Protein AF-A0A2V8GD79-F1 (afdb_monomer)

Sequence (722 aa):
MSMSRVTPADVGSRLGPLPFEQKLEAARELAARIDGAFAAPSADALVGALRPATERERRLRSAWAADLPPSAVVRYLQAQFAIDSGELGTAAERWAEFFALAPTRDPFVFLQAARVEARLRRWNAAAAYLRTALQHQPPYSFFARAQKLIEEVAREAGGSVRQLRLAIVGSTTTSLLLPVLRALCFRDGITAECYEGLYGAFRQEILDPASGLAQFRPDVLIIATHWRDLHLPAVVDDEEGTVAGVVREYAHLWQTASERFGCHVIQHGFDLPARDSYGALAGRLRGSRPRVIKLLNLRLEAEAPAHVSVLDTIRVASEVGAHTWAQPAVWHLARQHPSTDALPALAEEQLSHIRAVTGLTRKVVVCDLDNTLWGGVIGEDGLDGIRVGGSGDGEGFLDLQQYLRELKDRGVLLAVCSKNNPQDARLPFEQHQRMALRLDDFVAFVADWEDKATNIRRLSETLRLGLDSFVLLDDNPLERAWIRRELPQVAVVELGNSPSDYVRDLDRGRYFTSLTWSAEDRVRTERYRHGAAIATAQREAGSLDTFLSGLNMRGTWSPVTGGNIDRVVQLVNKTNQFNVTTRRYTRPQAEALVATRGSWQGVFSLTDCYGDHGIIGVMFCIAGPEPRSWEIDTWLMSCRVLGRRFEEFMADAMVQAAREHGIVRVYGEYRPTARNSLVSDLYPRLRFTPAGESRYVLDVASVSAPYTRFITSHSRGSLVHA

Foldseek 3Di:
DPDDQQALVNLCVQLVVDDLLVSLVSVLVQLVRCQVPPDVRNLVSSLVSQDDPDPVSLVVQQVSLVPHDDTLSSLLSQLSSCVVVVVLVSNLVSLVSNCLHDLDLALVSLLSNLVSCVVVVVLVSSLLSLLSSVLSLDFLVSLVVCQVVLVVSLVRVDQQPEEFEEEEEEQFDCPSLVSLLCSVCSSLSYHYDYHYDDHRCLQVQLQPCPHPVLVSLGQEYEYDYALVVLVADQFDPDLPCSLVVVLVVVVVSQVSSCVRRVHQYEYEQYADDLDRPCPPVLVVDHRGSVVSSVVNLVVNCVPPDPSYDYQDVNVLCVVCDVCQQPDVVCCVPGVHGGHSRSSSLVSLSVVLVVCQLLQLQAAEEEEEQDVFLWDDDCVPLNLVRIAADDDFLNPLSLVVQVLLVVLVQLQRAYEYQYAADPVSRQCCQVPPPRRPHHPLRHLYYDYHRDQSLVVVVVVCVLLVHDLLNYEYTDQDSSSLSVCCVSPVSYHYFPDDPGSNCRSVSVVSNSRRDHRDRDPCSNCNSVLSSVSSVLVVVCVVDPDLVVSLQQFLKAKEKDFDDPVCLSVVLVQLSNFQAFKQANDHGRSVRSVVLSVAPPKGKIFMWMATPSGTPGGFWIWIWHDDPDPLETETPITGGHPSCPSSVVLLVVVQVVLVVSVVSSRQKYKYAGDDDPRHVVCQCVCVVVVWDDDDDRMTMDGSVVCPDGSDDRYHYDDDDDDDDD

Structure (mmCIF, N/CA/C/O backbone):
data_AF-A0A2V8GD79-F1
#
_entry.id   AF-A0A2V8GD79-F1
#
loop_
_atom_site.group_PDB
_atom_site.id
_atom_site.type_symbol
_atom_site.label_atom_id
_atom_site.label_alt_id
_atom_site.label_comp_id
_atom_site.label_asym_id
_atom_site.label_entity_id
_atom_site.label_seq_id
_atom_site.pdbx_PDB_ins_code
_atom_site.Cartn_x
_atom_site.Cartn_y
_atom_site.Cartn_z
_atom_site.occupancy
_atom_site.B_iso_or_equiv
_atom_site.auth_seq_id
_atom_site.auth_comp_id
_atom_site.auth_asym_id
_atom_site.auth_atom_id
_atom_site.pdbx_PDB_model_num
ATOM 1 N N . MET A 1 1 ? 18.685 -16.104 -34.686 1.00 34.66 1 MET A N 1
ATOM 2 C CA . MET A 1 1 ? 19.690 -16.347 -33.627 1.00 34.66 1 MET A CA 1
ATOM 3 C C . MET A 1 1 ? 19.468 -15.316 -32.534 1.00 34.66 1 MET A C 1
ATOM 5 O O . MET A 1 1 ? 19.642 -14.137 -32.801 1.00 34.66 1 MET A O 1
ATOM 9 N N . SER A 1 2 ? 19.007 -15.733 -31.354 1.00 39.03 2 SER A N 1
ATOM 10 C CA . SER A 1 2 ? 18.871 -14.846 -30.190 1.00 39.03 2 SER A CA 1
ATOM 11 C C . SER A 1 2 ? 20.251 -14.285 -29.838 1.00 39.03 2 SER A C 1
ATOM 13 O O . SER A 1 2 ? 21.114 -15.052 -29.415 1.00 39.03 2 SER A O 1
ATOM 15 N N . MET A 1 3 ? 20.490 -12.985 -30.040 1.00 53.41 3 MET A N 1
ATOM 16 C CA . MET A 1 3 ? 21.723 -12.351 -29.565 1.00 53.41 3 MET A CA 1
ATOM 17 C C . MET A 1 3 ? 21.804 -12.537 -28.046 1.00 53.41 3 MET A C 1
ATOM 19 O O . MET A 1 3 ? 20.876 -12.184 -27.320 1.00 53.41 3 MET A O 1
ATOM 23 N N . SER A 1 4 ? 22.885 -13.144 -27.558 1.00 62.59 4 SER A N 1
ATOM 24 C CA . SER A 1 4 ? 23.092 -13.345 -26.125 1.00 62.59 4 SER A CA 1
ATOM 25 C C . SER A 1 4 ? 23.163 -11.994 -25.405 1.00 62.59 4 SER A C 1
ATOM 27 O O . SER A 1 4 ? 23.853 -11.071 -25.862 1.00 62.59 4 SER A O 1
ATOM 29 N N . ARG A 1 5 ? 22.441 -11.871 -24.281 1.00 76.62 5 ARG A N 1
ATOM 30 C CA . ARG A 1 5 ? 22.500 -10.689 -23.406 1.00 76.62 5 ARG A CA 1
ATOM 31 C C . ARG A 1 5 ? 23.941 -10.471 -22.945 1.00 76.62 5 ARG A C 1
ATOM 33 O O . ARG A 1 5 ? 24.586 -11.414 -22.499 1.00 76.62 5 ARG A O 1
ATOM 40 N N . VAL A 1 6 ? 24.423 -9.234 -23.044 1.00 82.31 6 VAL A N 1
ATOM 41 C CA . VAL A 1 6 ? 25.747 -8.842 -22.538 1.00 82.31 6 VAL A CA 1
ATOM 42 C C . VAL A 1 6 ? 25.718 -8.884 -21.016 1.00 82.31 6 VAL A C 1
ATOM 44 O O . VAL A 1 6 ? 24.883 -8.219 -20.402 1.00 82.31 6 VAL A O 1
ATOM 47 N N . THR A 1 7 ? 26.623 -9.641 -20.406 1.00 89.06 7 THR A N 1
ATOM 48 C CA . THR A 1 7 ? 26.788 -9.724 -18.950 1.00 89.06 7 THR A CA 1
ATOM 49 C C . THR A 1 7 ? 27.908 -8.797 -18.457 1.00 89.06 7 THR A C 1
ATOM 51 O O . THR A 1 7 ? 28.792 -8.427 -19.235 1.00 89.06 7 THR A O 1
ATOM 54 N N . PRO A 1 8 ? 27.955 -8.455 -17.155 1.00 90.12 8 PRO A N 1
ATOM 55 C CA . PRO A 1 8 ? 29.088 -7.728 -16.575 1.00 90.12 8 PRO A CA 1
ATOM 56 C C . PRO A 1 8 ? 30.449 -8.405 -16.820 1.00 90.12 8 PRO A C 1
ATOM 58 O O . PRO A 1 8 ? 31.457 -7.723 -17.010 1.00 90.12 8 PRO A O 1
ATOM 61 N N . ALA A 1 9 ? 30.484 -9.742 -16.857 1.00 89.44 9 ALA A N 1
ATOM 62 C CA . ALA A 1 9 ? 31.696 -10.513 -17.133 1.00 89.44 9 ALA A CA 1
ATOM 63 C C . ALA A 1 9 ? 32.162 -10.364 -18.593 1.00 89.44 9 ALA A C 1
ATOM 65 O O . ALA A 1 9 ? 33.365 -10.257 -18.849 1.00 89.44 9 ALA A O 1
ATOM 66 N N . ASP A 1 10 ? 31.228 -10.280 -19.545 1.00 87.94 10 ASP A N 1
ATOM 67 C CA . ASP A 1 10 ? 31.545 -10.017 -20.955 1.00 87.94 10 ASP A CA 1
ATOM 68 C C . ASP A 1 10 ? 32.170 -8.628 -21.128 1.00 87.94 10 ASP A C 1
ATOM 70 O O . ASP A 1 10 ? 33.148 -8.465 -21.856 1.00 87.94 10 ASP A O 1
ATOM 74 N N . VAL A 1 11 ? 31.651 -7.622 -20.414 1.00 88.75 11 VAL A N 1
ATOM 75 C CA . VAL A 1 11 ? 32.222 -6.267 -20.423 1.00 88.75 11 VAL A CA 1
ATOM 76 C C . VAL A 1 11 ? 33.638 -6.274 -19.843 1.00 88.75 11 VAL A C 1
ATOM 78 O O . VAL A 1 11 ? 34.563 -5.739 -20.458 1.00 88.75 11 VAL A O 1
ATOM 81 N N . GLY A 1 12 ? 33.822 -6.914 -18.684 1.00 87.62 12 GLY A N 1
ATOM 82 C CA . GLY A 1 12 ? 35.118 -7.002 -18.013 1.00 87.62 12 GLY A CA 1
ATOM 83 C C . GLY A 1 12 ? 36.180 -7.718 -18.849 1.00 87.62 12 GLY A C 1
ATOM 84 O O . GLY A 1 12 ? 37.291 -7.212 -18.986 1.00 87.62 12 GLY A O 1
ATOM 85 N N . SER A 1 13 ? 35.837 -8.857 -19.455 1.00 89.38 13 SER A N 1
ATOM 86 C CA . SER A 1 13 ? 36.764 -9.628 -20.295 1.00 89.38 13 SER A CA 1
ATOM 87 C C . SER A 1 13 ? 37.128 -8.911 -21.597 1.00 89.38 13 SER A C 1
ATOM 89 O O . SER A 1 13 ? 38.286 -8.954 -22.011 1.00 89.38 13 SER A O 1
ATOM 91 N N . ARG A 1 14 ? 36.174 -8.207 -22.221 1.00 90.00 14 ARG A N 1
ATOM 92 C CA . ARG A 1 14 ? 36.389 -7.524 -23.503 1.00 90.00 14 ARG A CA 1
ATOM 93 C C . ARG A 1 14 ? 37.136 -6.198 -23.365 1.00 90.00 14 ARG A C 1
ATOM 95 O O . ARG A 1 14 ? 37.947 -5.875 -24.226 1.00 90.00 14 ARG A O 1
ATOM 102 N N . LEU A 1 15 ? 36.868 -5.429 -22.307 1.00 90.75 15 LEU A N 1
ATOM 103 C CA . LEU A 1 15 ? 37.450 -4.092 -22.123 1.00 90.75 15 LEU A CA 1
ATOM 104 C C . LEU A 1 15 ? 38.629 -4.059 -21.151 1.00 90.75 15 LEU A C 1
ATOM 106 O O . LEU A 1 15 ? 39.491 -3.194 -21.282 1.00 90.75 15 LEU A O 1
ATOM 110 N N . GLY A 1 16 ? 38.687 -4.973 -20.180 1.00 85.56 16 GLY A N 1
ATOM 111 C CA . GLY A 1 16 ? 39.730 -5.023 -19.153 1.00 85.56 16 GLY A CA 1
ATOM 112 C C . GLY A 1 16 ? 41.171 -4.909 -19.676 1.00 85.56 16 GLY A C 1
ATOM 113 O O . GLY A 1 16 ? 41.902 -4.063 -19.159 1.00 85.56 16 GLY A O 1
ATOM 114 N N . PRO A 1 17 ? 41.586 -5.691 -20.694 1.00 88.44 17 PRO A N 1
ATOM 115 C CA . PRO A 1 17 ? 42.979 -5.721 -21.148 1.00 88.44 17 PRO A CA 1
ATOM 116 C C . PRO A 1 17 ? 43.372 -4.576 -22.098 1.00 88.44 17 PRO A C 1
ATOM 118 O O . PRO A 1 17 ? 44.545 -4.463 -22.447 1.00 88.44 17 PRO A O 1
ATOM 121 N N . LEU A 1 18 ? 42.429 -3.743 -22.551 1.00 90.75 18 LEU A N 1
ATOM 122 C CA . LEU A 1 18 ? 42.679 -2.751 -23.602 1.00 90.75 18 LEU A CA 1
ATOM 123 C C . LEU A 1 18 ? 43.169 -1.397 -23.042 1.00 90.75 18 LEU A C 1
ATOM 125 O O . LEU A 1 18 ? 42.713 -0.969 -21.979 1.00 90.75 18 LEU A O 1
ATOM 129 N N . PRO A 1 19 ? 44.032 -0.659 -23.765 1.00 91.44 19 PRO A N 1
ATOM 130 C CA . PRO A 1 19 ? 44.284 0.765 -23.520 1.00 91.44 19 PRO A CA 1
ATOM 131 C C . PRO A 1 19 ? 43.004 1.611 -23.632 1.00 91.44 19 PRO A C 1
ATOM 133 O O . PRO A 1 19 ? 42.103 1.266 -24.394 1.00 91.44 19 PRO A O 1
ATOM 136 N N . PHE A 1 20 ? 42.922 2.746 -22.924 1.00 91.56 20 PHE A N 1
ATOM 137 C CA . PHE A 1 20 ? 41.679 3.527 -22.781 1.00 91.56 20 PHE A CA 1
ATOM 138 C C . PHE A 1 20 ? 41.012 3.918 -24.111 1.00 91.56 20 PHE A C 1
ATOM 140 O O . PHE A 1 20 ? 39.812 3.725 -24.275 1.00 91.56 20 PHE A O 1
ATOM 147 N N . GLU A 1 21 ? 41.778 4.407 -25.087 1.00 91.12 21 GLU A N 1
ATOM 148 C CA . GLU A 1 21 ? 41.238 4.780 -26.405 1.00 91.12 21 GLU A CA 1
ATOM 149 C C . GLU A 1 21 ? 40.667 3.561 -27.158 1.00 91.12 21 GLU A C 1
ATOM 151 O O . GLU A 1 21 ? 39.603 3.653 -27.766 1.00 91.12 21 GLU A O 1
ATOM 156 N N . GLN A 1 22 ? 41.300 2.388 -27.035 1.00 92.00 22 GLN A N 1
ATOM 157 C CA . GLN A 1 22 ? 40.793 1.137 -27.617 1.00 92.00 22 GLN A CA 1
ATOM 158 C C . GLN A 1 22 ? 39.557 0.608 -26.873 1.00 92.00 22 GLN A C 1
ATOM 160 O O . GLN A 1 22 ? 38.688 -0.008 -27.491 1.00 92.00 22 GLN A O 1
ATOM 165 N N . LYS A 1 23 ? 39.434 0.880 -25.562 1.00 93.31 23 LYS A N 1
ATOM 166 C CA . LYS A 1 23 ? 38.215 0.559 -24.802 1.00 93.31 23 LYS A CA 1
ATOM 167 C C . LYS A 1 23 ? 37.003 1.305 -25.344 1.00 93.31 23 LYS A C 1
ATOM 169 O O . LYS A 1 23 ? 35.939 0.703 -25.413 1.00 93.31 23 LYS A O 1
ATOM 174 N N . LEU A 1 24 ? 37.149 2.580 -25.717 1.00 91.88 24 LEU A N 1
ATOM 175 C CA . LEU A 1 24 ? 36.042 3.380 -26.257 1.00 91.88 24 LEU A CA 1
ATOM 176 C C . LEU A 1 24 ? 35.498 2.768 -27.554 1.00 91.88 24 LEU A C 1
ATOM 178 O O . LEU A 1 24 ? 34.285 2.648 -27.713 1.00 91.88 24 LEU A O 1
ATOM 182 N N . GLU A 1 25 ? 36.376 2.303 -28.442 1.00 89.12 25 GLU A N 1
ATOM 183 C CA . GLU A 1 25 ? 35.942 1.679 -29.693 1.00 89.12 25 GLU A CA 1
ATOM 184 C C . GLU A 1 25 ? 35.251 0.330 -29.450 1.00 89.12 25 GLU A C 1
ATOM 186 O O . GLU A 1 25 ? 34.123 0.111 -29.893 1.00 89.12 25 GLU A O 1
ATOM 191 N N . ALA A 1 26 ? 35.850 -0.538 -28.629 1.00 89.75 26 ALA A N 1
ATOM 192 C CA . ALA A 1 26 ? 35.242 -1.817 -28.254 1.00 89.75 26 ALA A CA 1
ATOM 193 C C . ALA A 1 26 ? 33.924 -1.655 -27.463 1.00 89.75 26 ALA A C 1
ATOM 195 O O . ALA A 1 26 ? 33.045 -2.522 -27.516 1.00 89.75 26 ALA A O 1
ATOM 196 N N . ALA A 1 27 ? 33.762 -0.543 -26.741 1.00 92.44 27 ALA A N 1
ATOM 197 C CA . ALA A 1 27 ? 32.551 -0.217 -26.002 1.00 92.44 27 ALA A CA 1
ATOM 198 C C . ALA A 1 27 ? 31.367 0.149 -26.910 1.00 92.44 27 ALA A C 1
ATOM 200 O O . ALA A 1 27 ? 30.232 -0.026 -26.470 1.00 92.44 27 ALA A O 1
ATOM 201 N N . ARG A 1 28 ? 31.585 0.600 -28.159 1.00 90.81 28 ARG A N 1
ATOM 202 C CA . ARG A 1 28 ? 30.491 0.967 -29.086 1.00 90.81 28 ARG A CA 1
ATOM 203 C C . ARG A 1 28 ? 29.558 -0.215 -29.353 1.00 90.81 28 ARG A C 1
ATOM 205 O O . ARG A 1 28 ? 28.346 -0.107 -29.180 1.00 90.81 28 ARG A O 1
ATOM 212 N N . GLU A 1 29 ? 30.127 -1.369 -29.696 1.00 87.62 29 GLU A N 1
ATOM 213 C CA . GLU A 1 29 ? 29.350 -2.590 -29.938 1.00 87.62 29 GLU A CA 1
ATOM 214 C C . GLU A 1 29 ? 28.661 -3.112 -28.672 1.00 87.62 29 GLU A C 1
ATOM 216 O O . GLU A 1 29 ? 27.541 -3.620 -28.730 1.00 87.62 29 GLU A O 1
ATOM 221 N N . LEU A 1 30 ? 29.329 -3.008 -27.517 1.00 89.19 30 LEU A N 1
ATOM 222 C CA . LEU A 1 30 ? 28.749 -3.428 -26.241 1.00 89.19 30 LEU A CA 1
ATOM 223 C C . LEU A 1 30 ? 27.566 -2.537 -25.857 1.00 89.19 30 LEU A C 1
ATOM 225 O O . LEU A 1 30 ? 26.532 -3.066 -25.461 1.00 89.19 30 LEU A O 1
ATOM 229 N N . ALA A 1 31 ? 27.686 -1.219 -26.024 1.00 87.88 31 ALA A N 1
ATOM 230 C CA . ALA A 1 31 ? 26.611 -0.272 -25.752 1.00 87.88 31 ALA A CA 1
ATOM 231 C C . ALA A 1 31 ? 25.375 -0.561 -26.618 1.00 87.88 31 ALA A C 1
ATOM 233 O O . ALA A 1 31 ? 24.279 -0.687 -26.076 1.00 87.88 31 ALA A O 1
ATOM 234 N N . ALA A 1 32 ? 25.556 -0.773 -27.927 1.00 86.12 32 ALA A N 1
ATOM 235 C CA . ALA A 1 32 ? 24.463 -1.116 -28.840 1.00 86.12 32 ALA A CA 1
ATOM 236 C C . ALA A 1 32 ? 23.762 -2.435 -28.461 1.00 86.12 32 ALA A C 1
ATOM 238 O O . ALA A 1 32 ? 22.538 -2.537 -28.509 1.00 86.12 32 ALA A O 1
ATOM 239 N N . ARG A 1 33 ? 24.525 -3.451 -28.035 1.00 85.06 33 ARG A N 1
ATOM 240 C CA . ARG A 1 33 ? 23.961 -4.737 -27.592 1.00 85.06 33 ARG A CA 1
ATOM 241 C C . ARG A 1 33 ? 23.243 -4.655 -26.247 1.00 85.06 33 ARG A C 1
ATOM 243 O O . ARG A 1 33 ? 22.273 -5.382 -26.049 1.00 85.06 33 ARG A O 1
ATOM 250 N N . ILE A 1 34 ? 23.730 -3.829 -25.318 1.00 84.19 34 ILE A N 1
ATOM 251 C CA . ILE A 1 34 ? 23.043 -3.594 -24.042 1.00 84.19 34 ILE A CA 1
ATOM 252 C C . ILE A 1 34 ? 21.736 -2.843 -24.306 1.00 84.19 34 ILE A C 1
ATOM 254 O O . ILE A 1 34 ? 20.742 -3.157 -23.667 1.00 84.19 34 ILE A O 1
ATOM 258 N N . ASP A 1 35 ? 21.701 -1.909 -25.257 1.00 79.19 35 ASP A N 1
ATOM 259 C CA . ASP A 1 35 ? 20.516 -1.088 -25.522 1.00 79.19 35 ASP A CA 1
ATOM 260 C C . ASP A 1 35 ? 19.293 -1.906 -25.961 1.00 79.19 35 ASP A C 1
ATOM 262 O O . ASP A 1 35 ? 18.213 -1.745 -25.397 1.00 79.19 35 ASP A O 1
ATOM 266 N N . GLY A 1 36 ? 19.483 -2.889 -26.850 1.00 69.69 36 GLY A N 1
ATOM 267 C CA . GLY A 1 36 ? 18.410 -3.795 -27.286 1.00 69.69 36 GLY A CA 1
ATOM 268 C C . GLY A 1 36 ? 17.779 -4.644 -26.168 1.00 69.69 36 GLY A C 1
ATOM 269 O O . GLY A 1 36 ? 16.730 -5.251 -26.376 1.00 69.69 36 GLY A O 1
ATOM 270 N N . ALA A 1 37 ? 18.399 -4.703 -24.985 1.00 70.12 37 ALA A N 1
ATOM 271 C CA . ALA A 1 37 ? 17.856 -5.331 -23.784 1.00 70.12 37 ALA A CA 1
ATOM 272 C C . ALA A 1 37 ? 18.461 -4.683 -22.525 1.00 70.12 37 ALA A C 1
ATOM 274 O O . ALA A 1 37 ? 19.223 -5.341 -21.808 1.00 70.12 37 ALA A O 1
ATOM 275 N N . PHE A 1 38 ? 18.149 -3.398 -22.288 1.00 83.56 38 PHE A N 1
ATOM 276 C CA . PHE A 1 38 ? 18.795 -2.596 -21.241 1.00 83.56 38 PHE A CA 1
ATOM 277 C C . PHE A 1 38 ? 18.903 -3.353 -19.910 1.00 83.56 38 PHE A C 1
ATOM 279 O O . PHE A 1 38 ? 17.907 -3.773 -19.319 1.00 83.56 38 PHE A O 1
ATOM 286 N N . ALA A 1 39 ? 20.138 -3.500 -19.430 1.00 83.38 39 ALA A N 1
ATOM 287 C CA . ALA A 1 39 ? 20.459 -4.157 -18.173 1.00 83.38 39 ALA A CA 1
ATOM 288 C C . ALA A 1 39 ? 21.429 -3.280 -17.379 1.00 83.38 39 ALA A C 1
ATOM 290 O O . ALA A 1 39 ? 22.603 -3.155 -17.741 1.00 83.38 39 ALA A O 1
ATOM 291 N N . ALA A 1 40 ? 20.944 -2.702 -16.277 1.00 86.81 40 ALA A N 1
ATOM 292 C CA . ALA A 1 40 ? 21.725 -1.785 -15.450 1.00 86.81 40 ALA A CA 1
ATOM 293 C C . ALA A 1 40 ? 23.061 -2.382 -14.964 1.00 86.81 40 ALA A C 1
ATOM 295 O O . ALA A 1 40 ? 24.068 -1.699 -15.117 1.00 86.81 40 ALA A O 1
ATOM 296 N N . PRO A 1 41 ? 23.159 -3.657 -14.517 1.00 89.19 41 PRO A N 1
ATOM 297 C CA . PRO A 1 41 ? 24.449 -4.228 -14.116 1.00 89.19 41 PRO A CA 1
ATOM 298 C C . PRO A 1 41 ? 25.500 -4.230 -15.236 1.00 89.19 41 PRO A C 1
ATOM 300 O O . PRO A 1 41 ? 26.685 -4.017 -14.982 1.00 89.19 41 PRO A O 1
ATOM 303 N N . SER A 1 42 ? 25.080 -4.465 -16.482 1.00 90.44 42 SER A N 1
ATOM 304 C CA . SER A 1 42 ? 25.977 -4.463 -17.642 1.00 90.44 42 SER A CA 1
ATOM 305 C C . SER A 1 42 ? 26.359 -3.040 -18.051 1.00 90.44 42 SER A C 1
ATOM 307 O O . SER A 1 42 ? 27.512 -2.795 -18.404 1.00 90.44 42 SER A O 1
ATOM 309 N N . ALA A 1 43 ? 25.425 -2.089 -17.951 1.00 91.00 43 ALA A N 1
ATOM 310 C CA . ALA A 1 43 ? 25.708 -0.670 -18.152 1.00 91.00 43 ALA A CA 1
ATOM 311 C C . ALA A 1 43 ? 26.664 -0.121 -17.073 1.00 91.00 43 ALA A C 1
ATOM 313 O O . ALA A 1 43 ? 27.627 0.565 -17.402 1.00 91.00 43 ALA A O 1
ATOM 314 N N . ASP A 1 44 ? 26.476 -0.490 -15.804 1.00 91.88 44 ASP A N 1
ATOM 315 C CA . ASP A 1 44 ? 27.372 -0.142 -14.694 1.00 91.88 44 ASP A CA 1
ATOM 316 C C . ASP A 1 44 ? 28.774 -0.729 -14.884 1.00 91.88 44 ASP A C 1
ATOM 318 O O . ASP A 1 44 ? 29.775 -0.047 -14.647 1.00 91.88 44 ASP A O 1
ATOM 322 N N . ALA A 1 45 ? 28.872 -1.973 -15.364 1.00 92.56 45 ALA A N 1
ATOM 323 C CA . ALA A 1 45 ? 30.156 -2.569 -15.721 1.00 92.56 45 ALA A CA 1
ATOM 324 C C . ALA A 1 45 ? 30.861 -1.771 -16.830 1.00 92.56 45 ALA A C 1
ATOM 326 O O . ALA A 1 45 ? 32.080 -1.596 -16.780 1.00 92.56 45 ALA A O 1
ATOM 327 N N . LEU A 1 46 ? 30.103 -1.241 -17.798 1.00 93.44 46 LEU A N 1
ATOM 328 C CA . LEU A 1 46 ? 30.634 -0.397 -18.869 1.00 93.44 46 LEU A CA 1
ATOM 329 C C . LEU A 1 46 ? 31.136 0.947 -18.327 1.00 93.44 46 LEU A C 1
ATOM 331 O O . LEU A 1 46 ? 32.250 1.355 -18.651 1.00 93.44 46 LEU A O 1
ATOM 335 N N . VAL A 1 47 ? 30.372 1.593 -17.440 1.00 93.06 47 VAL A N 1
ATOM 336 C CA . VAL A 1 47 ? 30.795 2.815 -16.730 1.00 93.06 47 VAL A CA 1
ATOM 337 C C . VAL A 1 47 ? 32.097 2.573 -15.965 1.00 93.06 47 VAL A C 1
ATOM 339 O O . VAL A 1 47 ? 33.037 3.361 -16.081 1.00 93.06 47 VAL A O 1
ATOM 342 N N . GLY A 1 48 ? 32.183 1.462 -15.227 1.00 92.62 48 GLY A N 1
ATOM 343 C CA . GLY A 1 48 ? 33.375 1.084 -14.470 1.00 92.62 48 GLY A CA 1
ATOM 344 C C . GLY A 1 48 ? 34.594 0.815 -15.357 1.00 92.62 48 GLY A C 1
ATOM 345 O O . GLY A 1 48 ? 35.690 1.289 -15.057 1.00 92.62 48 GLY A O 1
ATOM 346 N N . ALA A 1 49 ? 34.412 0.103 -16.473 1.00 92.69 49 ALA A N 1
ATOM 347 C CA . ALA A 1 49 ? 35.482 -0.192 -17.427 1.00 92.69 49 ALA A CA 1
ATOM 348 C C . ALA A 1 49 ? 36.013 1.064 -18.142 1.00 92.69 49 ALA A C 1
ATOM 350 O O . ALA A 1 49 ? 37.196 1.114 -18.494 1.00 92.69 49 ALA A O 1
ATOM 351 N N . LEU A 1 50 ? 35.151 2.072 -18.318 1.00 93.44 50 LEU A N 1
ATOM 352 C CA . LEU A 1 50 ? 35.444 3.372 -18.924 1.00 93.44 50 LEU A CA 1
ATOM 353 C C . LEU A 1 50 ? 35.757 4.462 -17.885 1.00 93.44 50 LEU A C 1
ATOM 355 O O . LEU A 1 50 ? 35.617 5.652 -18.168 1.00 93.44 50 LEU A O 1
ATOM 359 N N . ARG A 1 51 ? 36.174 4.101 -16.668 1.00 92.38 51 ARG A N 1
ATOM 360 C CA . ARG A 1 51 ? 36.582 5.085 -15.659 1.00 92.38 51 ARG A CA 1
ATOM 361 C C . ARG A 1 51 ? 37.906 5.758 -16.072 1.00 92.38 51 ARG A C 1
ATOM 363 O O . ARG A 1 51 ? 38.902 5.050 -16.212 1.00 92.38 51 ARG A O 1
ATOM 370 N N . PRO A 1 52 ? 37.951 7.092 -16.253 1.00 91.88 52 PRO A N 1
ATOM 371 C CA . PRO A 1 52 ? 39.161 7.789 -16.673 1.00 91.88 52 PRO A CA 1
ATOM 372 C C . PRO A 1 52 ? 40.157 7.901 -15.513 1.00 91.88 52 PRO A C 1
ATOM 374 O O . PRO A 1 52 ? 39.770 8.177 -14.375 1.00 91.88 52 PRO A O 1
ATOM 377 N N . ALA A 1 53 ? 41.442 7.733 -15.810 1.00 92.06 53 ALA A N 1
ATOM 378 C CA . ALA A 1 53 ? 42.560 8.004 -14.911 1.00 92.06 53 ALA A CA 1
ATOM 379 C C . ALA A 1 53 ? 43.106 9.433 -15.079 1.00 92.06 53 ALA A C 1
ATOM 381 O O . ALA A 1 53 ? 43.723 9.970 -14.160 1.00 92.06 53 ALA A O 1
ATOM 382 N N . THR A 1 54 ? 42.877 10.064 -16.236 1.00 93.06 54 THR A N 1
ATOM 383 C CA . THR A 1 54 ? 43.367 11.419 -16.540 1.00 93.06 54 THR A CA 1
ATOM 384 C C . THR A 1 54 ? 42.269 12.345 -17.063 1.00 93.06 54 THR A C 1
ATOM 386 O O . THR A 1 54 ? 41.229 11.908 -17.556 1.00 93.06 54 THR A O 1
ATOM 389 N N . GLU A 1 55 ? 42.519 13.655 -17.016 1.00 90.25 55 GLU A N 1
ATOM 390 C CA . GLU A 1 55 ? 41.603 14.656 -17.578 1.00 90.25 55 GLU A CA 1
ATOM 391 C C . GLU A 1 55 ? 41.462 14.534 -19.106 1.00 90.25 55 GLU A C 1
ATOM 393 O O . GLU A 1 55 ? 40.386 14.761 -19.660 1.00 90.25 55 GLU A O 1
ATOM 398 N N . ARG A 1 56 ? 42.524 14.097 -19.799 1.00 92.62 56 ARG A N 1
ATOM 399 C CA . ARG A 1 56 ? 42.467 13.782 -21.234 1.00 92.62 56 ARG A CA 1
ATOM 400 C C . ARG A 1 56 ? 41.472 12.654 -21.505 1.00 92.62 56 ARG A C 1
ATOM 402 O O . ARG A 1 56 ? 40.615 12.795 -22.372 1.00 92.62 56 ARG A O 1
ATOM 409 N N . GLU A 1 57 ? 41.566 11.559 -20.757 1.00 93.44 57 GLU A N 1
ATOM 410 C CA . GLU A 1 57 ? 40.652 10.418 -20.883 1.00 93.44 57 GLU A CA 1
ATOM 411 C C . GLU A 1 57 ? 39.206 10.803 -20.554 1.00 93.44 57 GLU A C 1
ATOM 413 O O . GLU A 1 57 ? 38.286 10.376 -21.249 1.00 93.44 57 GLU A O 1
ATOM 418 N N . ARG A 1 58 ? 38.995 11.677 -19.559 1.00 91.44 58 ARG A N 1
ATOM 419 C CA . ARG A 1 58 ? 37.669 12.222 -19.234 1.00 91.44 58 ARG A CA 1
ATOM 420 C C . ARG A 1 58 ? 37.048 12.936 -20.440 1.00 91.44 58 ARG A C 1
ATOM 422 O O . ARG A 1 58 ? 35.906 12.645 -20.788 1.00 91.44 58 ARG A O 1
ATOM 429 N N . ARG A 1 59 ? 37.804 13.817 -21.108 1.00 90.19 59 ARG A N 1
ATOM 430 C CA . ARG A 1 59 ? 37.338 14.536 -22.310 1.00 90.19 59 ARG A CA 1
ATOM 431 C C . ARG A 1 59 ? 37.052 13.591 -23.474 1.00 90.19 59 ARG A C 1
ATOM 433 O O . ARG A 1 59 ? 36.010 13.725 -24.108 1.00 90.19 59 ARG A O 1
ATOM 440 N N . LEU A 1 60 ? 37.936 12.621 -23.719 1.00 93.19 60 LEU A N 1
ATOM 441 C CA . LEU A 1 60 ? 37.747 11.611 -24.766 1.00 93.19 60 LEU A CA 1
ATOM 442 C C . LEU A 1 60 ? 36.481 10.780 -24.531 1.00 93.19 60 LEU A C 1
ATOM 444 O O . LEU A 1 60 ? 35.704 10.573 -25.457 1.00 93.19 60 LEU A O 1
ATOM 448 N N . ARG A 1 61 ? 36.234 10.361 -23.285 1.00 94.69 61 ARG A N 1
ATOM 449 C CA . ARG A 1 61 ? 35.031 9.617 -22.892 1.00 94.69 61 ARG A CA 1
ATOM 450 C C . ARG A 1 61 ? 33.750 10.415 -23.105 1.00 94.69 61 ARG A C 1
ATOM 452 O O . ARG A 1 61 ? 32.786 9.875 -23.637 1.00 94.69 61 ARG A O 1
ATOM 459 N N . SER A 1 62 ? 33.731 11.683 -22.693 1.00 90.75 62 SER A N 1
ATOM 460 C CA . SER A 1 62 ? 32.560 12.545 -22.882 1.00 90.75 62 SER A CA 1
ATOM 461 C C . SER A 1 62 ? 32.287 12.812 -24.364 1.00 90.75 62 SER A C 1
ATOM 463 O O . SER A 1 62 ? 31.138 12.725 -24.787 1.00 90.75 62 SER A O 1
ATOM 465 N N . ALA A 1 63 ? 33.330 13.069 -25.163 1.00 91.88 63 ALA A N 1
ATOM 466 C CA . ALA A 1 63 ? 33.200 13.243 -26.610 1.00 91.88 63 ALA A CA 1
ATOM 467 C C . ALA A 1 63 ? 32.684 11.966 -27.291 1.00 91.88 63 ALA A C 1
ATOM 469 O O . ALA A 1 63 ? 31.751 12.027 -28.086 1.00 91.88 63 ALA A O 1
ATOM 470 N N . TRP A 1 64 ? 33.226 10.805 -26.915 1.00 94.50 64 TRP A N 1
ATOM 471 C CA . TRP A 1 64 ? 32.755 9.503 -27.386 1.00 94.50 64 TRP A CA 1
ATOM 472 C C . TRP A 1 64 ? 31.275 9.271 -27.063 1.00 94.50 64 TRP A C 1
ATOM 474 O O . TRP A 1 64 ? 30.509 8.894 -27.941 1.00 94.50 64 TRP A O 1
ATOM 484 N N . ALA A 1 65 ? 30.844 9.544 -25.829 1.00 91.69 65 ALA A N 1
ATOM 485 C CA . ALA A 1 65 ? 29.450 9.359 -25.437 1.00 91.69 65 ALA A CA 1
ATOM 486 C C . ALA A 1 65 ? 28.490 10.317 -26.163 1.00 91.69 65 ALA A C 1
ATOM 488 O O . ALA A 1 65 ? 27.322 9.980 -26.337 1.00 91.69 65 ALA A O 1
ATOM 489 N N . ALA A 1 66 ? 28.952 11.509 -26.555 1.00 89.88 66 ALA A N 1
ATOM 490 C CA . ALA A 1 66 ? 28.166 12.481 -27.316 1.00 89.88 66 ALA A CA 1
ATOM 491 C C . ALA A 1 66 ? 28.025 12.112 -28.805 1.00 89.88 66 ALA A C 1
ATOM 493 O O . ALA A 1 66 ? 27.032 12.479 -29.424 1.00 89.88 66 ALA A O 1
ATOM 494 N N . ASP A 1 67 ? 28.997 11.379 -29.354 1.00 93.06 67 ASP A N 1
ATOM 495 C CA . ASP A 1 67 ? 29.023 10.891 -30.741 1.00 93.06 67 ASP A CA 1
ATOM 496 C C . ASP A 1 67 ? 28.119 9.661 -30.966 1.00 93.06 67 ASP A C 1
ATOM 498 O O . ASP A 1 67 ? 27.754 9.335 -32.094 1.00 93.06 67 ASP A O 1
ATOM 502 N N . LEU A 1 68 ? 27.727 8.962 -29.895 1.00 90.31 68 LEU A N 1
ATOM 503 C CA . LEU A 1 68 ? 26.844 7.802 -30.001 1.00 90.31 68 LEU A CA 1
ATOM 504 C C . LEU A 1 68 ? 25.393 8.201 -30.335 1.00 90.31 68 LEU A C 1
ATOM 506 O O . LEU A 1 68 ? 24.882 9.182 -29.786 1.00 90.31 68 LEU A O 1
ATOM 510 N N . PRO A 1 69 ? 24.678 7.400 -31.153 1.00 88.81 69 PRO A N 1
ATOM 511 C CA . PRO A 1 69 ? 23.256 7.606 -31.409 1.00 88.81 69 PRO A CA 1
ATOM 512 C C . PRO A 1 69 ? 22.432 7.658 -30.109 1.00 88.81 69 PRO A C 1
ATOM 514 O O . PRO A 1 69 ? 22.642 6.817 -29.225 1.00 88.81 69 PRO A O 1
ATOM 517 N N . PRO A 1 70 ? 21.476 8.600 -29.975 1.00 88.69 70 PRO A N 1
ATOM 518 C CA . PRO A 1 70 ? 20.612 8.684 -28.804 1.00 88.69 70 PRO A CA 1
ATOM 519 C C . PRO A 1 70 ? 19.879 7.368 -28.544 1.00 88.69 70 PRO A C 1
ATOM 521 O O . PRO A 1 70 ? 19.148 6.870 -29.394 1.00 88.69 70 PRO A O 1
ATOM 524 N N . SER A 1 71 ? 20.078 6.821 -27.352 1.00 90.56 71 SER A N 1
ATOM 525 C CA . SER A 1 71 ? 19.492 5.559 -26.909 1.00 90.56 71 SER A CA 1
ATOM 526 C C . SER A 1 71 ? 19.467 5.500 -25.383 1.00 90.56 71 SER A C 1
ATOM 528 O O . SER A 1 71 ? 20.098 6.335 -24.722 1.00 90.56 71 SER A O 1
ATOM 530 N N . ALA A 1 72 ? 18.753 4.538 -24.800 1.00 89.31 72 ALA A N 1
ATOM 531 C CA . ALA A 1 72 ? 18.632 4.437 -23.350 1.00 89.31 72 ALA A CA 1
ATOM 532 C C . ALA A 1 72 ? 19.999 4.198 -22.693 1.00 89.31 72 ALA A C 1
ATOM 534 O O . ALA A 1 72 ? 20.381 4.926 -21.775 1.00 89.31 72 ALA A O 1
ATOM 535 N N . VAL A 1 73 ? 20.797 3.257 -23.208 1.00 92.38 73 VAL A N 1
ATOM 536 C CA . VAL A 1 73 ? 22.170 3.044 -22.714 1.00 92.38 73 VAL A CA 1
ATOM 537 C C . VAL A 1 73 ? 23.004 4.313 -22.814 1.00 92.38 73 VAL A C 1
ATOM 539 O O . VAL A 1 73 ? 23.716 4.653 -21.873 1.00 92.38 73 VAL A O 1
ATOM 542 N N . VAL A 1 74 ? 22.914 5.042 -23.925 1.00 93.38 74 VAL A N 1
ATOM 543 C CA . VAL A 1 74 ? 23.710 6.260 -24.112 1.00 93.38 74 VAL A CA 1
ATOM 544 C C . VAL A 1 74 ? 23.309 7.339 -23.110 1.00 93.38 74 VAL A C 1
ATOM 546 O O . VAL A 1 74 ? 24.191 7.938 -22.496 1.00 93.38 74 VAL A O 1
ATOM 549 N N . ARG A 1 75 ? 22.008 7.548 -22.861 1.00 94.69 75 ARG A N 1
ATOM 550 C CA . ARG A 1 75 ? 21.547 8.494 -21.828 1.00 94.69 75 ARG A CA 1
ATOM 551 C C . ARG A 1 75 ? 21.987 8.081 -20.429 1.00 94.69 75 ARG A C 1
ATOM 553 O O . ARG A 1 75 ? 22.439 8.934 -19.669 1.00 94.69 75 ARG A O 1
ATOM 560 N N . TYR A 1 76 ? 21.953 6.785 -20.123 1.00 94.69 76 TYR A N 1
ATOM 561 C CA . TYR A 1 76 ? 22.476 6.241 -18.870 1.00 94.69 76 TYR A CA 1
ATOM 562 C C . TYR A 1 76 ? 23.969 6.556 -18.689 1.00 94.69 76 TYR A C 1
ATOM 564 O O . TYR A 1 76 ? 24.375 7.107 -17.666 1.00 94.69 76 TYR A O 1
ATOM 572 N N . LEU A 1 77 ? 24.795 6.259 -19.700 1.00 94.81 77 LEU A N 1
ATOM 573 C CA . LEU A 1 77 ? 26.235 6.533 -19.672 1.00 94.81 77 LEU A CA 1
ATOM 574 C C . LEU A 1 77 ? 26.519 8.031 -19.536 1.00 94.81 77 LEU A C 1
ATOM 576 O O . LEU A 1 77 ? 27.332 8.429 -18.705 1.00 94.81 77 LEU A O 1
ATOM 580 N N . GLN A 1 78 ? 25.824 8.869 -20.307 1.00 95.56 78 GLN A N 1
ATOM 581 C CA . GLN A 1 78 ? 25.958 10.325 -20.241 1.00 95.56 78 GLN A CA 1
ATOM 582 C C . GLN A 1 78 ? 25.584 10.866 -18.854 1.00 95.56 78 GLN A C 1
ATOM 584 O O . GLN A 1 78 ? 26.304 11.716 -18.329 1.00 95.56 78 GLN A O 1
ATOM 589 N N . ALA A 1 79 ? 24.521 10.351 -18.225 1.00 96.00 79 ALA A N 1
ATOM 590 C CA . ALA A 1 79 ? 24.149 10.722 -16.861 1.00 96.00 79 ALA A CA 1
ATOM 591 C C . ALA A 1 79 ? 25.262 10.371 -15.860 1.00 96.00 79 ALA A C 1
ATOM 593 O O . ALA A 1 79 ? 25.676 11.218 -15.068 1.00 96.00 79 ALA A O 1
ATOM 594 N N . GLN A 1 80 ? 25.805 9.153 -15.934 1.00 95.62 80 GLN A N 1
ATOM 595 C CA . GLN A 1 80 ? 26.895 8.695 -15.065 1.00 95.62 80 GLN A CA 1
ATOM 596 C C . GLN A 1 80 ? 28.181 9.507 -15.270 1.00 95.62 80 GLN A C 1
ATOM 598 O O . GLN A 1 80 ? 28.818 9.938 -14.308 1.00 95.62 80 GLN A O 1
ATOM 603 N N . PHE A 1 81 ? 28.544 9.799 -16.518 1.00 95.06 81 PHE A N 1
ATOM 604 C CA . PHE A 1 81 ? 29.733 10.593 -16.823 1.00 95.06 81 PHE A CA 1
ATOM 605 C C . PHE A 1 81 ? 29.585 12.056 -16.394 1.00 95.06 81 PHE A C 1
ATOM 607 O O . PHE A 1 81 ? 30.563 12.650 -15.939 1.00 95.06 81 PHE A O 1
ATOM 614 N N . ALA A 1 82 ? 28.380 12.625 -16.478 1.00 94.44 82 ALA A N 1
ATOM 615 C CA . ALA A 1 82 ? 28.086 13.951 -15.943 1.00 94.44 82 ALA A CA 1
ATOM 616 C C . ALA A 1 82 ? 28.195 13.980 -14.405 1.00 94.44 82 ALA A C 1
ATOM 618 O O . ALA A 1 82 ? 28.761 14.924 -13.851 1.00 94.44 82 ALA A O 1
ATOM 619 N N . ILE A 1 83 ? 27.748 12.923 -13.708 1.00 93.94 83 ILE A N 1
ATOM 620 C CA . ILE A 1 83 ? 27.932 12.774 -12.251 1.00 93.94 83 ILE A CA 1
ATOM 621 C C . ILE A 1 83 ? 29.422 12.759 -11.884 1.00 93.94 83 ILE A C 1
ATOM 623 O O . ILE A 1 83 ? 29.822 13.493 -10.977 1.00 93.94 83 ILE A O 1
ATOM 627 N N . ASP A 1 84 ? 30.241 11.977 -12.596 1.00 91.19 84 ASP A N 1
ATOM 628 C CA . ASP A 1 84 ? 31.700 11.909 -12.396 1.00 91.19 84 ASP A CA 1
ATOM 629 C C . ASP A 1 84 ? 32.396 13.269 -12.591 1.00 91.19 84 ASP A C 1
ATOM 631 O O . ASP A 1 84 ? 33.431 13.550 -11.976 1.00 91.19 84 ASP A O 1
ATOM 635 N N . SER A 1 85 ? 31.851 14.106 -13.476 1.00 90.06 85 SER A N 1
ATOM 636 C CA . SER A 1 85 ? 32.355 15.452 -13.777 1.00 90.06 85 SER A CA 1
ATOM 637 C C . SER A 1 85 ? 31.768 16.545 -12.880 1.00 90.06 85 SER A C 1
ATOM 639 O O . SER A 1 85 ? 32.200 17.689 -12.961 1.00 90.06 85 SER A O 1
ATOM 641 N N . GLY A 1 86 ? 30.821 16.214 -11.997 1.00 92.00 86 GLY A N 1
ATOM 642 C CA . GLY A 1 86 ? 30.150 17.186 -11.129 1.00 92.00 86 GLY A CA 1
ATOM 643 C C . GLY A 1 86 ? 29.075 18.030 -11.826 1.00 92.00 86 GLY A C 1
ATOM 644 O O . GLY A 1 86 ? 28.512 18.931 -11.206 1.00 92.00 86 GLY A O 1
ATOM 645 N N . GLU A 1 87 ? 28.736 17.723 -13.078 1.00 94.81 87 GLU A N 1
ATOM 646 C CA . GLU A 1 87 ? 27.721 18.411 -13.882 1.00 94.81 87 GLU A CA 1
ATOM 647 C C . GLU A 1 87 ? 26.316 17.888 -13.550 1.00 94.81 87 GLU A C 1
ATOM 649 O O . GLU A 1 87 ? 25.646 17.232 -14.348 1.00 94.81 87 GLU A O 1
ATOM 654 N N . LEU A 1 88 ? 25.859 18.149 -12.325 1.00 95.94 88 LEU A N 1
ATOM 655 C CA . LEU A 1 88 ? 24.623 17.554 -11.806 1.00 95.94 88 LEU A CA 1
ATOM 656 C C . LEU A 1 88 ? 23.365 17.973 -12.581 1.00 95.94 88 LEU A C 1
ATOM 658 O O . LEU A 1 88 ? 22.449 17.166 -12.708 1.00 95.94 88 LEU A O 1
ATOM 662 N N . GLY A 1 89 ? 23.324 19.199 -13.114 1.00 96.50 89 GLY A N 1
ATOM 663 C CA . GLY A 1 89 ? 22.219 19.665 -13.962 1.00 96.50 89 GLY A CA 1
ATOM 664 C C . GLY A 1 89 ? 22.088 18.825 -15.234 1.00 96.50 89 GLY A C 1
ATOM 665 O O . GLY A 1 89 ? 21.024 18.268 -15.491 1.00 96.50 89 GLY A O 1
ATOM 666 N N . THR A 1 90 ? 23.202 18.634 -15.948 1.00 96.00 90 THR A N 1
ATOM 667 C CA . THR A 1 90 ? 23.280 17.746 -17.113 1.00 96.00 90 THR A CA 1
ATOM 668 C C . THR A 1 90 ? 22.887 16.320 -16.734 1.00 96.00 90 THR A C 1
ATOM 670 O O . THR A 1 90 ? 22.086 15.701 -17.424 1.00 96.00 90 THR A O 1
ATOM 673 N N . ALA A 1 91 ? 23.395 15.793 -15.615 1.00 96.88 91 ALA A N 1
ATOM 674 C CA . ALA A 1 91 ? 23.049 14.446 -15.166 1.00 96.88 91 ALA A CA 1
ATOM 675 C C . ALA A 1 91 ? 21.538 14.269 -14.936 1.00 96.88 91 ALA A C 1
ATOM 677 O O . ALA A 1 91 ? 20.979 13.251 -15.338 1.00 96.88 91 ALA A O 1
ATOM 678 N N . ALA A 1 92 ? 20.875 15.256 -14.324 1.00 96.75 92 ALA A N 1
ATOM 679 C CA . ALA A 1 92 ? 19.430 15.241 -14.101 1.00 96.75 92 ALA A CA 1
ATOM 680 C C . ALA A 1 92 ? 18.641 15.204 -15.422 1.00 96.75 92 ALA A C 1
ATOM 682 O O . ALA A 1 92 ? 17.729 14.392 -15.574 1.00 96.75 92 ALA A O 1
ATOM 683 N N . GLU A 1 93 ? 19.033 16.020 -16.404 1.00 95.81 93 GLU A N 1
ATOM 684 C CA . GLU A 1 93 ? 18.424 16.016 -17.742 1.00 95.81 93 GLU A CA 1
ATOM 685 C C . GLU A 1 93 ? 18.589 14.658 -18.435 1.00 95.81 93 GLU A C 1
ATOM 687 O O . GLU A 1 93 ? 17.620 14.099 -18.950 1.00 95.81 93 GLU A O 1
ATOM 692 N N . ARG A 1 94 ? 19.795 14.073 -18.390 1.00 95.94 94 ARG A N 1
ATOM 693 C CA . ARG A 1 94 ? 20.056 12.761 -19.003 1.00 95.94 94 ARG A CA 1
ATOM 694 C C . ARG A 1 94 ? 19.299 11.631 -18.311 1.00 95.94 94 ARG A C 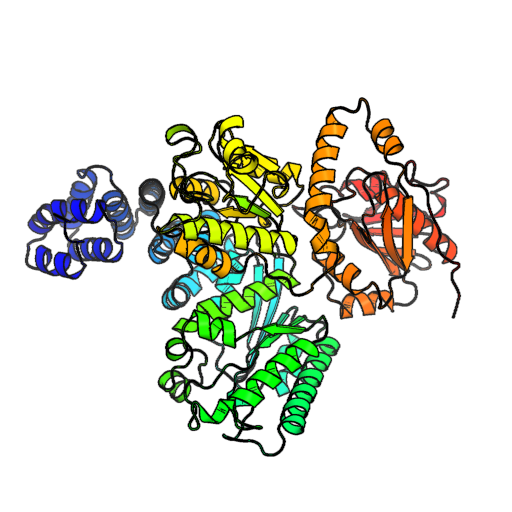1
ATOM 696 O O . ARG A 1 94 ? 18.856 10.715 -18.998 1.00 95.94 94 ARG A O 1
ATOM 703 N N . TRP A 1 95 ? 19.081 11.702 -16.996 1.00 95.19 95 TRP A N 1
ATOM 704 C CA . TRP A 1 95 ? 18.199 10.760 -16.301 1.00 95.19 95 TRP A CA 1
ATOM 705 C C . TRP A 1 95 ? 16.748 10.869 -16.767 1.00 95.19 95 TRP A C 1
ATOM 707 O O . TRP A 1 95 ? 16.125 9.846 -17.044 1.00 95.19 95 TRP A O 1
ATOM 717 N N . ALA A 1 96 ? 16.216 12.086 -16.897 1.00 90.94 96 ALA A N 1
ATOM 718 C CA . ALA A 1 96 ? 14.855 12.290 -17.389 1.00 90.94 96 ALA A CA 1
ATOM 719 C C . ALA A 1 96 ? 14.680 11.749 -1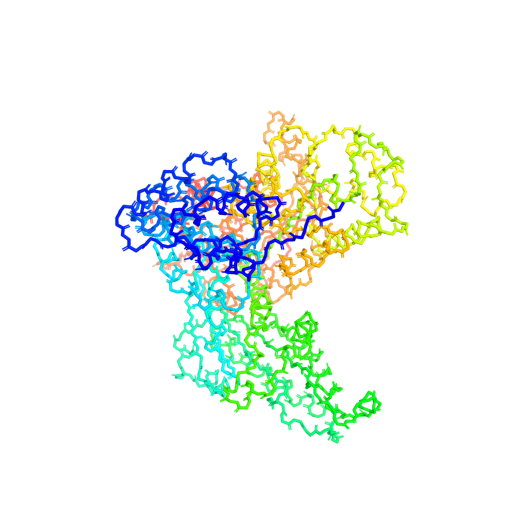8.822 1.00 90.94 96 ALA A C 1
ATOM 721 O O . ALA A 1 96 ? 13.707 11.052 -19.106 1.00 90.94 96 ALA A O 1
ATOM 722 N N . GLU A 1 97 ? 15.651 12.005 -19.705 1.00 91.62 97 GLU A N 1
ATOM 723 C CA . GLU A 1 97 ? 15.674 11.446 -21.062 1.00 91.62 97 GLU A CA 1
ATOM 724 C C . GLU A 1 97 ? 15.796 9.915 -21.059 1.00 91.62 97 GLU A C 1
ATOM 726 O O . GLU A 1 97 ? 15.130 9.245 -21.843 1.00 91.62 97 GLU A O 1
ATOM 731 N N . PHE A 1 98 ? 16.612 9.343 -20.167 1.00 91.94 98 PHE A N 1
ATOM 732 C CA . PHE A 1 98 ? 16.742 7.895 -20.015 1.00 91.94 98 PHE A CA 1
ATOM 733 C C . PHE A 1 98 ? 15.397 7.236 -19.683 1.00 91.94 98 PHE A C 1
ATOM 735 O O . PHE A 1 98 ? 15.001 6.296 -20.368 1.00 91.94 98 PHE A O 1
ATOM 742 N N . PHE A 1 99 ? 14.667 7.747 -18.686 1.00 86.50 99 PHE A N 1
ATOM 743 C CA . PHE A 1 99 ? 13.366 7.187 -18.301 1.00 86.50 99 PHE A CA 1
ATOM 744 C C . PHE A 1 99 ? 12.282 7.384 -19.368 1.00 86.50 99 PHE A C 1
ATOM 746 O O . PHE A 1 99 ? 11.328 6.611 -19.408 1.00 86.50 99 PHE A O 1
ATOM 753 N N . ALA A 1 100 ? 12.424 8.382 -20.246 1.00 83.56 100 ALA A N 1
ATOM 754 C CA . ALA A 1 100 ? 11.544 8.550 -21.402 1.00 83.56 100 ALA A CA 1
ATOM 755 C C . ALA A 1 100 ? 11.807 7.509 -22.507 1.00 83.56 100 ALA A C 1
ATOM 757 O O . ALA A 1 100 ? 10.899 7.192 -23.271 1.00 83.56 100 ALA A O 1
ATOM 758 N N . LEU A 1 101 ? 13.034 6.982 -22.593 1.00 83.75 101 LEU A N 1
ATOM 759 C CA . LEU A 1 101 ? 13.446 5.999 -23.601 1.00 83.75 101 LEU A CA 1
ATOM 760 C C . LEU A 1 101 ? 13.338 4.549 -23.112 1.00 83.75 101 LEU A C 1
ATOM 762 O O . LEU A 1 101 ? 13.078 3.658 -23.916 1.00 83.75 101 LEU A O 1
ATOM 766 N N . ALA A 1 102 ? 13.549 4.295 -21.817 1.00 79.75 102 ALA A N 1
ATOM 767 C CA . ALA A 1 102 ? 13.533 2.955 -21.239 1.00 79.75 102 ALA A CA 1
ATOM 768 C C . ALA A 1 102 ? 12.671 2.875 -19.967 1.00 79.75 102 ALA A C 1
ATOM 770 O O . ALA A 1 102 ? 13.029 3.456 -18.937 1.00 79.75 102 ALA A O 1
ATOM 771 N N . PRO A 1 103 ? 11.599 2.061 -19.970 1.00 69.06 103 PRO A N 1
ATOM 772 C CA . PRO A 1 103 ? 10.811 1.771 -18.779 1.00 69.06 103 PRO A CA 1
ATOM 773 C C . PRO A 1 103 ? 11.517 0.716 -17.909 1.00 69.06 103 PRO A C 1
ATOM 775 O O . PRO A 1 103 ? 11.072 -0.425 -17.784 1.00 69.06 103 PRO A O 1
ATOM 778 N N . THR A 1 104 ? 12.671 1.069 -17.334 1.00 83.19 104 THR A N 1
ATOM 779 C CA . THR A 1 104 ? 13.389 0.174 -16.414 1.00 83.19 104 THR A CA 1
ATOM 780 C C . THR A 1 104 ? 12.576 -0.081 -15.143 1.00 83.19 104 THR A C 1
ATOM 782 O O . THR A 1 104 ? 11.927 0.818 -14.612 1.00 83.19 104 THR A O 1
ATOM 785 N N . ARG A 1 105 ? 12.656 -1.309 -14.623 1.00 83.75 105 ARG A N 1
ATOM 786 C CA . ARG A 1 105 ? 12.096 -1.698 -13.316 1.00 83.75 105 ARG A CA 1
ATOM 787 C C . ARG A 1 105 ? 13.144 -1.726 -12.209 1.00 83.75 105 ARG A C 1
ATOM 789 O O . ARG A 1 105 ? 12.820 -2.079 -11.081 1.00 83.75 105 ARG A O 1
ATOM 796 N N . ASP A 1 106 ? 14.402 -1.417 -12.524 1.00 89.88 106 ASP A N 1
ATOM 797 C CA . ASP A 1 106 ? 15.488 -1.517 -11.553 1.00 89.88 106 ASP A CA 1
ATOM 798 C C . ASP A 1 106 ? 15.420 -0.354 -10.540 1.00 89.88 106 ASP A C 1
ATOM 800 O O . ASP A 1 106 ? 15.704 0.796 -10.901 1.00 89.88 106 ASP A O 1
ATOM 804 N N . PRO A 1 107 ? 15.097 -0.625 -9.260 1.00 93.56 107 PRO A N 1
ATOM 805 C CA . PRO A 1 107 ? 14.967 0.407 -8.237 1.00 93.56 107 PRO A CA 1
ATOM 806 C C . PRO A 1 107 ? 16.283 1.158 -7.983 1.00 93.56 107 PRO A C 1
ATOM 808 O O . PRO A 1 107 ? 16.264 2.321 -7.576 1.00 93.56 107 PRO A O 1
ATOM 811 N N . PHE A 1 108 ? 17.441 0.543 -8.240 1.00 94.69 108 PHE A N 1
ATOM 812 C CA . PHE A 1 108 ? 18.737 1.183 -8.022 1.00 94.69 108 PHE A CA 1
ATOM 813 C C . PHE A 1 108 ? 19.019 2.299 -9.030 1.00 94.69 108 PHE A C 1
ATOM 815 O O . PHE A 1 108 ? 19.690 3.268 -8.672 1.00 94.69 108 PHE A O 1
ATOM 822 N N . VAL A 1 109 ? 18.458 2.223 -10.238 1.00 94.50 109 VAL A N 1
ATOM 823 C CA . VAL A 1 109 ? 18.582 3.287 -11.246 1.00 94.50 109 VAL A CA 1
ATOM 824 C C . VAL A 1 109 ? 17.801 4.529 -10.810 1.00 94.50 109 VAL A C 1
ATOM 826 O O . VAL A 1 109 ? 18.328 5.641 -10.811 1.00 94.50 109 VAL A O 1
ATOM 829 N N . PHE A 1 110 ? 16.579 4.342 -10.303 1.00 95.12 110 PHE A N 1
ATOM 830 C CA . PHE A 1 110 ? 15.805 5.424 -9.687 1.00 95.12 110 PHE A CA 1
ATOM 831 C C . PHE A 1 110 ? 16.522 6.033 -8.474 1.00 95.12 110 PHE A C 1
ATOM 833 O O . PHE A 1 110 ? 16.507 7.250 -8.294 1.00 95.12 110 PHE A O 1
ATOM 840 N N . LEU A 1 111 ? 17.201 5.216 -7.659 1.00 97.00 111 LEU A N 1
ATOM 841 C CA . LEU A 1 111 ? 18.000 5.710 -6.533 1.00 97.00 111 LEU A CA 1
ATOM 842 C C . LEU A 1 111 ? 19.171 6.592 -6.989 1.00 97.00 111 LEU A C 1
ATOM 844 O O . LEU A 1 111 ? 19.480 7.583 -6.326 1.00 97.00 111 LEU A O 1
ATOM 848 N N . GLN A 1 112 ? 19.829 6.255 -8.101 1.00 96.12 112 GLN A N 1
ATOM 849 C CA . GLN A 1 112 ? 20.894 7.085 -8.671 1.00 96.12 112 GLN A CA 1
ATOM 850 C C . GLN A 1 112 ? 20.352 8.446 -9.127 1.00 96.12 112 GLN A C 1
ATOM 852 O O . GLN A 1 112 ? 20.916 9.473 -8.745 1.00 96.12 112 GLN A O 1
ATOM 857 N N . ALA A 1 113 ? 19.230 8.467 -9.851 1.00 96.50 113 ALA A N 1
ATOM 858 C CA . ALA A 1 113 ? 18.572 9.706 -10.267 1.00 96.50 113 ALA A CA 1
ATOM 859 C C . ALA A 1 113 ? 18.117 10.551 -9.062 1.00 96.50 113 ALA A C 1
ATOM 861 O O . ALA A 1 113 ? 18.413 11.744 -8.985 1.00 96.50 113 ALA A O 1
ATOM 862 N N . ALA A 1 114 ? 17.503 9.923 -8.053 1.00 97.38 114 ALA A N 1
ATOM 863 C CA . ALA A 1 114 ? 17.075 10.599 -6.829 1.00 97.38 114 ALA A CA 1
ATOM 864 C C . ALA A 1 114 ? 18.234 11.280 -6.084 1.00 97.38 114 ALA A C 1
ATOM 866 O O . ALA A 1 114 ? 18.070 12.382 -5.561 1.00 97.38 114 ALA A O 1
ATOM 867 N N . ARG A 1 115 ? 19.423 10.659 -6.053 1.00 97.94 115 ARG A N 1
ATOM 868 C CA . ARG A 1 115 ? 20.628 11.258 -5.450 1.00 97.94 115 ARG A CA 1
ATOM 869 C C . ARG A 1 115 ? 21.073 12.522 -6.179 1.00 97.94 115 ARG A C 1
ATOM 871 O O . ARG A 1 115 ? 21.531 13.457 -5.525 1.00 97.94 115 ARG A O 1
ATOM 878 N N . VAL A 1 116 ? 20.965 12.556 -7.507 1.00 98.12 116 VAL A N 1
ATOM 879 C CA . VAL A 1 116 ? 21.295 13.750 -8.300 1.00 98.12 116 VAL A CA 1
ATOM 880 C C . VAL A 1 116 ? 20.322 14.881 -7.971 1.00 98.12 116 VAL A C 1
ATOM 882 O O . VAL A 1 116 ? 20.764 15.972 -7.614 1.00 98.12 116 VAL A O 1
ATOM 885 N N . GLU A 1 117 ? 19.017 14.604 -7.996 1.00 97.75 117 GLU A N 1
ATOM 886 C CA . GLU A 1 117 ? 17.985 15.603 -7.690 1.00 97.75 117 GLU A CA 1
ATOM 887 C C . GLU A 1 117 ? 18.098 16.146 -6.259 1.00 97.75 117 GLU A C 1
ATOM 889 O O . GLU A 1 117 ? 18.009 17.354 -6.038 1.00 97.75 117 GLU A O 1
ATOM 894 N N . ALA A 1 118 ? 18.373 15.279 -5.280 1.00 97.25 118 ALA A N 1
ATOM 895 C CA . ALA A 1 118 ? 18.586 15.689 -3.894 1.00 97.25 118 ALA A CA 1
ATOM 896 C C . ALA A 1 118 ? 19.817 16.598 -3.738 1.00 97.25 118 ALA A C 1
ATOM 898 O O . ALA A 1 118 ? 19.746 17.625 -3.066 1.00 97.25 118 ALA A O 1
ATOM 899 N N . ARG A 1 119 ? 20.930 16.299 -4.427 1.00 97.19 119 ARG A N 1
ATOM 900 C CA . ARG A 1 119 ? 22.121 17.174 -4.437 1.00 97.19 119 ARG A CA 1
ATOM 901 C C . ARG A 1 119 ? 21.852 18.533 -5.090 1.00 97.19 119 ARG A C 1
ATOM 903 O O . ARG A 1 119 ? 22.471 19.518 -4.701 1.00 97.19 119 ARG A O 1
ATOM 910 N N . LEU A 1 120 ? 20.918 18.593 -6.040 1.00 97.25 120 LEU A N 1
ATOM 911 C CA . LEU A 1 120 ? 20.399 19.833 -6.628 1.00 97.25 120 LEU A CA 1
ATOM 912 C C . LEU A 1 120 ? 19.326 20.519 -5.759 1.00 97.25 120 LEU A C 1
ATOM 914 O O . LEU A 1 120 ? 18.803 21.557 -6.159 1.00 97.25 120 LEU A O 1
ATOM 918 N N . ARG A 1 121 ? 18.984 19.958 -4.588 1.00 96.75 121 ARG A N 1
ATOM 919 C CA . ARG A 1 121 ? 17.897 20.400 -3.692 1.00 96.75 121 ARG A CA 1
ATOM 920 C C . ARG A 1 121 ? 16.511 20.410 -4.350 1.00 96.75 121 ARG A C 1
ATOM 922 O O . ARG A 1 121 ? 15.614 21.140 -3.935 1.00 96.75 121 ARG A O 1
ATOM 929 N N . ARG A 1 122 ? 16.308 19.578 -5.373 1.00 95.62 122 ARG A N 1
ATOM 930 C CA . ARG A 1 122 ? 15.023 19.377 -6.058 1.00 95.62 122 ARG A CA 1
ATOM 931 C C . ARG A 1 122 ? 14.245 18.253 -5.373 1.00 95.62 122 ARG A C 1
ATOM 933 O O . ARG A 1 122 ? 14.005 17.187 -5.938 1.00 95.62 122 ARG A O 1
ATOM 940 N N . TRP A 1 123 ? 13.859 18.489 -4.121 1.00 94.25 123 TRP A N 1
ATOM 941 C CA . TRP A 1 123 ? 13.333 17.459 -3.216 1.00 94.25 123 TRP A CA 1
ATOM 942 C C . TRP A 1 123 ? 12.090 16.731 -3.739 1.00 94.25 123 TRP A C 1
ATOM 944 O O . TRP A 1 123 ? 11.994 15.516 -3.596 1.00 94.25 123 TRP A O 1
ATOM 954 N N . ASN A 1 124 ? 11.179 17.435 -4.416 1.00 90.94 124 ASN A N 1
ATOM 955 C CA . ASN A 1 124 ? 9.984 16.822 -5.008 1.00 90.94 124 ASN A CA 1
ATOM 956 C C . ASN A 1 124 ? 10.321 15.830 -6.132 1.00 90.94 124 ASN A C 1
ATOM 958 O O . ASN A 1 124 ? 9.715 14.762 -6.210 1.00 90.94 124 ASN A O 1
ATOM 962 N N . ALA A 1 125 ? 11.313 16.148 -6.970 1.00 92.25 125 ALA A N 1
ATOM 963 C CA . ALA A 1 125 ? 11.774 15.249 -8.027 1.00 92.25 125 ALA A CA 1
ATOM 964 C C . ALA A 1 125 ? 12.496 14.029 -7.435 1.00 92.25 125 ALA A C 1
ATOM 966 O O . ALA A 1 125 ? 12.211 12.891 -7.810 1.00 92.25 125 ALA A O 1
ATOM 967 N N . ALA A 1 126 ? 13.357 14.247 -6.432 1.00 95.31 126 ALA A N 1
ATOM 968 C CA . ALA A 1 126 ? 13.998 13.160 -5.692 1.00 95.31 126 ALA A CA 1
ATOM 969 C C . ALA A 1 126 ? 12.962 12.228 -5.037 1.00 95.31 126 ALA A C 1
ATOM 971 O O . ALA A 1 126 ? 13.077 11.004 -5.125 1.00 95.31 126 ALA A O 1
ATOM 972 N N . ALA A 1 127 ? 11.915 12.801 -4.432 1.00 93.00 127 ALA A N 1
ATOM 973 C CA . ALA A 1 127 ? 10.822 12.047 -3.838 1.00 93.00 127 ALA A CA 1
ATOM 974 C C . ALA A 1 127 ? 10.063 11.223 -4.882 1.00 93.00 127 ALA A C 1
ATOM 976 O O . ALA A 1 127 ? 9.795 10.049 -4.637 1.00 93.00 127 ALA A O 1
ATOM 977 N N . ALA A 1 128 ? 9.757 11.791 -6.052 1.00 90.62 128 ALA A N 1
ATOM 978 C CA . ALA A 1 128 ? 9.076 11.076 -7.130 1.00 90.62 128 ALA A CA 1
ATOM 979 C C . ALA A 1 128 ? 9.862 9.834 -7.591 1.00 90.62 128 ALA A C 1
ATOM 981 O O . ALA A 1 128 ? 9.290 8.744 -7.689 1.00 90.62 128 ALA A O 1
ATOM 982 N N . TYR A 1 129 ? 11.181 9.958 -7.782 1.00 93.69 129 TYR A N 1
ATOM 983 C CA . TYR A 1 129 ? 12.031 8.818 -8.134 1.00 93.69 129 TYR A CA 1
ATOM 984 C C . TYR A 1 129 ? 12.081 7.758 -7.028 1.00 93.69 129 TYR A C 1
ATOM 986 O O . TYR A 1 129 ? 11.913 6.573 -7.312 1.00 93.69 129 TYR A O 1
ATOM 994 N N . LEU A 1 130 ? 12.244 8.156 -5.762 1.00 95.06 130 LEU A N 1
ATOM 995 C CA . LEU A 1 130 ? 12.260 7.212 -4.636 1.00 95.06 130 LEU A CA 1
ATOM 996 C C . LEU A 1 130 ? 10.926 6.481 -4.468 1.00 95.06 130 LEU A C 1
ATOM 998 O O . LEU A 1 130 ? 10.914 5.270 -4.257 1.00 95.06 130 LEU A O 1
ATOM 1002 N N . ARG A 1 131 ? 9.800 7.192 -4.589 1.00 92.25 131 ARG A N 1
ATOM 1003 C CA . ARG A 1 131 ? 8.464 6.584 -4.527 1.00 92.25 131 ARG A CA 1
ATOM 1004 C C . ARG A 1 131 ? 8.263 5.585 -5.659 1.00 92.25 131 ARG A C 1
ATOM 1006 O O . ARG A 1 131 ? 7.767 4.494 -5.401 1.00 92.25 131 ARG A O 1
ATOM 1013 N N . THR A 1 132 ? 8.709 5.919 -6.869 1.00 90.00 132 THR A N 1
ATOM 1014 C CA . THR A 1 132 ? 8.668 5.003 -8.018 1.00 90.00 132 THR A CA 1
ATOM 1015 C C . THR A 1 132 ? 9.525 3.761 -7.764 1.00 90.00 132 THR A C 1
ATOM 1017 O O . THR A 1 132 ? 9.04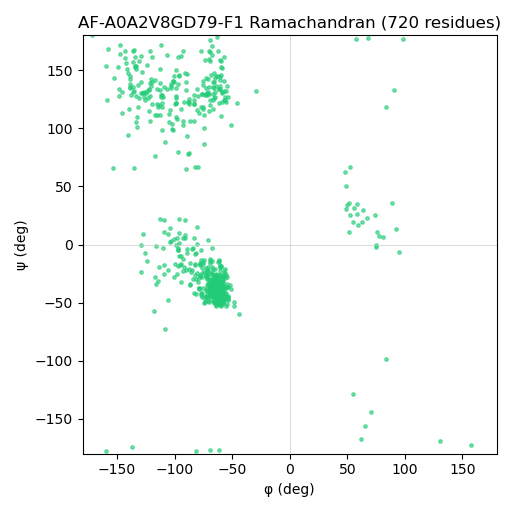3 2.644 -7.917 1.00 90.00 132 THR A O 1
ATOM 1020 N N . ALA A 1 133 ? 10.751 3.924 -7.259 1.00 93.88 133 ALA A N 1
ATOM 1021 C CA . ALA A 1 133 ? 11.619 2.803 -6.892 1.00 93.88 133 ALA A CA 1
ATOM 1022 C C . ALA A 1 133 ? 10.954 1.851 -5.880 1.00 93.88 133 ALA A C 1
ATOM 1024 O O . ALA A 1 133 ? 11.024 0.634 -6.019 1.00 93.88 133 ALA A O 1
ATOM 1025 N N . LEU A 1 134 ? 10.276 2.410 -4.873 1.00 93.62 134 LEU A N 1
ATOM 1026 C CA . LEU A 1 134 ? 9.569 1.657 -3.834 1.00 93.62 134 LEU A CA 1
ATOM 1027 C C . LEU A 1 134 ? 8.283 0.980 -4.338 1.00 93.62 134 LEU A C 1
ATOM 1029 O O . LEU A 1 134 ? 7.830 0.016 -3.723 1.00 93.62 134 LEU A O 1
ATOM 1033 N N . GLN A 1 135 ? 7.683 1.456 -5.435 1.00 88.62 135 GLN A N 1
ATOM 1034 C CA . GLN A 1 135 ? 6.562 0.773 -6.096 1.00 88.62 135 GLN A CA 1
ATOM 1035 C C . GLN A 1 135 ? 7.013 -0.504 -6.819 1.00 88.62 135 GLN A C 1
ATOM 1037 O O . GLN A 1 135 ? 6.221 -1.431 -6.947 1.00 88.62 135 GLN A O 1
ATOM 1042 N N . HIS A 1 136 ? 8.284 -0.594 -7.223 1.00 87.94 136 HIS A N 1
ATOM 1043 C CA . HIS A 1 136 ? 8.862 -1.784 -7.860 1.00 87.94 136 HIS A CA 1
ATOM 1044 C C . HIS A 1 136 ? 9.272 -2.894 -6.872 1.00 87.94 136 HIS A C 1
ATOM 1046 O O . HIS A 1 136 ? 10.006 -3.799 -7.257 1.00 87.94 136 HIS A O 1
ATOM 1052 N N . GLN A 1 137 ? 8.812 -2.837 -5.614 1.00 86.56 137 GLN A N 1
ATOM 1053 C CA . GLN A 1 137 ? 9.052 -3.855 -4.576 1.00 86.56 137 GLN A CA 1
ATOM 1054 C C . GLN A 1 137 ? 10.528 -4.280 -4.472 1.00 86.56 137 GLN A C 1
ATOM 1056 O O . GLN A 1 137 ? 10.887 -5.431 -4.734 1.00 86.56 137 GLN A O 1
ATOM 1061 N N . PRO A 1 138 ? 11.418 -3.337 -4.125 1.00 93.81 138 PRO A N 1
ATOM 1062 C CA . PRO A 1 138 ? 12.848 -3.567 -4.203 1.00 93.81 138 PRO A CA 1
ATOM 1063 C C . PRO A 1 138 ? 13.332 -4.587 -3.152 1.00 93.81 138 PRO A C 1
ATOM 1065 O O . PRO A 1 138 ? 12.692 -4.766 -2.114 1.00 93.81 138 PRO A O 1
ATOM 1068 N N . PRO A 1 139 ? 14.493 -5.235 -3.360 1.00 95.12 139 PRO A N 1
ATOM 1069 C CA . PRO A 1 139 ? 15.072 -6.136 -2.365 1.00 95.12 139 PRO A CA 1
ATOM 1070 C C . PRO A 1 139 ? 15.544 -5.370 -1.119 1.00 95.12 139 PRO A C 1
ATOM 1072 O O . PRO A 1 139 ? 15.805 -4.168 -1.177 1.00 95.12 139 PRO A O 1
ATOM 1075 N N . TYR A 1 140 ? 15.773 -6.073 -0.003 1.00 96.12 140 TYR A N 1
ATOM 1076 C CA . TYR A 1 140 ? 16.233 -5.458 1.254 1.00 96.12 140 TYR A CA 1
ATOM 1077 C C . TYR A 1 140 ? 17.475 -4.556 1.094 1.00 96.12 140 TYR A C 1
ATOM 1079 O O . TYR A 1 140 ? 17.565 -3.475 1.680 1.00 96.12 140 TYR A O 1
ATOM 1087 N N . SER A 1 141 ? 18.420 -4.957 0.238 1.00 96.19 141 SER A N 1
ATOM 1088 C CA . SER A 1 141 ? 19.645 -4.192 -0.035 1.00 96.19 141 SER A CA 1
ATOM 1089 C C . SER A 1 141 ? 19.389 -2.778 -0.579 1.00 96.19 141 SER A C 1
ATOM 1091 O O . SER A 1 141 ? 20.212 -1.886 -0.363 1.00 96.19 141 SER A O 1
ATOM 1093 N N . PHE A 1 142 ? 18.251 -2.540 -1.237 1.00 97.38 142 PHE A N 1
ATOM 1094 C CA . PHE A 1 142 ? 17.828 -1.202 -1.639 1.00 97.38 142 PHE A CA 1
ATOM 1095 C C . PHE A 1 142 ? 17.518 -0.331 -0.427 1.00 97.38 142 PHE A C 1
ATOM 1097 O O . PHE A 1 142 ? 18.061 0.767 -0.324 1.00 97.38 142 PHE A O 1
ATOM 1104 N N . PHE A 1 143 ? 16.706 -0.829 0.508 1.00 97.00 143 PHE A N 1
ATOM 1105 C CA . PHE A 1 143 ? 16.308 -0.082 1.702 1.00 97.00 143 PHE A CA 1
ATOM 1106 C C . PHE A 1 143 ? 17.532 0.338 2.515 1.00 97.00 143 PHE A C 1
ATOM 1108 O O . PHE A 1 143 ? 17.666 1.511 2.857 1.00 97.00 143 PHE A O 1
ATOM 1115 N N . ALA A 1 144 ? 18.491 -0.573 2.704 1.00 95.12 144 ALA A N 1
ATOM 1116 C CA . ALA A 1 144 ? 19.753 -0.270 3.376 1.00 95.12 144 ALA A CA 1
ATOM 1117 C C . ALA A 1 144 ? 20.561 0.845 2.674 1.00 95.12 144 ALA A C 1
ATOM 1119 O O . ALA A 1 144 ? 21.151 1.702 3.329 1.00 95.12 144 ALA A O 1
ATOM 1120 N N . ARG A 1 145 ? 20.585 0.869 1.332 1.00 96.69 145 ARG A N 1
ATOM 1121 C CA . ARG A 1 145 ? 21.316 1.884 0.542 1.00 96.69 145 ARG A CA 1
ATOM 1122 C C . ARG A 1 145 ? 20.567 3.211 0.392 1.00 96.69 145 ARG A C 1
ATOM 1124 O O . ARG A 1 145 ? 21.208 4.230 0.113 1.00 96.69 145 ARG A O 1
ATOM 1131 N N . ALA A 1 146 ? 19.242 3.192 0.507 1.00 96.94 146 ALA A N 1
ATOM 1132 C CA . ALA A 1 146 ? 18.369 4.342 0.304 1.00 96.94 146 ALA A CA 1
ATOM 1133 C C . ALA A 1 146 ? 17.980 5.043 1.613 1.00 96.94 146 ALA A C 1
ATOM 1135 O O . ALA A 1 146 ? 17.608 6.211 1.557 1.00 96.94 146 ALA A O 1
ATOM 1136 N N . GLN A 1 147 ? 18.113 4.381 2.771 1.00 95.19 147 GLN A N 1
ATOM 1137 C CA . GLN A 1 147 ? 17.628 4.858 4.073 1.00 95.19 147 GLN A CA 1
ATOM 1138 C C . GLN A 1 147 ? 17.930 6.339 4.339 1.00 95.19 147 GLN A C 1
ATOM 1140 O O . GLN A 1 147 ? 17.003 7.127 4.495 1.00 95.19 147 GLN A O 1
ATOM 1145 N N . LYS A 1 148 ? 19.213 6.732 4.339 1.00 96.00 148 LYS A N 1
ATOM 1146 C CA . LYS A 1 148 ? 19.618 8.115 4.656 1.00 96.00 148 LYS A CA 1
ATOM 1147 C C . LYS A 1 148 ? 19.004 9.141 3.706 1.00 96.00 148 LYS A C 1
ATOM 1149 O O . LYS A 1 148 ? 18.597 10.213 4.135 1.00 96.00 148 LYS A O 1
ATOM 1154 N N . LEU A 1 149 ? 18.937 8.801 2.419 1.00 96.81 149 LEU A N 1
ATOM 1155 C CA . LEU A 1 149 ? 18.376 9.686 1.405 1.00 96.81 149 LEU A CA 1
ATOM 1156 C C . LEU A 1 149 ? 16.857 9.808 1.555 1.00 96.81 149 LEU A C 1
ATOM 1158 O O . LEU A 1 149 ? 16.322 10.897 1.397 1.00 96.81 149 LEU A O 1
ATOM 1162 N N . ILE A 1 150 ? 16.168 8.708 1.865 1.00 95.06 150 ILE A N 1
ATOM 1163 C CA . ILE A 1 150 ? 14.726 8.722 2.128 1.00 95.06 150 ILE A CA 1
ATOM 1164 C C . ILE A 1 150 ? 14.424 9.578 3.359 1.00 95.06 150 ILE A C 1
ATOM 1166 O O . ILE A 1 150 ? 13.522 10.402 3.296 1.00 95.06 150 ILE A O 1
ATOM 1170 N N . GLU A 1 151 ? 15.180 9.427 4.449 1.00 91.88 151 GLU A N 1
ATOM 1171 C CA . GLU A 1 151 ? 15.017 10.238 5.666 1.00 91.88 151 GLU A CA 1
ATOM 1172 C C . GLU A 1 151 ? 15.230 11.736 5.386 1.00 91.88 151 GLU A C 1
ATOM 1174 O O . GLU A 1 151 ? 14.437 12.568 5.827 1.00 91.88 151 GLU A O 1
ATOM 1179 N N . GLU A 1 152 ? 16.260 12.082 4.609 1.00 94.12 152 GLU A N 1
ATOM 1180 C CA . GLU A 1 152 ? 16.526 13.459 4.186 1.00 94.12 152 GLU A CA 1
ATOM 1181 C C . GLU A 1 152 ? 15.397 14.009 3.303 1.00 94.12 152 GLU A C 1
ATOM 1183 O O . GLU A 1 152 ? 14.801 15.034 3.622 1.00 94.12 152 GLU A O 1
ATOM 1188 N N . VAL A 1 153 ? 15.034 13.303 2.231 1.00 93.50 153 VAL A N 1
ATOM 1189 C CA . VAL A 1 153 ? 13.998 13.746 1.285 1.00 93.50 153 VAL A CA 1
ATOM 1190 C C . VAL A 1 153 ? 12.626 13.832 1.958 1.00 93.50 153 VAL A C 1
ATOM 1192 O O . VAL A 1 153 ? 11.884 14.773 1.691 1.00 93.50 153 VAL A O 1
ATOM 1195 N N . ALA A 1 154 ? 12.286 12.899 2.852 1.00 89.44 154 ALA A N 1
ATOM 1196 C CA . ALA A 1 154 ? 11.037 12.929 3.611 1.00 89.44 154 ALA A CA 1
ATOM 1197 C C . ALA A 1 154 ? 10.930 14.169 4.509 1.00 89.44 154 ALA A C 1
ATOM 1199 O O . ALA A 1 154 ? 9.838 14.714 4.668 1.00 89.44 154 ALA A O 1
ATOM 1200 N N . ARG A 1 155 ? 12.054 14.622 5.079 1.00 89.19 155 ARG A N 1
ATOM 1201 C CA . ARG A 1 155 ? 12.111 15.829 5.907 1.00 89.19 155 ARG A CA 1
ATOM 1202 C C . ARG A 1 155 ? 12.017 17.104 5.067 1.00 89.19 155 ARG A C 1
ATOM 1204 O O . ARG A 1 155 ? 11.266 18.003 5.431 1.00 89.19 155 ARG A O 1
ATOM 1211 N N . GLU A 1 156 ? 12.759 17.180 3.963 1.00 90.94 156 GLU A N 1
ATOM 1212 C CA . GLU A 1 156 ? 12.923 18.422 3.190 1.00 90.94 156 GLU A CA 1
ATOM 1213 C C . GLU A 1 156 ? 11.832 18.662 2.138 1.00 90.94 156 GLU A C 1
ATOM 1215 O O . GLU A 1 156 ? 11.465 19.808 1.887 1.00 90.94 156 GLU A O 1
ATOM 1220 N N . ALA A 1 157 ? 11.303 17.613 1.495 1.00 80.25 157 ALA A N 1
ATOM 1221 C CA . ALA A 1 157 ? 10.312 17.786 0.428 1.00 80.25 157 ALA A CA 1
ATOM 1222 C C . ALA A 1 157 ? 9.004 18.410 0.940 1.00 80.25 157 ALA A C 1
ATOM 1224 O O . ALA A 1 157 ? 8.289 19.058 0.174 1.00 80.25 157 ALA A O 1
ATOM 1225 N N . GLY A 1 158 ? 8.689 18.223 2.228 1.00 64.88 158 GLY A N 1
ATOM 1226 C CA . GLY A 1 158 ? 7.366 18.525 2.763 1.00 64.88 158 GLY A CA 1
ATOM 1227 C C . GLY A 1 158 ? 6.267 17.750 2.017 1.00 64.88 158 GLY A C 1
ATOM 1228 O O . GLY A 1 158 ? 6.511 16.999 1.076 1.00 64.88 158 GLY A O 1
ATOM 1229 N N . GLY A 1 159 ? 5.013 17.886 2.440 1.00 57.81 159 GLY A N 1
ATOM 1230 C CA . GLY A 1 159 ? 3.887 17.328 1.675 1.00 57.81 159 GLY A CA 1
ATOM 1231 C C . GLY A 1 159 ? 3.436 15.917 2.059 1.00 57.81 159 GLY A C 1
ATOM 1232 O O . GLY A 1 159 ? 2.624 15.325 1.345 1.00 57.81 159 GLY A O 1
ATOM 1233 N N . SER A 1 160 ? 3.877 15.383 3.199 1.00 59.47 160 SER A N 1
ATOM 1234 C CA . SER A 1 160 ? 3.150 14.278 3.831 1.00 59.47 160 SER A CA 1
ATOM 1235 C C . SER A 1 160 ? 1.781 14.765 4.286 1.00 59.47 160 SER A C 1
ATOM 1237 O O . SER A 1 160 ? 1.662 15.753 5.009 1.00 59.47 160 SER A O 1
ATOM 1239 N N . VAL A 1 161 ? 0.733 14.063 3.864 1.00 63.16 161 VAL A N 1
ATOM 1240 C CA . VAL A 1 161 ? -0.655 14.436 4.179 1.00 63.16 161 VAL A CA 1
ATOM 1241 C C . VAL A 1 161 ? -1.042 13.935 5.575 1.00 63.16 161 VAL A C 1
ATOM 1243 O O . VAL A 1 161 ? -2.047 14.373 6.132 1.00 63.16 161 VAL A O 1
ATOM 1246 N N . ARG A 1 162 ? -0.275 12.989 6.139 1.00 76.81 162 ARG A N 1
ATOM 1247 C CA . ARG A 1 162 ? -0.622 12.285 7.379 1.00 76.81 162 ARG A CA 1
ATOM 1248 C C . ARG A 1 162 ? 0.584 12.111 8.290 1.00 76.81 162 ARG A C 1
ATOM 1250 O O . ARG A 1 162 ? 1.647 11.704 7.832 1.00 76.81 162 ARG A O 1
ATOM 1257 N N . GLN A 1 163 ? 0.371 12.395 9.569 1.00 85.75 163 GLN A N 1
ATOM 1258 C CA . GLN A 1 163 ? 1.299 12.113 10.660 1.00 85.75 163 GLN A CA 1
ATOM 1259 C C . GLN A 1 163 ? 0.826 10.848 11.378 1.00 85.75 163 GLN A C 1
ATOM 1261 O O . GLN A 1 163 ? -0.382 10.654 11.534 1.00 85.75 163 GLN A O 1
ATOM 1266 N N . LEU A 1 164 ? 1.758 9.986 11.772 1.00 89.81 164 LEU A N 1
ATOM 1267 C CA . LEU A 1 164 ? 1.468 8.733 12.462 1.00 89.81 164 LEU A CA 1
ATOM 1268 C C . LEU A 1 164 ? 2.571 8.430 13.473 1.00 89.81 164 LEU A C 1
ATOM 1270 O O . LEU A 1 164 ? 3.743 8.424 13.108 1.00 89.81 164 LEU A O 1
ATOM 1274 N N . ARG A 1 165 ? 2.211 8.096 14.709 1.00 95.25 165 ARG A N 1
ATOM 1275 C CA . ARG A 1 165 ? 3.137 7.500 15.677 1.00 95.25 165 ARG A CA 1
ATOM 1276 C C . ARG A 1 165 ? 3.040 5.985 15.603 1.00 95.25 165 ARG A C 1
ATOM 1278 O O . ARG A 1 165 ? 2.051 5.391 16.036 1.00 95.25 165 ARG A O 1
ATOM 1285 N N . LEU A 1 166 ? 4.059 5.366 15.023 1.00 96.94 166 LEU A N 1
ATOM 1286 C CA . LEU A 1 166 ? 4.157 3.929 14.812 1.00 96.94 166 LEU A CA 1
ATOM 1287 C C . LEU A 1 166 ? 5.126 3.322 15.827 1.00 96.94 166 LEU A C 1
ATOM 1289 O O . LEU A 1 166 ? 6.321 3.602 15.791 1.00 96.94 166 LEU A O 1
ATOM 1293 N N . ALA A 1 167 ? 4.629 2.465 16.710 1.00 97.69 167 ALA A N 1
ATOM 1294 C CA . ALA A 1 167 ? 5.480 1.673 17.588 1.00 97.69 167 ALA A CA 1
ATOM 1295 C C . ALA A 1 167 ? 5.606 0.240 17.073 1.00 97.69 167 ALA A C 1
ATOM 1297 O O . ALA A 1 167 ? 4.622 -0.353 16.631 1.00 97.69 167 ALA A O 1
ATOM 1298 N N . ILE A 1 168 ? 6.803 -0.331 17.185 1.00 97.44 168 ILE A N 1
ATOM 1299 C CA . ILE A 1 168 ? 7.036 -1.762 17.023 1.00 97.44 168 ILE A CA 1
ATOM 1300 C C . ILE A 1 168 ? 7.664 -2.327 18.293 1.00 97.44 168 ILE A C 1
ATOM 1302 O O . ILE A 1 168 ? 8.668 -1.824 18.792 1.00 97.44 168 ILE A O 1
ATOM 1306 N N . VAL A 1 169 ? 7.053 -3.384 18.813 1.00 96.31 169 VAL A N 1
ATOM 1307 C CA . VAL A 1 169 ? 7.567 -4.181 19.925 1.00 96.31 169 VAL A CA 1
ATOM 1308 C C . VAL A 1 169 ? 7.545 -5.641 19.508 1.00 96.31 169 VAL A C 1
ATOM 1310 O O . VAL A 1 169 ? 6.679 -6.054 18.740 1.00 96.31 169 VAL A O 1
ATOM 1313 N N . GLY A 1 170 ? 8.479 -6.446 19.995 1.00 93.25 170 GLY A N 1
ATOM 1314 C CA . GLY A 1 170 ? 8.513 -7.844 19.596 1.00 93.25 170 GLY A CA 1
ATOM 1315 C C . GLY A 1 170 ? 9.502 -8.690 20.367 1.00 93.25 170 GLY A C 1
ATOM 1316 O O . GLY A 1 170 ? 10.211 -8.228 21.264 1.00 93.25 170 GLY A O 1
ATOM 1317 N N . SER A 1 171 ? 9.525 -9.960 19.999 1.00 90.12 171 SER A N 1
ATOM 1318 C CA . SER A 1 171 ? 10.460 -10.967 20.499 1.00 90.12 171 SER A CA 1
ATOM 1319 C C . SER A 1 171 ? 11.693 -11.151 19.615 1.00 90.12 171 SER A C 1
ATOM 1321 O O . SER A 1 171 ? 12.646 -11.815 20.015 1.00 90.12 171 SER A O 1
ATOM 1323 N N . THR A 1 172 ? 11.683 -10.552 18.425 1.00 89.00 172 THR A N 1
ATOM 1324 C CA . THR A 1 172 ? 12.763 -10.588 17.437 1.00 89.00 172 THR A CA 1
ATOM 1325 C C . THR A 1 172 ? 13.480 -9.251 17.373 1.00 89.00 172 THR A C 1
ATOM 1327 O O . THR A 1 172 ? 12.947 -8.219 17.775 1.00 89.00 172 THR A O 1
ATOM 1330 N N . THR A 1 173 ? 14.673 -9.230 16.787 1.00 89.06 173 THR A N 1
ATOM 1331 C CA . THR A 1 173 ? 15.315 -7.965 16.415 1.00 89.06 173 THR A CA 1
ATOM 1332 C C . THR A 1 173 ? 14.509 -7.262 15.317 1.00 89.06 173 THR A C 1
ATOM 1334 O O . THR A 1 173 ? 14.225 -7.852 14.276 1.00 89.06 173 THR A O 1
ATOM 1337 N N . THR A 1 174 ? 14.133 -6.003 15.552 1.00 91.06 174 THR A N 1
ATOM 1338 C CA . THR A 1 174 ? 13.283 -5.190 14.658 1.00 91.06 174 THR A CA 1
ATOM 1339 C C . THR A 1 174 ? 14.028 -4.050 13.961 1.00 91.06 174 THR A C 1
ATOM 1341 O O . THR A 1 174 ? 13.470 -3.393 13.079 1.00 91.06 174 THR A O 1
ATOM 1344 N N . SER A 1 175 ? 15.312 -3.867 14.272 1.00 91.31 175 SER A N 1
ATOM 1345 C CA . SER A 1 175 ? 16.124 -2.735 13.812 1.00 91.31 175 SER A CA 1
ATOM 1346 C C . SER A 1 175 ? 16.321 -2.698 12.296 1.00 91.31 175 SER A C 1
ATOM 1348 O O . SER A 1 175 ? 16.494 -1.630 11.714 1.00 91.31 175 SER A O 1
ATOM 1350 N N . LEU A 1 176 ? 16.255 -3.860 11.638 1.00 93.69 176 LEU A N 1
ATOM 1351 C CA . LEU A 1 176 ? 16.313 -3.982 10.179 1.00 93.69 176 LEU A CA 1
ATOM 1352 C C . LEU A 1 176 ? 14.938 -3.812 9.517 1.00 93.69 176 LEU A C 1
ATOM 1354 O O . LEU A 1 176 ? 14.855 -3.431 8.353 1.00 93.69 176 LEU A O 1
ATOM 1358 N N . LEU A 1 177 ? 13.847 -4.058 10.244 1.00 94.94 177 LEU A N 1
ATOM 1359 C CA . LEU A 1 177 ? 12.485 -3.903 9.733 1.00 94.94 177 LEU A CA 1
ATOM 1360 C C . LEU A 1 177 ? 12.048 -2.432 9.732 1.00 94.94 177 LEU A C 1
ATOM 1362 O O . LEU A 1 177 ? 11.392 -1.977 8.794 1.00 94.94 177 LEU A O 1
ATOM 1366 N N . LEU A 1 178 ? 12.427 -1.669 10.760 1.00 92.88 178 LEU A N 1
ATOM 1367 C CA . LEU A 1 178 ? 11.962 -0.294 10.926 1.00 92.88 178 LEU A CA 1
ATOM 1368 C C . LEU A 1 178 ? 12.328 0.641 9.750 1.00 92.88 178 LEU A C 1
ATOM 1370 O O . LEU A 1 178 ? 11.448 1.383 9.303 1.00 92.88 178 LEU A O 1
ATOM 1374 N N . PRO A 1 179 ? 13.551 0.606 9.175 1.00 93.69 179 PRO A N 1
ATOM 1375 C CA . PRO A 1 179 ? 13.880 1.394 7.985 1.00 93.69 179 PRO A CA 1
ATOM 1376 C C . PRO A 1 179 ? 13.025 1.036 6.764 1.00 93.69 179 PRO A C 1
ATOM 1378 O O . PRO A 1 179 ? 12.677 1.919 5.979 1.00 93.69 179 PRO A O 1
ATOM 1381 N N . VAL A 1 180 ? 12.652 -0.241 6.616 1.00 97.12 180 VAL A N 1
ATOM 1382 C CA . VAL A 1 180 ? 11.771 -0.707 5.535 1.00 97.12 180 VAL A CA 1
ATOM 1383 C C . VAL A 1 180 ? 10.378 -0.106 5.714 1.00 97.12 180 VAL A C 1
ATOM 1385 O O . VAL A 1 180 ? 9.858 0.522 4.794 1.00 97.12 180 VAL A O 1
ATOM 1388 N N . LEU A 1 181 ? 9.808 -0.200 6.919 1.00 95.62 181 LEU A N 1
ATOM 1389 C CA . LEU A 1 181 ? 8.509 0.397 7.241 1.00 95.62 181 LEU A CA 1
ATOM 1390 C C . LEU A 1 181 ? 8.487 1.913 7.026 1.00 95.62 181 LEU A C 1
ATOM 1392 O O . LEU A 1 181 ? 7.541 2.427 6.433 1.00 95.62 181 LEU A O 1
ATOM 1396 N N . ARG A 1 182 ? 9.535 2.633 7.450 1.00 93.62 182 ARG A N 1
ATOM 1397 C CA . ARG A 1 182 ? 9.663 4.083 7.220 1.00 93.62 182 ARG A CA 1
ATOM 1398 C C . ARG A 1 182 ? 9.673 4.424 5.734 1.00 93.62 182 ARG A C 1
ATOM 1400 O O . ARG A 1 182 ? 8.974 5.344 5.315 1.00 93.62 182 ARG A O 1
ATOM 1407 N N . ALA A 1 183 ? 10.425 3.671 4.934 1.00 95.31 183 ALA A N 1
ATOM 1408 C CA . ALA A 1 183 ? 10.471 3.867 3.492 1.00 95.31 183 ALA A CA 1
ATOM 1409 C C . ALA A 1 183 ? 9.103 3.632 2.837 1.00 95.31 183 ALA A C 1
ATOM 1411 O O . ALA A 1 183 ? 8.671 4.433 2.009 1.00 95.31 183 ALA A O 1
ATOM 1412 N N . LEU A 1 184 ? 8.387 2.581 3.237 1.00 95.00 184 LEU A N 1
ATOM 1413 C CA . LEU A 1 184 ? 7.058 2.309 2.696 1.00 95.00 184 LEU A CA 1
ATOM 1414 C C . LEU A 1 184 ? 6.002 3.322 3.196 1.00 95.00 184 LEU A C 1
ATOM 1416 O O . LEU A 1 184 ? 5.128 3.721 2.431 1.00 95.00 184 LEU A O 1
ATOM 1420 N N . CYS A 1 185 ? 6.119 3.834 4.426 1.00 93.56 185 CYS A N 1
ATOM 1421 C CA . CYS A 1 185 ? 5.314 4.969 4.897 1.00 93.56 185 CYS A CA 1
ATOM 1422 C C . CYS A 1 185 ? 5.562 6.220 4.038 1.00 93.56 185 CYS A C 1
ATOM 1424 O O . CYS A 1 185 ? 4.612 6.853 3.577 1.00 93.56 185 CYS A O 1
ATOM 1426 N N . PHE A 1 186 ? 6.829 6.530 3.744 1.00 92.00 186 PHE A N 1
ATOM 1427 C CA . PHE A 1 186 ? 7.208 7.624 2.847 1.00 92.00 186 PHE A CA 1
ATOM 1428 C C . PHE A 1 186 ? 6.636 7.449 1.430 1.00 92.00 186 PHE A C 1
ATOM 1430 O O . PHE A 1 186 ? 6.166 8.426 0.830 1.00 92.00 186 PHE A O 1
ATOM 1437 N N . ARG A 1 187 ? 6.632 6.212 0.904 1.00 91.56 187 ARG A N 1
ATOM 1438 C CA . ARG A 1 187 ? 5.998 5.877 -0.381 1.00 91.56 187 ARG A CA 1
ATOM 1439 C C . ARG A 1 187 ? 4.534 6.302 -0.404 1.00 91.56 187 ARG A C 1
ATOM 1441 O O . ARG A 1 187 ? 4.096 6.926 -1.368 1.00 91.56 187 ARG A O 1
ATOM 1448 N N . ASP A 1 188 ? 3.820 6.014 0.677 1.00 88.12 188 ASP A N 1
ATOM 1449 C CA . ASP A 1 188 ? 2.378 6.226 0.790 1.00 88.12 188 ASP A CA 1
ATOM 1450 C C . ASP A 1 188 ? 2.011 7.614 1.358 1.00 88.12 188 ASP A C 1
ATOM 1452 O O . ASP A 1 188 ? 0.840 7.898 1.617 1.00 88.12 188 ASP A O 1
ATOM 1456 N N . GLY A 1 189 ? 2.995 8.510 1.516 1.00 86.69 189 GLY A N 1
ATOM 1457 C CA . GLY A 1 189 ? 2.781 9.889 1.971 1.00 86.69 189 GLY A CA 1
ATOM 1458 C C . GLY A 1 189 ? 2.467 10.020 3.466 1.00 86.69 189 GLY A C 1
ATOM 1459 O O . GLY A 1 189 ? 1.811 10.986 3.873 1.00 86.69 189 GLY A O 1
ATOM 1460 N N . ILE A 1 190 ? 2.915 9.051 4.267 1.00 88.56 190 ILE A N 1
ATOM 1461 C CA . ILE A 1 190 ? 2.808 9.020 5.726 1.00 88.56 190 ILE A CA 1
ATOM 1462 C C . ILE A 1 190 ? 4.148 9.464 6.323 1.00 88.56 190 ILE A C 1
ATOM 1464 O O . ILE A 1 190 ? 5.174 8.814 6.114 1.00 88.56 190 ILE A O 1
ATOM 1468 N N . THR A 1 191 ? 4.138 10.530 7.121 1.00 88.50 191 THR A N 1
ATOM 1469 C CA . THR A 1 191 ? 5.247 10.823 8.035 1.00 88.50 191 THR A CA 1
ATOM 1470 C C . THR A 1 191 ? 5.039 10.010 9.301 1.00 88.50 191 THR A C 1
ATOM 1472 O O . THR A 1 191 ? 4.146 10.303 10.095 1.00 88.50 191 THR A O 1
ATOM 1475 N N . ALA A 1 192 ? 5.845 8.963 9.457 1.00 90.38 192 ALA A N 1
ATOM 1476 C CA . ALA A 1 192 ? 5.800 8.094 10.620 1.00 90.38 192 ALA A CA 1
ATOM 1477 C C . ALA A 1 192 ? 6.890 8.485 11.626 1.00 90.38 192 ALA A C 1
ATOM 1479 O O . ALA A 1 192 ? 8.077 8.247 11.386 1.00 90.38 192 ALA A O 1
ATOM 1480 N N . GLU A 1 193 ? 6.493 9.040 12.768 1.00 93.25 193 GLU A N 1
ATOM 1481 C CA . GLU A 1 193 ? 7.344 9.035 13.953 1.00 93.25 193 GLU A CA 1
ATOM 1482 C C . GLU A 1 193 ? 7.369 7.603 14.488 1.00 93.25 193 GLU A C 1
ATOM 1484 O O . GLU A 1 193 ? 6.329 6.958 14.597 1.00 93.25 193 GLU A O 1
ATOM 1489 N N . CYS A 1 194 ? 8.555 7.068 14.752 1.00 94.94 194 CYS A N 1
ATOM 1490 C CA . CYS A 1 194 ? 8.722 5.643 14.993 1.00 94.94 194 CYS A CA 1
ATOM 1491 C C . CYS A 1 194 ? 9.355 5.375 16.353 1.00 94.94 194 CYS A C 1
ATOM 1493 O O . CYS A 1 194 ? 10.411 5.936 16.646 1.00 94.94 194 CYS A O 1
ATOM 1495 N N . TYR A 1 195 ? 8.777 4.438 17.098 1.00 96.62 195 TYR A N 1
ATOM 1496 C CA . TYR A 1 195 ? 9.331 3.896 18.333 1.00 96.62 195 TYR A CA 1
ATOM 1497 C C . TYR A 1 195 ? 9.667 2.413 18.163 1.00 96.62 195 TYR A C 1
ATOM 1499 O O . TYR A 1 195 ? 8.860 1.644 17.639 1.00 96.62 195 TYR A O 1
ATOM 1507 N N . GLU A 1 196 ? 10.852 2.015 18.613 1.00 96.38 196 GLU A N 1
ATOM 1508 C CA . GLU A 1 196 ? 11.288 0.620 18.675 1.00 96.38 196 GLU A CA 1
ATOM 1509 C C . GLU A 1 196 ? 11.448 0.224 20.142 1.00 96.38 196 GLU A C 1
ATOM 1511 O O . GLU A 1 196 ? 12.225 0.845 20.869 1.00 96.38 196 GLU A O 1
ATOM 1516 N N . GLY A 1 197 ? 10.692 -0.785 20.573 1.00 93.25 197 GLY A N 1
ATOM 1517 C CA . GLY A 1 197 ? 10.788 -1.323 21.926 1.00 93.25 197 GLY A CA 1
ATOM 1518 C C . GLY A 1 197 ? 11.999 -2.228 22.118 1.00 93.25 197 GLY A C 1
ATOM 1519 O O . GLY A 1 197 ? 12.629 -2.695 21.166 1.00 93.25 197 GLY A O 1
ATOM 1520 N N . LEU A 1 198 ? 12.306 -2.518 23.380 1.00 89.31 198 LEU A N 1
ATOM 1521 C CA . LEU A 1 198 ? 13.409 -3.413 23.720 1.00 89.31 198 LEU A CA 1
ATOM 1522 C C . LEU A 1 198 ? 13.149 -4.855 23.241 1.00 89.31 198 LEU A C 1
ATOM 1524 O O . LEU A 1 198 ? 12.046 -5.395 23.370 1.00 89.31 198 LEU A O 1
ATOM 1528 N N . TYR A 1 199 ? 14.201 -5.500 22.726 1.00 90.56 199 TYR A N 1
ATOM 1529 C CA . TYR A 1 199 ? 14.164 -6.893 22.267 1.00 90.56 199 TYR A CA 1
ATOM 1530 C C . TYR A 1 199 ? 13.631 -7.832 23.360 1.00 90.56 199 TYR A C 1
ATOM 1532 O O . TYR A 1 199 ? 14.157 -7.858 24.474 1.00 90.56 199 TYR A O 1
ATOM 1540 N N . GLY A 1 200 ? 12.609 -8.630 23.035 1.00 89.38 200 GLY A N 1
ATOM 1541 C CA . GLY A 1 200 ? 12.043 -9.624 23.953 1.00 89.38 200 GLY A CA 1
ATOM 1542 C C . GLY A 1 200 ? 11.178 -9.042 25.074 1.00 89.38 200 GLY A C 1
ATOM 1543 O O . GLY A 1 200 ? 10.608 -9.806 25.850 1.00 89.38 200 GLY A O 1
ATOM 1544 N N . ALA A 1 201 ? 11.038 -7.717 25.156 1.00 91.06 201 ALA A N 1
ATOM 1545 C CA . ALA A 1 201 ? 10.383 -7.035 26.269 1.00 91.06 201 ALA A CA 1
ATOM 1546 C C . ALA A 1 201 ? 8.969 -6.534 25.939 1.00 91.06 201 ALA A C 1
ATOM 1548 O O . ALA A 1 201 ? 8.411 -5.746 26.698 1.00 91.06 201 ALA A O 1
ATOM 1549 N N . PHE A 1 202 ? 8.356 -6.987 24.837 1.00 94.44 202 PHE A N 1
ATOM 1550 C CA . PHE A 1 202 ? 7.063 -6.461 24.375 1.00 94.44 202 PHE A CA 1
ATOM 1551 C C . PHE A 1 202 ? 5.959 -6.498 25.444 1.00 94.44 202 PHE A C 1
ATOM 1553 O O . PHE A 1 202 ? 5.173 -5.562 25.545 1.00 94.44 202 PHE A O 1
ATOM 1560 N N . ARG A 1 203 ? 5.928 -7.543 26.285 1.00 94.06 203 ARG A N 1
ATOM 1561 C CA . ARG A 1 203 ? 4.991 -7.641 27.417 1.00 94.06 203 ARG A CA 1
ATOM 1562 C C . ARG A 1 203 ? 5.225 -6.528 28.431 1.00 94.06 203 ARG A C 1
ATOM 1564 O O . ARG A 1 203 ? 4.283 -5.851 28.822 1.00 94.06 203 ARG A O 1
ATOM 1571 N N . GLN A 1 204 ? 6.478 -6.330 28.838 1.00 93.81 204 GLN A N 1
ATOM 1572 C CA . GLN A 1 204 ? 6.846 -5.308 29.813 1.00 93.81 204 GLN A CA 1
ATOM 1573 C C . GLN A 1 204 ? 6.558 -3.903 29.275 1.00 93.81 204 GLN A C 1
ATOM 1575 O O . GLN A 1 204 ? 5.959 -3.108 29.986 1.00 93.81 204 GLN A O 1
ATOM 1580 N N . GLU A 1 205 ? 6.900 -3.626 28.014 1.00 94.38 205 GLU A N 1
ATOM 1581 C CA . GLU A 1 205 ? 6.617 -2.344 27.351 1.00 94.38 205 GLU A CA 1
ATOM 1582 C C . GLU A 1 205 ? 5.116 -2.000 27.356 1.00 94.38 205 GLU A C 1
ATOM 1584 O O . GLU A 1 205 ? 4.747 -0.844 27.556 1.00 94.38 205 GLU A O 1
ATOM 1589 N N . ILE A 1 206 ? 4.238 -2.992 27.160 1.00 94.75 206 ILE A N 1
ATOM 1590 C CA . ILE A 1 206 ? 2.778 -2.796 27.150 1.00 94.75 206 ILE A CA 1
ATOM 1591 C C . ILE A 1 206 ? 2.214 -2.640 28.572 1.00 94.75 206 ILE A C 1
ATOM 1593 O O . ILE A 1 206 ? 1.355 -1.787 28.815 1.00 94.75 206 ILE A O 1
ATOM 1597 N N . LEU A 1 207 ? 2.668 -3.477 29.508 1.00 92.56 207 LEU A N 1
ATOM 1598 C CA . LEU A 1 207 ? 2.103 -3.556 30.856 1.00 92.56 207 LEU A CA 1
ATOM 1599 C C . LEU A 1 207 ? 2.588 -2.418 31.768 1.00 92.56 207 LEU A C 1
ATOM 1601 O O . LEU A 1 207 ? 1.795 -1.899 32.561 1.00 92.56 207 LEU A O 1
ATOM 1605 N N . ASP A 1 208 ? 3.854 -2.008 31.652 1.00 92.75 208 ASP A N 1
ATOM 1606 C CA . ASP A 1 208 ? 4.468 -0.997 32.516 1.00 92.75 208 ASP A CA 1
ATOM 1607 C C . ASP A 1 208 ? 3.987 0.429 32.157 1.00 92.75 208 ASP A C 1
ATOM 1609 O O . ASP A 1 208 ? 4.240 0.906 31.049 1.00 92.75 208 ASP A O 1
ATOM 1613 N N . PRO A 1 209 ? 3.314 1.155 33.075 1.00 89.62 209 PRO A N 1
ATOM 1614 C CA . PRO A 1 209 ? 2.892 2.541 32.850 1.00 89.62 209 PRO A CA 1
ATOM 1615 C C . PRO A 1 209 ? 4.039 3.524 32.588 1.00 89.62 209 PRO A C 1
ATOM 1617 O O . PRO A 1 209 ? 3.786 4.593 32.034 1.00 89.62 209 PRO A O 1
ATOM 1620 N N . ALA A 1 210 ? 5.260 3.205 33.020 1.00 92.81 210 ALA A N 1
ATOM 1621 C CA . ALA A 1 210 ? 6.426 4.071 32.896 1.00 92.81 210 ALA A CA 1
ATOM 1622 C C . ALA A 1 210 ? 7.289 3.756 31.661 1.00 92.81 210 ALA A C 1
ATOM 1624 O O . ALA A 1 210 ? 8.308 4.423 31.455 1.00 92.81 210 ALA A O 1
ATOM 1625 N N . SER A 1 211 ? 6.895 2.773 30.841 1.00 94.56 211 SER A N 1
ATOM 1626 C CA . SER A 1 211 ? 7.668 2.326 29.681 1.00 94.56 211 SER A CA 1
ATOM 1627 C C . SER A 1 211 ? 7.887 3.430 28.640 1.00 94.56 211 SER A C 1
ATOM 1629 O O . SER A 1 211 ? 7.141 4.414 28.560 1.00 94.56 211 SER A O 1
ATOM 1631 N N . GLY A 1 212 ? 8.908 3.254 27.795 1.00 94.69 212 GLY A N 1
ATOM 1632 C CA . GLY A 1 212 ? 9.140 4.158 26.669 1.00 94.69 212 GLY A CA 1
ATOM 1633 C C . GLY A 1 212 ? 7.966 4.137 25.689 1.00 94.69 212 GLY A C 1
ATOM 1634 O O . GLY A 1 212 ? 7.552 5.193 25.208 1.00 94.69 212 GLY A O 1
ATOM 1635 N N . LEU A 1 213 ? 7.358 2.964 25.480 1.00 96.00 213 LEU A N 1
ATOM 1636 C CA . LEU A 1 213 ? 6.134 2.824 24.696 1.00 96.00 213 LEU A CA 1
ATOM 1637 C C . LEU A 1 213 ? 4.986 3.680 25.255 1.00 96.00 213 LEU A C 1
ATOM 1639 O O . LEU A 1 213 ? 4.282 4.353 24.495 1.00 96.00 213 LEU A O 1
ATOM 1643 N N . ALA A 1 214 ? 4.813 3.690 26.580 1.00 93.06 214 ALA A N 1
ATOM 1644 C CA . ALA A 1 214 ? 3.763 4.462 27.229 1.00 93.06 214 ALA A CA 1
ATOM 1645 C C . ALA A 1 214 ? 3.969 5.970 27.118 1.00 93.06 214 ALA A C 1
ATOM 1647 O O . ALA A 1 214 ? 3.005 6.703 26.894 1.00 93.06 214 ALA A O 1
ATOM 1648 N N . GLN A 1 215 ? 5.216 6.427 27.198 1.00 94.88 215 GLN A N 1
ATOM 1649 C CA . GLN A 1 215 ? 5.565 7.830 26.980 1.00 94.88 215 GLN A CA 1
ATOM 1650 C C . GLN A 1 215 ? 5.353 8.243 25.516 1.00 94.88 215 GLN A C 1
ATOM 1652 O O . GLN A 1 215 ? 4.856 9.337 25.247 1.00 94.88 215 GLN A O 1
ATOM 1657 N N . PHE A 1 216 ? 5.663 7.350 24.572 1.00 96.88 216 PHE A N 1
ATOM 1658 C CA . PHE A 1 216 ? 5.502 7.584 23.138 1.00 96.88 216 PHE A CA 1
ATOM 1659 C C . PHE A 1 216 ? 4.030 7.704 22.701 1.00 96.88 216 PHE A C 1
ATOM 1661 O O . PHE A 1 216 ? 3.704 8.492 21.808 1.00 96.88 216 PHE A O 1
ATOM 1668 N N . ARG A 1 217 ? 3.126 6.963 23.365 1.00 93.75 217 ARG A N 1
ATOM 1669 C CA . ARG A 1 217 ? 1.671 6.927 23.106 1.00 93.75 217 ARG A CA 1
ATOM 1670 C C . ARG A 1 217 ? 1.350 6.653 21.627 1.00 93.75 217 ARG A C 1
ATOM 1672 O O . ARG A 1 217 ? 0.826 7.542 20.964 1.00 93.75 217 ARG A O 1
ATOM 1679 N N . PRO A 1 218 ? 1.651 5.465 21.086 1.00 95.81 218 PRO A N 1
ATOM 1680 C CA . PRO A 1 218 ? 1.500 5.196 19.655 1.00 95.81 218 PRO A CA 1
ATOM 1681 C C . PRO A 1 218 ? 0.060 5.373 19.158 1.00 95.81 218 PRO A C 1
ATOM 1683 O O . PRO A 1 218 ? -0.889 5.147 19.901 1.00 95.81 218 PRO A O 1
ATOM 1686 N N . ASP A 1 219 ? -0.100 5.694 17.875 1.00 91.06 219 ASP A N 1
ATOM 1687 C CA . ASP A 1 219 ? -1.392 5.613 17.181 1.00 91.06 219 ASP A CA 1
ATOM 1688 C C . ASP A 1 219 ? -1.608 4.195 16.622 1.00 91.06 219 ASP A C 1
ATOM 1690 O O . ASP A 1 219 ? -2.724 3.672 16.620 1.00 91.06 219 ASP A O 1
ATOM 1694 N N . VAL A 1 220 ? -0.517 3.546 16.193 1.00 95.62 220 VAL A N 1
ATOM 1695 C CA . VAL A 1 220 ? -0.480 2.141 15.766 1.00 95.62 220 VAL A CA 1
ATOM 1696 C C . VAL A 1 220 ? 0.651 1.412 16.486 1.00 95.62 220 VAL A C 1
ATOM 1698 O O . VAL A 1 220 ? 1.792 1.876 16.488 1.00 95.62 220 VAL A O 1
ATOM 1701 N N . LEU A 1 221 ? 0.337 0.255 17.066 1.00 97.75 221 LEU A N 1
ATOM 1702 C CA . LEU A 1 221 ? 1.278 -0.637 17.736 1.00 97.75 221 LEU A CA 1
ATOM 1703 C C . LEU A 1 221 ? 1.392 -1.954 16.967 1.00 97.75 221 LEU A C 1
ATOM 1705 O O . LEU A 1 221 ? 0.420 -2.694 16.857 1.00 97.75 221 LEU A O 1
ATOM 1709 N N . ILE A 1 222 ? 2.581 -2.276 16.469 1.00 98.25 222 ILE A N 1
ATOM 1710 C CA . ILE A 1 222 ? 2.891 -3.591 15.905 1.00 98.25 222 ILE A CA 1
ATOM 1711 C C . ILE A 1 222 ? 3.462 -4.473 17.016 1.00 98.25 222 ILE A C 1
ATOM 1713 O O . ILE A 1 222 ? 4.488 -4.130 17.604 1.00 98.25 222 ILE A O 1
ATOM 1717 N N . ILE A 1 223 ? 2.829 -5.623 17.256 1.00 97.56 223 ILE A N 1
ATOM 1718 C CA . ILE A 1 223 ? 3.350 -6.686 18.124 1.00 97.56 223 ILE A CA 1
ATOM 1719 C C . ILE A 1 223 ? 3.924 -7.781 17.218 1.00 97.56 223 ILE A C 1
ATOM 1721 O O . ILE A 1 223 ? 3.188 -8.586 16.646 1.00 97.56 223 ILE A O 1
ATOM 1725 N N . ALA A 1 224 ? 5.246 -7.765 17.053 1.00 96.19 224 ALA A N 1
ATOM 1726 C CA . ALA A 1 224 ? 5.996 -8.668 16.191 1.00 96.19 224 ALA A CA 1
ATOM 1727 C C . ALA A 1 224 ? 6.414 -9.935 16.952 1.00 96.19 224 ALA A C 1
ATOM 1729 O O . ALA A 1 224 ? 7.446 -9.968 17.627 1.00 96.19 224 ALA A O 1
ATOM 1730 N N . THR A 1 225 ? 5.583 -10.969 16.850 1.00 94.38 225 THR A N 1
ATOM 1731 C CA . THR A 1 225 ? 5.791 -12.288 17.463 1.00 94.38 225 THR A CA 1
ATOM 1732 C C . THR A 1 225 ? 5.847 -13.383 16.407 1.00 94.38 225 THR A C 1
ATOM 1734 O O . THR A 1 225 ? 5.403 -13.208 15.275 1.00 94.38 225 THR A O 1
ATOM 1737 N N . HIS A 1 226 ? 6.399 -14.530 16.780 1.00 95.06 226 HIS A N 1
ATOM 1738 C CA . HIS A 1 226 ? 6.593 -15.677 15.903 1.00 95.06 226 HIS A CA 1
ATOM 1739 C C . HIS A 1 226 ? 6.481 -16.984 16.685 1.00 95.06 226 HIS A C 1
ATOM 1741 O O . HIS A 1 226 ? 6.433 -17.006 17.913 1.00 95.06 226 HIS A O 1
ATOM 1747 N N . TRP A 1 227 ? 6.464 -18.119 15.988 1.00 95.31 227 TRP A N 1
ATOM 1748 C CA . TRP A 1 227 ? 6.114 -19.409 16.598 1.00 95.31 227 TRP A CA 1
ATOM 1749 C C . TRP A 1 227 ? 6.964 -19.837 17.803 1.00 95.31 227 TRP A C 1
ATOM 1751 O O . TRP A 1 227 ? 6.521 -20.668 18.595 1.00 95.31 227 TRP A O 1
ATOM 1761 N N . ARG A 1 228 ? 8.194 -19.317 17.950 1.00 94.06 228 ARG A N 1
ATOM 1762 C CA . ARG A 1 228 ? 9.080 -19.709 19.062 1.00 94.06 228 ARG A CA 1
ATOM 1763 C C . ARG A 1 228 ? 8.672 -19.058 20.381 1.00 94.06 228 ARG A C 1
ATOM 1765 O O . ARG A 1 228 ? 9.017 -19.612 21.418 1.00 94.06 228 ARG A O 1
ATOM 1772 N N . ASP A 1 229 ? 7.909 -17.966 20.337 1.00 94.25 229 ASP A N 1
ATOM 1773 C CA . ASP A 1 229 ? 7.364 -17.291 21.525 1.00 94.25 229 ASP A CA 1
ATOM 1774 C C . ASP A 1 229 ? 6.361 -18.151 22.285 1.00 94.25 229 ASP A C 1
ATOM 1776 O O . ASP A 1 229 ? 6.120 -17.940 23.470 1.00 94.25 229 ASP A O 1
ATOM 1780 N N . LEU A 1 230 ? 5.787 -19.141 21.601 1.00 94.94 230 LEU A N 1
ATOM 1781 C CA . LEU A 1 230 ? 4.827 -20.068 22.181 1.00 94.94 230 LEU A CA 1
ATOM 1782 C C . LEU A 1 230 ? 5.494 -21.151 23.036 1.00 94.94 230 LEU A C 1
ATOM 1784 O O . LEU A 1 230 ? 4.806 -21.849 23.772 1.00 94.94 230 LEU A O 1
ATOM 1788 N N . HIS A 1 231 ? 6.811 -21.353 22.888 1.00 93.56 231 HIS A N 1
ATOM 1789 C CA . HIS A 1 231 ? 7.582 -22.391 23.584 1.00 93.56 231 HIS A CA 1
ATOM 1790 C C . HIS A 1 231 ? 6.962 -23.804 23.527 1.00 93.56 231 HIS A C 1
ATOM 1792 O O . HIS A 1 231 ? 7.156 -24.619 24.428 1.00 93.56 231 HIS A O 1
ATOM 1798 N N . LEU A 1 232 ? 6.235 -24.119 22.448 1.00 94.25 232 LEU A N 1
ATOM 1799 C CA . LEU A 1 232 ? 5.502 -25.378 22.340 1.00 94.25 232 LEU A CA 1
ATOM 1800 C C . LEU A 1 232 ? 6.447 -26.584 22.182 1.00 94.25 232 LEU A C 1
ATOM 1802 O O . LEU A 1 232 ? 7.344 -26.560 21.323 1.00 94.25 232 LEU A O 1
ATOM 1806 N N . PRO A 1 233 ? 6.202 -27.697 22.903 1.00 94.31 233 PRO A N 1
ATOM 1807 C CA . PRO A 1 233 ? 6.801 -28.988 22.577 1.00 94.31 233 PRO A CA 1
ATOM 1808 C C . PRO A 1 233 ? 6.340 -29.469 21.190 1.00 94.31 233 PRO A C 1
ATOM 1810 O O . PRO A 1 233 ? 5.636 -28.779 20.454 1.00 94.31 233 PRO A O 1
ATOM 1813 N N . ALA A 1 234 ? 6.828 -30.627 20.741 1.00 93.19 234 ALA A N 1
ATOM 1814 C CA . ALA A 1 234 ? 6.401 -31.171 19.446 1.00 93.19 234 ALA A CA 1
ATOM 1815 C C . ALA A 1 234 ? 4.924 -31.610 19.457 1.00 93.19 234 ALA A C 1
ATOM 1817 O O . ALA A 1 234 ? 4.230 -31.459 18.451 1.00 93.19 234 ALA A O 1
ATOM 1818 N N . VAL A 1 235 ? 4.455 -32.097 20.608 1.00 95.38 235 VAL A N 1
ATOM 1819 C CA . VAL A 1 235 ? 3.062 -32.449 20.890 1.00 95.38 235 VAL A CA 1
ATOM 1820 C C . VAL A 1 235 ? 2.722 -31.918 22.281 1.00 95.38 235 VAL A C 1
ATOM 1822 O O . VAL A 1 235 ? 3.511 -32.117 23.204 1.00 95.38 235 VAL A O 1
ATOM 1825 N N . VAL A 1 236 ? 1.597 -31.218 22.415 1.00 96.25 236 VAL A N 1
ATOM 1826 C CA . VAL A 1 236 ? 1.009 -30.824 23.703 1.00 96.25 236 VAL A CA 1
ATOM 1827 C C . VAL A 1 236 ? -0.066 -31.825 24.110 1.00 96.25 236 VAL A C 1
ATOM 1829 O O . VAL A 1 236 ? -0.785 -32.336 23.252 1.00 96.25 236 VAL A O 1
ATOM 1832 N N . ASP A 1 237 ? -0.201 -32.069 25.411 1.00 95.25 237 ASP A N 1
ATOM 1833 C CA . ASP A 1 237 ? -1.233 -32.971 25.933 1.00 95.25 237 ASP A CA 1
ATOM 1834 C C . ASP A 1 237 ? -2.623 -32.311 25.924 1.00 95.25 237 ASP A C 1
ATOM 1836 O O . ASP A 1 237 ? -3.608 -32.927 25.518 1.00 95.25 237 ASP A O 1
ATOM 1840 N N . ASP A 1 238 ? -2.695 -31.033 26.314 1.00 96.12 238 ASP A N 1
ATOM 1841 C CA . ASP A 1 238 ? -3.928 -30.238 26.356 1.00 96.12 238 ASP A CA 1
ATOM 1842 C C . ASP A 1 238 ? -3.942 -29.170 25.247 1.00 96.12 238 ASP A C 1
ATOM 1844 O O . ASP A 1 238 ? -3.490 -28.038 25.435 1.00 96.12 238 ASP A O 1
ATOM 1848 N N . GLU A 1 239 ? -4.437 -29.548 24.061 1.00 95.75 239 GLU A N 1
ATOM 1849 C CA . GLU A 1 239 ? -4.561 -28.659 22.891 1.00 95.75 239 GLU A CA 1
ATOM 1850 C C . GLU A 1 239 ? -5.424 -27.425 23.199 1.00 95.75 239 GLU A C 1
ATOM 1852 O O . GLU A 1 239 ? -4.994 -26.301 22.937 1.00 95.75 239 GLU A O 1
ATOM 1857 N N . GLU A 1 240 ? -6.610 -27.622 23.780 1.00 97.06 240 GLU A N 1
ATOM 1858 C CA . GLU A 1 240 ? -7.573 -26.540 24.014 1.00 97.06 240 GLU A CA 1
ATOM 1859 C C . GLU A 1 240 ? -7.108 -25.609 25.134 1.00 97.06 240 GLU A C 1
ATOM 1861 O O . GLU A 1 240 ? -7.121 -24.391 24.961 1.00 97.06 240 GLU A O 1
ATOM 1866 N N . GLY A 1 241 ? -6.630 -26.150 26.259 1.00 97.44 241 GLY A N 1
ATOM 1867 C CA . GLY A 1 241 ? -6.102 -25.330 27.348 1.00 97.44 241 GLY A CA 1
ATOM 1868 C C . GLY A 1 241 ? -4.880 -24.517 26.927 1.00 97.44 241 GLY A C 1
ATOM 1869 O O . GLY A 1 241 ? -4.766 -23.352 27.316 1.00 97.44 241 GLY A O 1
ATOM 1870 N N . THR A 1 242 ? -4.016 -25.081 26.071 1.00 97.69 242 THR A N 1
ATOM 1871 C CA . THR A 1 242 ? -2.873 -24.358 25.491 1.00 97.69 242 THR A CA 1
ATOM 1872 C C . THR A 1 242 ? -3.341 -23.207 24.603 1.00 97.69 242 THR A C 1
ATOM 1874 O O . THR A 1 242 ? -2.913 -22.071 24.809 1.00 97.69 242 THR A O 1
ATOM 1877 N N . VAL A 1 243 ? -4.239 -23.467 23.644 1.00 97.81 243 VAL A N 1
ATOM 1878 C CA . VAL A 1 243 ? -4.762 -22.427 22.740 1.00 97.81 243 VAL A CA 1
ATOM 1879 C C . VAL A 1 243 ? -5.474 -21.336 23.538 1.00 97.81 243 VAL A C 1
ATOM 1881 O O . VAL A 1 243 ? -5.122 -20.164 23.419 1.00 97.81 243 VAL A O 1
ATOM 1884 N N . ALA A 1 244 ? -6.417 -21.705 24.404 1.00 97.56 244 ALA A N 1
ATOM 1885 C CA . ALA A 1 244 ? -7.183 -20.754 25.201 1.00 97.56 244 ALA A CA 1
ATOM 1886 C C . ALA A 1 244 ? -6.296 -19.953 26.169 1.00 97.56 244 ALA A C 1
ATOM 1888 O O . ALA A 1 244 ? -6.559 -18.778 26.417 1.00 97.56 244 ALA A O 1
ATOM 1889 N N . GLY A 1 245 ? -5.241 -20.564 26.718 1.00 97.31 245 GLY A N 1
ATOM 1890 C CA . GLY A 1 245 ? -4.263 -19.889 27.570 1.00 97.31 245 GLY A CA 1
ATOM 1891 C C . GLY A 1 245 ? -3.530 -18.768 26.841 1.00 97.31 245 GLY A C 1
ATOM 1892 O O . GLY A 1 245 ? -3.523 -17.635 27.322 1.00 97.31 245 GLY A O 1
ATOM 1893 N N . VAL A 1 246 ? -2.985 -19.069 25.660 1.00 97.19 246 VAL A N 1
ATOM 1894 C CA . VAL A 1 246 ? -2.276 -18.074 24.848 1.00 97.19 246 VAL A CA 1
ATOM 1895 C C . VAL A 1 246 ? -3.234 -16.984 24.364 1.00 97.19 246 VAL A C 1
ATOM 1897 O O . VAL A 1 246 ? -2.921 -15.805 24.482 1.00 97.19 246 VAL A O 1
ATOM 1900 N N . VAL A 1 247 ? -4.433 -17.331 23.887 1.00 97.31 247 VAL A N 1
ATOM 1901 C CA . VAL A 1 247 ? -5.412 -16.321 23.442 1.00 97.31 247 VAL A CA 1
ATOM 1902 C C . VAL A 1 247 ? -5.786 -15.363 24.573 1.00 97.31 247 VAL A C 1
ATOM 1904 O O . VAL A 1 247 ? -5.769 -14.152 24.363 1.00 97.31 247 VAL A O 1
ATOM 1907 N N . ARG A 1 248 ? -6.044 -15.869 25.790 1.00 97.38 248 ARG A N 1
ATOM 1908 C CA . ARG A 1 248 ? -6.338 -15.017 26.957 1.00 97.38 248 ARG A CA 1
ATOM 1909 C C . ARG A 1 248 ? -5.201 -14.052 27.281 1.00 97.38 248 ARG A C 1
ATOM 1911 O O . ARG A 1 248 ? -5.458 -12.897 27.609 1.00 97.38 248 ARG A O 1
ATOM 1918 N N . GLU A 1 249 ? -3.959 -14.519 27.200 1.00 95.62 249 GLU A N 1
ATOM 1919 C CA . GLU A 1 249 ? -2.784 -13.682 27.436 1.00 95.62 249 GLU A CA 1
ATOM 1920 C C . GLU A 1 249 ? -2.712 -12.526 26.429 1.00 95.62 249 GLU A C 1
ATOM 1922 O O . GLU A 1 249 ? -2.599 -11.363 26.819 1.00 95.62 249 GLU A O 1
ATOM 1927 N N . TYR A 1 250 ? -2.827 -12.825 25.134 1.00 96.69 250 TYR A N 1
ATOM 1928 C CA . TYR A 1 250 ? -2.757 -11.806 24.088 1.00 96.69 250 TYR A CA 1
ATOM 1929 C C . TYR A 1 250 ? -3.960 -10.859 24.122 1.00 96.69 250 TYR A C 1
ATOM 1931 O O . TYR A 1 250 ? -3.775 -9.651 23.985 1.00 96.69 250 TYR A O 1
ATOM 1939 N N . ALA A 1 251 ? -5.162 -11.361 24.412 1.00 94.69 251 ALA A N 1
ATOM 1940 C CA . ALA A 1 251 ? -6.342 -10.529 24.630 1.00 94.69 251 ALA A CA 1
ATOM 1941 C C . ALA A 1 251 ? -6.130 -9.522 25.775 1.00 94.69 251 ALA A C 1
ATOM 1943 O O . ALA A 1 251 ? -6.476 -8.348 25.633 1.00 94.69 251 ALA A O 1
ATOM 1944 N N . HIS A 1 252 ? -5.491 -9.941 26.874 1.00 94.56 252 HIS A N 1
ATOM 1945 C CA . HIS A 1 252 ? -5.144 -9.044 27.978 1.00 94.56 252 HIS A CA 1
ATOM 1946 C C . HIS A 1 252 ? -4.129 -7.963 27.566 1.00 94.56 252 HIS A C 1
ATOM 1948 O O . HIS A 1 252 ? -4.281 -6.794 27.937 1.00 94.56 252 HIS A O 1
ATOM 1954 N N . LEU A 1 253 ? -3.119 -8.318 26.762 1.00 96.12 253 LEU A N 1
ATOM 1955 C CA . LEU A 1 253 ? -2.161 -7.346 26.222 1.00 96.12 253 LEU A CA 1
ATOM 1956 C C . LEU A 1 253 ? -2.843 -6.333 25.295 1.00 96.12 253 LEU A C 1
ATOM 1958 O O . LEU A 1 253 ? -2.579 -5.135 25.402 1.00 96.12 253 LEU A O 1
ATOM 1962 N N . TRP A 1 254 ? -3.736 -6.787 24.414 1.00 95.69 254 TRP A N 1
ATOM 1963 C CA . TRP A 1 254 ? -4.481 -5.907 23.512 1.00 95.69 254 TRP A CA 1
ATOM 1964 C C . TRP A 1 254 ? -5.389 -4.947 24.273 1.00 95.69 254 TRP A C 1
ATOM 1966 O O . TRP A 1 254 ? -5.364 -3.746 24.006 1.00 95.69 254 TRP A O 1
ATOM 1976 N N . GLN A 1 255 ? -6.132 -5.458 25.259 1.00 89.25 255 GLN A N 1
ATOM 1977 C CA . GLN A 1 255 ? -6.978 -4.639 26.118 1.00 89.25 255 GLN A CA 1
ATOM 1978 C C . GLN A 1 255 ? -6.149 -3.571 26.836 1.00 89.25 255 GLN A C 1
ATOM 1980 O O . GLN A 1 255 ? -6.489 -2.391 26.776 1.00 89.25 255 GLN A O 1
ATOM 1985 N N . THR A 1 256 ? -5.020 -3.961 27.431 1.00 91.06 256 THR A N 1
ATOM 1986 C CA . THR A 1 256 ? -4.127 -3.026 28.127 1.00 91.06 256 THR A CA 1
ATOM 1987 C C . THR A 1 256 ? -3.587 -1.953 27.179 1.00 91.06 256 THR A C 1
ATOM 1989 O O . THR A 1 256 ? -3.604 -0.768 27.512 1.00 91.06 256 THR A O 1
ATOM 1992 N N . ALA A 1 257 ? -3.142 -2.334 25.977 1.00 90.56 257 ALA A N 1
ATOM 1993 C CA . ALA A 1 257 ? -2.661 -1.387 24.973 1.00 90.56 257 ALA A CA 1
ATOM 1994 C C . ALA A 1 257 ? -3.763 -0.408 24.528 1.00 90.56 257 ALA A C 1
ATOM 1996 O O . ALA A 1 257 ? -3.514 0.793 24.404 1.00 90.56 257 ALA A O 1
ATOM 1997 N N . SER A 1 258 ? -4.990 -0.897 24.337 1.00 84.50 258 SER A N 1
ATOM 1998 C CA . SER A 1 258 ? -6.146 -0.070 23.986 1.00 84.50 258 SER A CA 1
ATOM 1999 C C . SER A 1 258 ? -6.517 0.907 25.101 1.00 84.50 258 SER A C 1
ATOM 2001 O O . SER A 1 258 ? -6.665 2.098 24.837 1.00 84.50 258 SER A O 1
ATOM 2003 N N . GLU A 1 259 ? -6.631 0.444 26.346 1.00 84.06 259 GLU A N 1
ATOM 2004 C CA . GLU A 1 259 ? -6.984 1.287 27.498 1.00 84.06 259 GLU A CA 1
ATOM 2005 C C . GLU A 1 259 ? -5.915 2.350 27.780 1.00 84.06 259 GLU A C 1
ATOM 2007 O O . GLU A 1 259 ? -6.231 3.503 28.073 1.00 84.06 259 GLU A O 1
ATOM 2012 N N . ARG A 1 260 ? -4.636 1.978 27.665 1.00 87.38 260 ARG A N 1
ATOM 2013 C CA . ARG A 1 260 ? -3.513 2.854 28.009 1.00 87.38 260 ARG A CA 1
ATOM 2014 C C . ARG A 1 260 ? -3.175 3.847 26.899 1.00 87.38 260 ARG A C 1
ATOM 2016 O O . ARG A 1 260 ? -2.877 5.009 27.181 1.00 87.38 260 ARG A O 1
ATOM 2023 N N . PHE A 1 261 ? -3.177 3.400 25.644 1.00 87.44 261 PHE A N 1
ATOM 2024 C CA . PHE A 1 261 ? -2.681 4.194 24.515 1.00 87.44 261 PHE A CA 1
ATOM 2025 C C . PHE A 1 261 ? -3.798 4.678 23.592 1.00 87.44 261 PHE A C 1
ATOM 2027 O O . PHE A 1 261 ? -3.630 5.700 22.928 1.00 87.44 261 PHE A O 1
ATOM 2034 N N . GLY A 1 262 ? -4.932 3.975 23.554 1.00 80.19 262 GLY A N 1
ATOM 2035 C CA . GLY A 1 262 ? -5.987 4.213 22.575 1.00 80.19 262 GLY A CA 1
ATOM 2036 C C . GLY A 1 262 ? -5.521 3.945 21.146 1.00 80.19 262 GLY A C 1
ATOM 2037 O O . GLY A 1 262 ? -5.993 4.626 20.244 1.00 80.19 262 GLY A O 1
ATOM 2038 N N . CYS A 1 263 ? -4.572 3.029 20.937 1.00 86.88 263 CYS A N 1
ATOM 2039 C CA . CYS A 1 263 ? -3.971 2.740 19.634 1.00 86.88 263 CYS A CA 1
ATOM 2040 C C . CYS A 1 263 ? -4.692 1.601 18.895 1.00 86.88 263 CYS A C 1
ATOM 2042 O O . CYS A 1 263 ? -5.479 0.859 19.483 1.00 86.88 263 CYS A O 1
ATOM 2044 N N . HIS A 1 264 ? -4.404 1.442 17.599 1.00 91.56 264 HIS A N 1
ATOM 2045 C CA . HIS A 1 264 ? -4.730 0.207 16.878 1.00 91.56 264 HIS A CA 1
ATOM 2046 C C . HIS A 1 264 ? -3.567 -0.781 16.967 1.00 91.56 264 HIS A C 1
ATOM 2048 O O . HIS A 1 264 ? -2.422 -0.415 16.693 1.00 91.56 264 HIS A O 1
ATOM 2054 N N . VAL A 1 265 ? -3.851 -2.040 17.289 1.00 97.00 265 VAL A N 1
ATOM 2055 C CA . VAL A 1 265 ? -2.840 -3.095 17.406 1.00 97.00 265 VAL A CA 1
ATOM 2056 C C . VAL A 1 265 ? -2.800 -3.945 16.136 1.00 97.00 265 VAL A C 1
ATOM 2058 O O . VAL A 1 265 ? -3.805 -4.505 15.699 1.00 97.00 265 VAL A O 1
ATOM 2061 N N . ILE A 1 266 ? -1.615 -4.083 15.551 1.00 97.69 266 ILE A N 1
ATOM 2062 C CA . ILE A 1 266 ? -1.322 -5.057 14.500 1.00 97.69 266 ILE A CA 1
ATOM 2063 C C . ILE A 1 266 ? -0.577 -6.215 15.160 1.00 97.69 266 ILE A C 1
ATOM 2065 O O . ILE A 1 266 ? 0.630 -6.143 15.399 1.00 97.69 266 ILE A O 1
ATOM 2069 N N . GLN A 1 267 ? -1.312 -7.275 15.476 1.00 97.81 267 GLN A N 1
ATOM 2070 C CA . GLN A 1 267 ? -0.761 -8.491 16.055 1.00 97.81 267 GLN A CA 1
ATOM 2071 C C . GLN A 1 267 ? -0.219 -9.381 14.940 1.00 97.81 267 GLN A C 1
ATOM 2073 O O . GLN A 1 267 ? -0.969 -9.762 14.050 1.00 97.81 267 GLN A O 1
ATOM 2078 N N . HIS A 1 268 ? 1.047 -9.785 14.985 1.00 9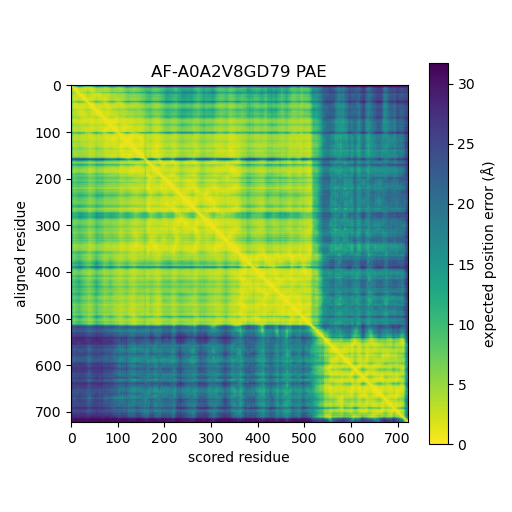7.75 268 HIS A N 1
ATOM 2079 C CA . HIS A 1 268 ? 1.507 -10.854 14.094 1.00 97.75 268 HIS A CA 1
ATOM 2080 C C . HIS A 1 268 ? 0.887 -12.179 14.522 1.00 97.75 268 HIS A C 1
ATOM 2082 O O . HIS A 1 268 ? 0.983 -12.555 15.693 1.00 97.75 268 HIS A O 1
ATOM 2088 N N . GLY A 1 269 ? 0.284 -12.899 13.578 1.00 96.62 269 GLY A N 1
ATOM 2089 C CA . GLY A 1 269 ? 0.007 -14.316 13.758 1.00 96.62 269 GLY A CA 1
ATOM 2090 C C . GLY A 1 269 ? 1.307 -15.108 13.916 1.00 96.62 269 GLY A C 1
ATOM 2091 O O . GLY A 1 269 ? 2.405 -14.632 13.613 1.00 96.62 269 GLY A O 1
ATOM 2092 N N . PHE A 1 270 ? 1.194 -16.349 14.359 1.00 97.25 270 PHE A N 1
ATOM 2093 C CA . PHE A 1 270 ? 2.332 -17.243 14.511 1.00 97.25 270 PHE A CA 1
ATOM 2094 C C . PHE A 1 270 ? 2.602 -17.982 13.203 1.00 97.25 270 PHE A C 1
ATOM 2096 O O . PHE A 1 270 ? 1.752 -18.708 12.690 1.00 97.25 270 PHE A O 1
ATOM 2103 N N . ASP A 1 271 ? 3.802 -17.812 12.661 1.00 95.94 271 ASP A N 1
ATOM 2104 C CA . ASP A 1 271 ? 4.248 -18.546 11.484 1.00 95.94 271 ASP A CA 1
ATOM 2105 C C . ASP A 1 271 ? 4.460 -20.040 11.794 1.00 95.94 271 ASP A C 1
ATOM 2107 O O . ASP A 1 271 ? 4.312 -20.498 12.924 1.00 95.94 271 ASP A O 1
ATOM 2111 N N . LEU A 1 272 ? 4.787 -20.848 10.787 1.00 93.31 272 LEU A N 1
ATOM 2112 C CA . LEU A 1 272 ? 5.084 -22.265 11.008 1.00 93.31 272 LEU A CA 1
ATOM 2113 C C . LEU A 1 272 ? 6.596 -22.495 11.137 1.00 93.31 272 LEU A C 1
ATOM 2115 O O . LEU A 1 272 ? 7.386 -21.855 10.436 1.00 93.31 272 LEU A O 1
ATOM 2119 N N . PRO A 1 273 ? 7.036 -23.440 11.988 1.00 90.06 273 PRO A N 1
ATOM 2120 C CA . PRO A 1 273 ? 8.434 -23.834 12.021 1.00 90.06 273 PRO A CA 1
ATOM 2121 C C . PRO A 1 273 ? 8.850 -24.408 10.660 1.00 90.06 273 PRO A C 1
ATOM 2123 O O . PRO A 1 273 ? 8.184 -25.281 10.111 1.00 90.06 273 PRO A O 1
ATOM 2126 N N . ALA A 1 274 ? 10.003 -23.975 10.142 1.00 84.06 274 ALA A N 1
ATOM 2127 C CA . ALA A 1 274 ? 10.542 -24.458 8.862 1.00 84.06 274 ALA A CA 1
ATOM 2128 C C . ALA A 1 274 ? 10.825 -25.969 8.832 1.00 84.06 274 ALA A C 1
ATOM 2130 O O . ALA A 1 274 ? 10.994 -26.558 7.767 1.00 84.06 274 ALA A O 1
ATOM 2131 N N . ARG A 1 275 ? 10.952 -26.585 10.010 1.00 83.44 275 ARG A N 1
ATOM 2132 C CA . ARG A 1 275 ? 11.165 -28.018 10.188 1.00 83.44 275 ARG A CA 1
ATOM 2133 C C . ARG A 1 275 ? 10.249 -28.511 11.293 1.00 83.44 275 ARG A C 1
ATOM 2135 O O . ARG A 1 275 ? 10.235 -27.936 12.380 1.00 83.44 275 ARG A O 1
ATOM 2142 N N . ASP A 1 276 ? 9.561 -29.606 11.016 1.00 85.75 276 ASP A N 1
ATOM 2143 C CA . ASP A 1 276 ? 8.752 -30.334 11.981 1.00 85.75 276 ASP A CA 1
ATOM 2144 C C . ASP A 1 276 ? 9.241 -31.784 12.033 1.00 85.75 276 ASP A C 1
ATOM 2146 O O . ASP A 1 276 ? 9.374 -32.434 10.996 1.00 85.75 276 ASP A O 1
ATOM 2150 N N . SER A 1 277 ? 9.563 -32.280 13.229 1.00 88.44 277 SER A N 1
ATOM 2151 C CA . SER A 1 277 ? 10.139 -33.621 13.396 1.00 88.44 277 SER A CA 1
ATOM 2152 C C . SER A 1 277 ? 9.123 -34.749 13.204 1.00 88.44 277 SER A C 1
ATOM 2154 O O . SER A 1 277 ? 9.527 -35.901 13.084 1.00 88.44 277 SER A O 1
ATOM 2156 N N . TYR A 1 278 ? 7.825 -34.438 13.181 1.00 89.19 278 TYR A N 1
ATOM 2157 C CA . TYR A 1 278 ? 6.736 -35.399 13.010 1.00 89.19 278 TYR A CA 1
ATOM 2158 C C . TYR A 1 278 ? 6.228 -35.425 11.558 1.00 89.19 278 TYR A C 1
ATOM 2160 O O . TYR A 1 278 ? 5.579 -36.387 11.147 1.00 89.19 278 TYR A O 1
ATOM 2168 N N . GLY A 1 279 ? 6.541 -34.410 10.747 1.00 87.62 279 GLY A N 1
ATOM 2169 C CA . GLY A 1 279 ? 6.228 -34.375 9.320 1.00 87.62 279 GLY A CA 1
ATOM 2170 C C . GLY A 1 279 ? 4.736 -34.595 9.055 1.00 87.62 279 GLY A C 1
ATOM 2171 O O . GLY A 1 279 ? 3.880 -33.962 9.669 1.00 87.62 279 GLY A O 1
ATOM 2172 N N . ALA A 1 280 ? 4.398 -35.532 8.163 1.00 87.44 280 ALA A N 1
ATOM 2173 C CA . ALA A 1 280 ? 3.004 -35.844 7.834 1.00 87.44 280 ALA A CA 1
ATOM 2174 C C . ALA A 1 280 ? 2.183 -36.361 9.035 1.00 87.44 280 ALA A C 1
ATOM 2176 O O . ALA A 1 280 ? 0.964 -36.175 9.068 1.00 87.44 280 ALA A O 1
ATOM 2177 N N . LEU A 1 281 ? 2.828 -36.972 10.041 1.00 90.81 281 LEU A N 1
ATOM 2178 C CA . LEU A 1 281 ? 2.149 -37.464 11.244 1.00 90.81 281 LEU A CA 1
ATOM 2179 C C . LEU A 1 281 ? 1.554 -36.313 12.068 1.00 90.81 281 LEU A C 1
ATOM 2181 O O . LEU A 1 281 ? 0.487 -36.478 12.662 1.00 90.81 281 LEU A O 1
ATOM 2185 N N . ALA A 1 282 ? 2.174 -35.128 12.039 1.00 90.12 282 ALA A N 1
ATOM 2186 C CA . ALA A 1 282 ? 1.673 -33.952 12.745 1.00 90.12 282 ALA A CA 1
ATOM 2187 C C . ALA A 1 282 ? 0.247 -33.570 12.307 1.00 90.12 282 ALA A C 1
ATOM 2189 O O . ALA A 1 282 ? -0.545 -33.111 13.124 1.00 90.12 282 ALA A O 1
ATOM 2190 N N . GLY A 1 283 ? -0.129 -33.822 11.047 1.00 84.38 283 GLY A N 1
ATOM 2191 C CA . GLY A 1 283 ? -1.483 -33.550 10.551 1.00 84.38 283 GLY A CA 1
ATOM 2192 C C . GLY A 1 283 ? -2.576 -34.438 11.163 1.00 84.38 283 GLY A C 1
ATOM 2193 O O . GLY A 1 283 ? -3.749 -34.078 11.100 1.00 84.38 283 GLY A O 1
ATOM 2194 N N . ARG A 1 284 ? -2.210 -35.584 11.754 1.00 87.94 284 ARG A N 1
ATOM 2195 C CA . ARG A 1 284 ? -3.146 -36.549 12.361 1.00 87.94 284 ARG A CA 1
ATOM 2196 C C . ARG A 1 284 ? -3.132 -36.533 13.888 1.00 87.94 284 ARG A C 1
ATOM 2198 O O . ARG A 1 284 ? -4.100 -36.969 14.502 1.00 87.94 284 ARG A O 1
ATOM 2205 N N . LEU A 1 285 ? -2.050 -36.052 14.496 1.00 92.81 285 LEU A N 1
ATOM 2206 C CA . LEU A 1 285 ? -1.915 -35.972 15.947 1.00 92.81 285 LEU A CA 1
ATOM 2207 C C . LEU A 1 285 ? -2.589 -34.709 16.487 1.00 92.81 285 LEU A C 1
ATOM 2209 O O . LEU A 1 285 ? -2.207 -33.590 16.137 1.00 92.81 285 LEU A O 1
ATOM 2213 N N . ARG A 1 286 ? -3.566 -34.893 17.382 1.00 93.50 286 ARG A N 1
ATOM 2214 C CA . ARG A 1 286 ? -4.046 -33.803 18.242 1.00 93.50 286 ARG A CA 1
ATOM 2215 C C . ARG A 1 286 ? -2.895 -33.300 19.111 1.00 93.50 286 ARG A C 1
ATOM 2217 O O . ARG A 1 286 ? -2.030 -34.081 19.497 1.00 93.50 286 ARG A O 1
ATOM 2224 N N . GLY A 1 287 ? -2.866 -31.996 19.352 1.00 94.69 287 GLY A N 1
ATOM 2225 C CA . GLY A 1 287 ? -1.810 -31.336 20.108 1.00 94.69 287 GLY A CA 1
ATOM 2226 C C . GLY A 1 287 ? -0.489 -31.180 19.353 1.00 94.69 287 GLY A C 1
ATOM 2227 O O . GLY A 1 287 ? 0.456 -30.618 19.901 1.00 94.69 287 GLY A O 1
ATOM 2228 N N . SER A 1 288 ? -0.369 -31.635 18.100 1.00 96.25 288 SER A N 1
ATOM 2229 C CA . SER A 1 288 ? 0.866 -31.410 17.344 1.00 96.25 288 SER A CA 1
ATOM 2230 C C . SER A 1 288 ? 1.133 -29.913 17.170 1.00 96.25 288 SER A C 1
ATOM 2232 O O . SER A 1 288 ? 0.224 -29.119 16.917 1.00 96.25 288 SER A O 1
ATOM 2234 N N . ARG A 1 289 ? 2.402 -29.513 17.267 1.00 95.31 289 ARG A N 1
ATOM 2235 C CA . ARG A 1 289 ? 2.811 -28.106 17.191 1.00 95.31 289 ARG A CA 1
ATOM 2236 C C . ARG A 1 289 ? 2.216 -27.331 16.002 1.00 95.31 289 ARG A C 1
ATOM 2238 O O . ARG A 1 289 ? 1.608 -26.289 16.245 1.00 95.31 289 ARG A O 1
ATOM 2245 N N . PRO A 1 290 ? 2.334 -27.778 14.732 1.00 94.00 290 PRO A N 1
ATOM 2246 C CA . PRO A 1 290 ? 1.778 -27.025 13.606 1.00 94.00 290 PRO A CA 1
ATOM 2247 C C . PRO A 1 290 ? 0.247 -26.960 13.631 1.00 94.00 290 PRO A C 1
ATOM 2249 O O . PRO A 1 290 ? -0.325 -26.010 13.103 1.00 94.00 290 PRO A O 1
ATOM 2252 N N . ARG A 1 291 ? -0.431 -27.946 14.234 1.00 93.69 291 ARG A N 1
ATOM 2253 C CA . ARG A 1 291 ? -1.885 -27.920 14.417 1.00 93.69 291 ARG A CA 1
ATOM 2254 C C . ARG A 1 291 ? -2.284 -26.889 15.470 1.00 93.69 291 ARG A C 1
ATOM 2256 O O . ARG A 1 291 ? -3.146 -26.065 15.183 1.00 93.69 291 ARG A O 1
ATOM 2263 N N . VAL A 1 292 ? -1.635 -26.903 16.634 1.00 96.56 292 VAL A N 1
ATOM 2264 C CA . VAL A 1 292 ? -1.874 -25.936 17.718 1.00 96.56 292 VAL A CA 1
ATOM 2265 C C . VAL A 1 292 ? -1.654 -24.508 17.223 1.00 96.56 292 VAL A C 1
ATOM 2267 O O . VAL A 1 292 ? -2.508 -23.662 17.447 1.00 96.56 292 VAL A O 1
ATOM 2270 N N . ILE A 1 293 ? -0.574 -24.250 16.475 1.00 96.50 293 ILE A N 1
ATOM 2271 C CA . ILE A 1 293 ? -0.301 -22.926 15.886 1.00 96.50 293 ILE A CA 1
ATOM 2272 C C . ILE A 1 293 ? -1.433 -22.476 14.951 1.00 96.50 293 ILE A C 1
ATOM 2274 O O . ILE A 1 293 ? -1.893 -21.341 15.039 1.00 96.50 293 ILE A O 1
ATOM 2278 N N . LYS A 1 294 ? -1.919 -23.362 14.072 1.00 95.19 294 LYS A N 1
ATOM 2279 C CA . LYS A 1 294 ? -3.025 -23.038 13.155 1.00 95.19 294 LYS A CA 1
ATOM 2280 C C . LYS A 1 294 ? -4.321 -22.737 13.906 1.00 95.19 294 LYS A C 1
ATOM 2282 O O . LYS A 1 294 ? -4.997 -21.771 13.575 1.00 95.19 294 LYS A O 1
ATOM 2287 N N . LEU A 1 295 ? -4.657 -23.548 14.912 1.00 96.19 295 LEU A N 1
ATOM 2288 C CA . LEU A 1 295 ? -5.830 -23.317 15.759 1.00 96.19 295 LEU A CA 1
ATOM 2289 C C . LEU A 1 295 ? -5.711 -22.002 16.527 1.00 96.19 295 LEU A C 1
ATOM 2291 O O . LEU A 1 295 ? -6.676 -21.250 16.598 1.00 96.19 295 LEU A O 1
ATOM 2295 N N . LEU A 1 296 ? -4.520 -21.710 17.044 1.00 97.25 296 LEU A N 1
ATOM 2296 C CA . LEU A 1 296 ? -4.230 -20.472 17.745 1.00 97.25 296 LEU A CA 1
ATOM 2297 C C . LEU A 1 296 ? -4.426 -19.251 16.843 1.00 97.25 296 LEU A C 1
ATOM 2299 O O . LEU A 1 296 ? -5.130 -18.335 17.245 1.00 97.25 296 LEU A O 1
ATOM 2303 N N . ASN A 1 297 ? -3.878 -19.246 15.624 1.00 97.38 297 ASN A N 1
ATOM 2304 C CA . ASN A 1 297 ? -4.076 -18.133 14.688 1.00 97.38 297 ASN A CA 1
ATOM 2305 C C . ASN A 1 297 ? -5.559 -17.913 14.366 1.00 97.38 297 ASN A C 1
ATOM 2307 O O . ASN A 1 297 ? -6.044 -16.793 14.496 1.00 97.38 297 ASN A O 1
ATOM 2311 N N . LEU A 1 298 ? -6.294 -18.988 14.052 1.00 96.62 298 LEU A N 1
ATOM 2312 C CA . LEU A 1 298 ? -7.738 -18.910 13.803 1.00 96.62 298 LEU A CA 1
ATOM 2313 C C . LEU A 1 298 ? -8.497 -18.348 15.012 1.00 96.62 298 LEU A C 1
ATOM 2315 O O . LEU A 1 298 ? -9.437 -17.572 14.857 1.00 96.62 298 LEU A O 1
ATOM 2319 N N . ARG A 1 299 ? -8.101 -18.739 16.227 1.00 97.19 299 ARG A N 1
ATOM 2320 C CA . ARG A 1 299 ? -8.752 -18.280 17.454 1.00 97.19 299 ARG A CA 1
ATOM 2321 C C . ARG A 1 299 ? -8.418 -16.824 17.776 1.00 97.19 299 ARG A C 1
ATOM 2323 O O . ARG A 1 299 ? -9.315 -16.090 18.172 1.00 97.19 299 ARG A O 1
ATOM 2330 N N . LEU A 1 300 ? -7.174 -16.395 17.559 1.00 96.12 300 LEU A N 1
ATOM 2331 C CA . LEU A 1 300 ? -6.770 -14.994 17.697 1.00 96.12 300 LEU A CA 1
ATOM 2332 C C . LEU A 1 300 ? -7.528 -14.101 16.718 1.00 96.12 300 LEU A C 1
ATOM 2334 O O . LEU A 1 300 ? -7.989 -13.043 17.119 1.00 96.12 300 LEU A O 1
ATOM 2338 N N . GLU A 1 301 ? -7.690 -14.526 15.465 1.00 93.31 301 GLU A N 1
ATOM 2339 C CA . GLU A 1 301 ? -8.486 -13.798 14.469 1.00 93.31 301 GLU A CA 1
ATOM 2340 C C . GLU A 1 301 ? -9.960 -13.697 14.874 1.00 93.31 301 GLU A C 1
ATOM 2342 O O . GLU A 1 301 ? -10.556 -12.628 14.764 1.00 93.31 301 GLU A O 1
ATOM 2347 N N . ALA A 1 302 ? -10.542 -14.792 15.372 1.00 92.19 302 ALA A N 1
ATOM 2348 C CA . ALA A 1 302 ? -11.946 -14.835 15.774 1.00 92.19 302 ALA A CA 1
ATOM 2349 C C . ALA A 1 302 ? -12.247 -14.018 17.043 1.00 92.19 302 ALA A C 1
ATOM 2351 O O . ALA A 1 302 ? -13.348 -13.486 17.176 1.00 92.19 302 ALA A O 1
ATOM 2352 N N . GLU A 1 303 ? -11.299 -13.940 17.980 1.00 93.25 303 GLU A N 1
ATOM 2353 C CA . GLU A 1 303 ? -11.455 -13.217 19.249 1.00 93.25 303 GLU A CA 1
ATOM 2354 C C . GLU A 1 303 ? -10.852 -11.802 19.229 1.00 93.25 303 GLU A C 1
ATOM 2356 O O . GLU A 1 303 ? -11.007 -11.058 20.200 1.00 93.25 303 GLU A O 1
ATOM 2361 N N . ALA A 1 304 ? -10.183 -11.400 18.142 1.00 91.44 304 ALA A N 1
ATOM 2362 C CA . ALA A 1 304 ? -9.615 -10.064 18.011 1.00 91.44 304 ALA A CA 1
ATOM 2363 C C . ALA A 1 304 ? -10.721 -8.990 18.072 1.00 91.44 304 ALA A C 1
ATOM 2365 O O . ALA A 1 304 ? -11.637 -8.987 17.243 1.00 91.44 304 ALA A O 1
ATOM 2366 N N . PRO A 1 305 ? -10.652 -8.036 19.019 1.00 86.19 305 PRO A N 1
ATOM 2367 C CA . PRO A 1 305 ? -11.580 -6.914 19.050 1.00 86.19 305 PRO A CA 1
ATOM 2368 C C . PRO A 1 305 ? -11.321 -5.965 17.872 1.00 86.19 305 PRO A C 1
ATOM 2370 O O . PRO A 1 305 ? -10.255 -5.968 17.269 1.00 86.19 305 PRO A O 1
ATOM 2373 N N . ALA A 1 306 ? -12.256 -5.057 17.585 1.00 79.75 306 ALA A N 1
ATOM 2374 C CA . ALA A 1 306 ? -12.178 -4.167 16.418 1.00 79.75 306 ALA A CA 1
ATOM 2375 C C . ALA A 1 306 ? -10.938 -3.241 16.355 1.00 79.75 306 ALA A C 1
ATOM 2377 O O . ALA A 1 306 ? -10.642 -2.695 15.294 1.00 79.75 306 ALA A O 1
ATOM 2378 N N . HIS A 1 307 ? -10.248 -3.015 17.479 1.00 82.50 307 HIS A N 1
ATOM 2379 C CA . HIS A 1 307 ? -9.000 -2.239 17.553 1.00 82.50 307 HIS A CA 1
ATOM 2380 C C . HIS A 1 307 ? -7.739 -3.108 17.386 1.00 82.50 307 HIS A C 1
ATOM 2382 O O . HIS A 1 307 ? -6.624 -2.614 17.540 1.00 82.50 307 HIS A O 1
ATOM 2388 N N . VAL A 1 308 ? -7.907 -4.399 17.094 1.00 94.06 308 VAL A N 1
ATOM 2389 C CA . VAL A 1 308 ? -6.843 -5.362 16.822 1.00 94.06 308 VAL A CA 1
ATOM 2390 C C . VAL A 1 308 ? -7.061 -5.927 15.428 1.00 94.06 308 VAL A C 1
ATOM 2392 O O . VAL A 1 308 ? -8.168 -6.277 15.034 1.00 94.06 308 VAL A O 1
ATOM 2395 N N . SER A 1 309 ? -5.982 -6.043 14.670 1.00 94.50 309 SER A N 1
ATOM 2396 C CA . SER A 1 309 ? -5.955 -6.843 13.452 1.00 94.50 309 SER A CA 1
ATOM 2397 C C . SER A 1 309 ? -4.831 -7.854 13.541 1.00 94.50 309 SER A C 1
ATOM 2399 O O . SER A 1 309 ? -3.696 -7.466 13.830 1.00 94.50 309 SER A O 1
ATOM 2401 N N . VAL A 1 310 ? -5.140 -9.116 13.258 1.00 96.06 310 VAL A N 1
ATOM 2402 C CA . VAL A 1 310 ? -4.142 -10.181 13.178 1.00 96.06 310 VAL A CA 1
ATOM 2403 C C . VAL A 1 310 ? -3.588 -10.227 11.757 1.00 96.06 310 VAL A C 1
ATOM 2405 O O . VAL A 1 310 ? -4.338 -10.268 10.786 1.00 96.06 310 VAL A O 1
ATOM 2408 N N . LEU A 1 311 ? -2.269 -10.142 11.640 1.00 96.06 311 LEU A N 1
ATOM 2409 C CA . LEU A 1 311 ? -1.525 -10.229 10.394 1.00 96.06 311 LEU A CA 1
ATOM 2410 C C . LEU A 1 311 ? -1.229 -11.701 10.099 1.00 96.06 311 LEU A C 1
ATOM 2412 O O . LEU A 1 311 ? -0.573 -12.366 10.904 1.00 96.06 311 LEU A O 1
ATOM 2416 N N . ASP A 1 312 ? -1.665 -12.192 8.939 1.00 94.31 312 ASP A N 1
ATOM 2417 C CA . ASP A 1 312 ? -1.445 -13.578 8.514 1.00 94.31 312 ASP A CA 1
ATOM 2418 C C . ASP A 1 312 ? 0.013 -13.794 8.075 1.00 94.31 312 ASP A C 1
ATOM 2420 O O . ASP A 1 312 ? 0.389 -13.681 6.903 1.00 94.31 312 ASP A O 1
ATOM 2424 N N . THR A 1 313 ? 0.866 -14.106 9.048 1.00 95.19 313 THR A N 1
ATOM 2425 C CA . THR A 1 313 ? 2.289 -14.375 8.816 1.00 95.19 313 THR A CA 1
ATOM 2426 C C . THR A 1 313 ? 2.519 -15.657 8.021 1.00 95.19 313 THR A C 1
ATOM 2428 O O . THR A 1 313 ? 3.532 -15.753 7.328 1.00 95.19 313 THR A O 1
ATOM 2431 N N . ILE A 1 314 ? 1.594 -16.624 8.056 1.00 95.50 314 ILE A N 1
ATOM 2432 C CA . ILE A 1 314 ? 1.693 -17.865 7.274 1.00 95.50 314 ILE A CA 1
ATOM 2433 C C . ILE A 1 314 ? 1.546 -17.550 5.786 1.00 95.50 314 ILE A C 1
ATOM 2435 O O . ILE A 1 314 ? 2.311 -18.077 4.970 1.00 95.50 314 ILE A O 1
ATOM 2439 N N . ARG A 1 315 ? 0.615 -16.664 5.421 1.00 93.88 315 ARG A N 1
ATOM 2440 C CA . ARG A 1 315 ? 0.436 -16.210 4.039 1.00 93.88 315 ARG A CA 1
ATOM 2441 C C . ARG A 1 315 ? 1.670 -15.491 3.513 1.00 93.88 315 ARG A C 1
ATOM 2443 O O . ARG A 1 315 ? 2.156 -15.849 2.442 1.00 93.88 315 ARG A O 1
ATOM 2450 N N . VAL A 1 316 ? 2.234 -14.557 4.282 1.00 95.31 316 VAL A N 1
ATOM 2451 C CA . VAL A 1 316 ? 3.467 -13.851 3.880 1.00 95.31 316 VAL A CA 1
ATOM 2452 C C . VAL A 1 316 ? 4.647 -14.823 3.762 1.00 95.31 316 VAL A C 1
ATOM 2454 O O . VAL A 1 316 ? 5.387 -14.786 2.778 1.00 95.31 316 VAL A O 1
ATOM 2457 N N . ALA A 1 317 ? 4.810 -15.743 4.718 1.00 95.31 317 ALA A N 1
ATOM 2458 C CA . ALA A 1 317 ? 5.851 -16.769 4.661 1.00 95.31 317 ALA A CA 1
ATOM 2459 C C . ALA A 1 317 ? 5.707 -17.688 3.438 1.00 95.31 317 ALA A C 1
ATOM 2461 O O . ALA A 1 317 ? 6.711 -18.123 2.872 1.00 95.31 317 ALA A O 1
ATOM 2462 N N . SER A 1 318 ? 4.472 -17.971 3.017 1.00 93.56 318 SER A N 1
ATOM 2463 C CA . SER A 1 318 ? 4.179 -18.778 1.828 1.00 93.56 318 SER A CA 1
ATOM 2464 C C . SER A 1 318 ? 4.495 -18.025 0.536 1.00 93.56 318 SER A C 1
ATOM 2466 O O . SER A 1 318 ? 5.073 -18.611 -0.374 1.00 93.56 318 SER A O 1
ATOM 2468 N N . GLU A 1 319 ? 4.188 -16.728 0.478 1.00 91.50 319 GLU A N 1
ATOM 2469 C CA . GLU A 1 319 ? 4.499 -15.853 -0.660 1.00 91.50 319 GLU A CA 1
ATOM 2470 C C . GLU A 1 319 ? 6.014 -15.722 -0.894 1.00 91.50 319 GLU A C 1
ATOM 2472 O O . GLU A 1 319 ? 6.487 -15.793 -2.028 1.00 91.50 319 GLU A O 1
ATOM 2477 N N . VAL A 1 320 ? 6.781 -15.565 0.188 1.00 93.38 320 VAL A N 1
ATOM 2478 C CA . VAL A 1 320 ? 8.250 -15.460 0.151 1.00 93.38 320 VAL A CA 1
ATOM 2479 C C . VAL A 1 320 ? 8.923 -16.830 -0.024 1.00 93.38 320 VAL A C 1
ATOM 2481 O O . VAL A 1 320 ? 10.041 -16.929 -0.534 1.00 93.38 320 VAL A O 1
ATOM 2484 N N . GLY A 1 321 ? 8.248 -17.893 0.411 1.00 93.81 321 GLY A N 1
ATOM 2485 C CA . GLY A 1 321 ? 8.771 -19.248 0.501 1.00 93.81 321 GLY A CA 1
ATOM 2486 C C . GLY A 1 321 ? 9.420 -19.532 1.859 1.00 93.81 321 GLY A C 1
ATOM 2487 O O . GLY A 1 321 ? 10.270 -18.784 2.349 1.00 93.81 321 GLY A O 1
ATOM 2488 N N . ALA A 1 322 ? 9.067 -20.676 2.454 1.00 89.31 322 ALA A N 1
ATOM 2489 C CA . ALA A 1 322 ? 9.447 -21.035 3.824 1.00 89.31 322 ALA A CA 1
ATOM 2490 C C . ALA A 1 322 ? 10.970 -21.055 4.078 1.00 89.31 322 ALA A C 1
ATOM 2492 O O . ALA A 1 322 ? 11.417 -20.705 5.171 1.00 89.31 322 ALA A O 1
ATOM 2493 N N . HIS A 1 323 ? 11.774 -21.432 3.077 1.00 89.75 323 HIS A N 1
ATOM 2494 C CA . HIS A 1 323 ? 13.239 -21.456 3.184 1.00 89.75 323 HIS A CA 1
ATOM 2495 C C . HIS A 1 323 ? 13.860 -20.059 3.243 1.00 89.75 323 HIS A C 1
ATOM 2497 O O . HIS A 1 323 ? 14.811 -19.840 3.992 1.00 89.75 323 HIS A O 1
ATOM 2503 N N . THR A 1 324 ? 13.318 -19.119 2.469 1.00 93.69 324 THR A N 1
ATOM 2504 C CA . THR A 1 324 ? 13.750 -17.723 2.503 1.00 93.69 324 THR A CA 1
ATOM 2505 C C . THR A 1 324 ? 13.255 -17.067 3.782 1.00 93.69 324 THR A C 1
ATOM 2507 O O . THR A 1 324 ? 14.039 -16.412 4.458 1.00 93.69 324 THR A O 1
ATOM 2510 N N . TRP A 1 325 ? 11.995 -17.295 4.163 1.00 95.50 325 TRP A N 1
ATOM 2511 C CA . TRP A 1 325 ? 11.388 -16.753 5.380 1.00 95.50 325 TRP A CA 1
ATOM 2512 C C . TRP A 1 325 ? 12.178 -17.113 6.645 1.00 95.50 325 TRP A C 1
ATOM 2514 O O . TRP A 1 325 ? 12.571 -16.236 7.417 1.00 95.50 325 TRP A O 1
ATOM 2524 N N . ALA A 1 326 ? 12.454 -18.402 6.840 1.00 92.69 326 ALA A N 1
ATOM 2525 C CA . ALA A 1 326 ? 13.093 -18.915 8.042 1.00 92.69 326 ALA A CA 1
ATOM 2526 C C . ALA A 1 326 ? 14.512 -19.417 7.750 1.00 92.69 326 ALA A C 1
ATOM 2528 O O . ALA A 1 326 ? 14.719 -20.565 7.358 1.00 92.69 326 ALA A O 1
ATOM 2529 N N .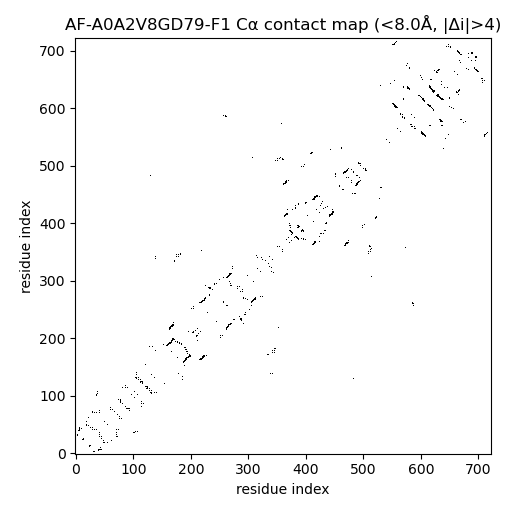 GLN A 1 327 ? 15.505 -18.573 8.043 1.00 91.88 327 GLN A N 1
ATOM 2530 C CA . GLN A 1 327 ? 16.925 -18.918 7.953 1.00 91.88 327 GLN A CA 1
ATOM 2531 C C . GLN A 1 327 ? 17.527 -19.142 9.354 1.00 91.88 327 GLN A C 1
ATOM 2533 O O . GLN A 1 327 ? 17.786 -18.174 10.073 1.00 91.88 327 GLN A O 1
ATOM 2538 N N . PRO A 1 328 ? 17.800 -20.397 9.770 1.00 90.69 328 PRO A N 1
ATOM 2539 C CA . PRO A 1 328 ? 18.318 -20.684 11.110 1.00 90.69 328 PRO A CA 1
ATOM 2540 C C . PRO A 1 328 ? 19.637 -19.979 11.430 1.00 90.69 328 PRO A C 1
ATOM 2542 O O . PRO A 1 328 ? 19.827 -19.551 12.560 1.00 90.69 328 PRO A O 1
ATOM 2545 N N . ALA A 1 329 ? 20.529 -19.817 10.446 1.00 91.88 329 ALA A N 1
ATOM 2546 C CA . ALA A 1 329 ? 21.801 -19.120 10.638 1.00 91.88 329 ALA A CA 1
ATOM 2547 C C . ALA A 1 329 ? 21.598 -17.663 11.090 1.00 91.88 329 ALA A C 1
ATOM 2549 O O . ALA A 1 329 ? 22.229 -17.224 12.050 1.00 91.88 329 ALA A O 1
ATOM 2550 N N . VAL A 1 330 ? 20.660 -16.951 10.457 1.00 91.31 330 VAL A N 1
ATOM 2551 C CA . VAL A 1 330 ? 20.298 -15.567 10.798 1.00 91.31 330 VAL A CA 1
ATOM 2552 C C . VAL A 1 330 ? 19.674 -15.496 12.196 1.00 91.31 330 VAL A C 1
ATOM 2554 O O . VAL A 1 330 ? 20.065 -14.660 13.012 1.00 91.31 330 VAL A O 1
ATOM 2557 N N . TRP A 1 331 ? 18.778 -16.434 12.518 1.00 91.94 331 TRP A N 1
ATOM 2558 C CA . TRP A 1 331 ? 18.179 -16.534 13.852 1.00 91.94 331 TRP A CA 1
ATOM 2559 C C . TRP A 1 331 ? 19.212 -16.821 14.953 1.00 91.94 331 TRP A C 1
ATOM 2561 O O . TRP A 1 331 ? 19.169 -16.203 16.015 1.00 91.94 331 TRP A O 1
ATOM 2571 N N . HIS A 1 332 ? 20.133 -17.763 14.737 1.00 92.06 332 HIS A N 1
ATOM 2572 C CA . HIS A 1 332 ? 21.140 -18.135 15.736 1.00 92.06 332 HIS A CA 1
ATOM 2573 C C . HIS A 1 332 ? 22.136 -17.007 15.996 1.00 92.06 332 HIS A C 1
ATOM 2575 O O . HIS A 1 332 ? 22.533 -16.816 17.142 1.00 92.06 332 HIS A O 1
ATOM 2581 N N . LEU A 1 333 ? 22.518 -16.274 14.947 1.00 92.69 333 LEU A N 1
ATOM 2582 C CA . LEU A 1 333 ? 23.494 -15.196 15.043 1.00 92.69 333 LEU A CA 1
ATOM 2583 C C . LEU A 1 333 ? 22.901 -13.926 15.659 1.00 92.69 333 LEU A C 1
ATOM 2585 O O . LEU A 1 333 ? 23.536 -13.311 16.509 1.00 92.69 333 LEU A O 1
ATOM 2589 N N . ALA A 1 334 ? 21.707 -13.527 15.217 1.00 91.00 334 ALA A N 1
ATOM 2590 C CA . ALA A 1 334 ? 21.195 -12.182 15.467 1.00 91.00 334 ALA A CA 1
ATOM 2591 C C . ALA A 1 334 ? 19.784 -12.142 16.061 1.00 91.00 334 ALA A C 1
ATOM 2593 O O . ALA A 1 334 ? 19.267 -11.053 16.256 1.00 91.00 334 ALA A O 1
ATOM 2594 N N . ARG A 1 335 ? 19.128 -13.290 16.303 1.00 92.81 335 ARG A N 1
ATOM 2595 C CA . ARG A 1 335 ? 17.701 -13.350 16.705 1.00 92.81 335 ARG A CA 1
ATOM 2596 C C . ARG A 1 335 ? 16.771 -12.566 15.766 1.00 92.81 335 ARG A C 1
ATOM 2598 O O . ARG A 1 335 ? 15.677 -12.142 16.133 1.00 92.81 335 ARG A O 1
ATOM 2605 N N . GLN A 1 336 ? 17.214 -12.417 14.524 1.00 92.75 336 GLN A N 1
ATOM 2606 C CA . GLN A 1 336 ? 16.477 -11.791 13.445 1.00 92.75 336 GLN A CA 1
ATOM 2607 C C . GLN A 1 336 ? 15.531 -12.832 12.846 1.00 92.75 336 GLN A C 1
ATOM 2609 O O . GLN A 1 336 ? 15.963 -13.897 12.395 1.00 92.75 336 GLN A O 1
ATOM 2614 N N . HIS A 1 337 ? 14.237 -12.530 12.869 1.00 94.31 337 HIS A N 1
ATOM 2615 C CA . HIS A 1 337 ? 13.203 -13.333 12.231 1.00 94.31 337 HIS A CA 1
ATOM 2616 C C . HIS A 1 337 ? 12.064 -12.408 11.763 1.00 94.31 337 HIS A C 1
ATOM 2618 O O . HIS A 1 337 ? 11.659 -11.540 12.531 1.00 94.31 337 HIS A O 1
ATOM 2624 N N . PRO A 1 338 ? 11.562 -12.553 10.526 1.00 95.38 338 PRO A N 1
ATOM 2625 C CA . PRO A 1 338 ? 12.062 -13.452 9.484 1.00 95.38 338 PRO A CA 1
ATOM 2626 C C . PRO A 1 338 ? 13.438 -12.996 8.956 1.00 95.38 338 PRO A C 1
ATOM 2628 O O . PRO A 1 338 ? 14.042 -12.053 9.481 1.00 95.38 338 PRO A O 1
ATOM 2631 N N . SER A 1 339 ? 13.976 -13.701 7.958 1.00 94.88 339 SER A N 1
ATOM 2632 C CA . SER A 1 339 ? 15.233 -13.310 7.307 1.00 94.88 339 SER A CA 1
ATOM 2633 C C . SER A 1 339 ? 15.160 -11.895 6.718 1.00 94.88 339 SER A C 1
ATOM 2635 O O . SER A 1 339 ? 14.079 -11.365 6.459 1.00 94.88 339 SER A O 1
ATOM 2637 N N . THR A 1 340 ? 16.320 -11.294 6.449 1.00 94.25 340 THR A N 1
ATOM 2638 C CA . THR A 1 340 ? 16.405 -9.955 5.847 1.00 94.25 340 THR A CA 1
ATOM 2639 C C . THR A 1 340 ? 15.691 -9.864 4.502 1.00 94.25 340 THR A C 1
ATOM 2641 O O . THR A 1 340 ? 15.037 -8.862 4.226 1.00 94.25 340 THR A O 1
ATOM 2644 N N . ASP A 1 341 ? 15.758 -10.921 3.691 1.00 94.06 341 ASP A N 1
ATOM 2645 C CA . ASP A 1 341 ? 15.148 -10.955 2.357 1.00 94.06 341 ASP A CA 1
ATOM 2646 C C . ASP A 1 341 ? 13.616 -11.024 2.411 1.00 94.06 341 ASP A C 1
ATOM 2648 O O . ASP A 1 341 ? 12.945 -10.616 1.466 1.00 94.06 341 ASP A O 1
ATOM 2652 N N . ALA A 1 342 ? 13.055 -11.485 3.532 1.00 96.00 342 ALA A N 1
ATOM 2653 C CA . ALA A 1 342 ? 11.616 -11.540 3.765 1.00 96.00 342 ALA A CA 1
ATOM 2654 C C . ALA A 1 342 ? 11.035 -10.232 4.336 1.00 96.00 342 ALA A C 1
ATOM 2656 O O . ALA A 1 342 ? 9.818 -10.034 4.296 1.00 96.00 342 ALA A O 1
ATOM 2657 N N . LEU A 1 343 ? 11.878 -9.332 4.863 1.00 96.44 343 LEU A N 1
ATOM 2658 C CA . LEU A 1 343 ? 11.422 -8.093 5.505 1.00 96.44 343 LEU A CA 1
ATOM 2659 C C . LEU A 1 343 ? 10.590 -7.187 4.586 1.00 96.44 343 LEU A C 1
ATOM 2661 O O . LEU A 1 343 ? 9.583 -6.679 5.074 1.00 96.44 343 LEU A O 1
ATOM 2665 N N . PRO A 1 344 ? 10.918 -6.992 3.290 1.00 96.38 344 PRO A N 1
ATOM 2666 C CA . PRO A 1 344 ? 10.083 -6.184 2.401 1.00 96.38 344 PRO A CA 1
ATOM 2667 C C . PRO A 1 344 ? 8.641 -6.698 2.286 1.00 96.38 344 PRO A C 1
ATOM 2669 O O . PRO A 1 344 ? 7.705 -5.911 2.401 1.00 96.38 344 PRO A O 1
ATOM 2672 N N . ALA A 1 345 ? 8.445 -8.012 2.139 1.00 95.81 345 ALA A N 1
ATOM 2673 C CA . ALA A 1 345 ? 7.113 -8.607 2.012 1.00 95.81 345 ALA A CA 1
ATOM 2674 C C . ALA A 1 345 ? 6.306 -8.524 3.321 1.00 95.81 345 ALA A C 1
ATOM 2676 O O . ALA A 1 345 ? 5.109 -8.229 3.297 1.00 95.81 345 ALA A O 1
ATOM 2677 N N . LEU A 1 346 ? 6.968 -8.732 4.468 1.00 96.94 346 LEU A N 1
ATOM 2678 C CA . LEU A 1 346 ? 6.358 -8.535 5.786 1.00 96.94 346 LEU A CA 1
ATOM 2679 C C . LEU A 1 346 ? 5.973 -7.067 6.013 1.00 96.94 346 LEU A C 1
ATOM 2681 O O . LEU A 1 346 ? 4.876 -6.786 6.493 1.00 96.94 346 LEU A O 1
ATOM 2685 N N . ALA A 1 347 ? 6.847 -6.131 5.648 1.00 96.81 347 ALA A N 1
ATOM 2686 C CA . ALA A 1 347 ? 6.593 -4.704 5.800 1.00 96.81 347 ALA A CA 1
ATOM 2687 C C . ALA A 1 347 ? 5.447 -4.217 4.898 1.00 96.81 347 ALA A C 1
ATOM 2689 O O . ALA A 1 347 ? 4.667 -3.369 5.322 1.00 96.81 347 ALA A O 1
ATOM 2690 N N . GLU A 1 348 ? 5.291 -4.769 3.690 1.00 96.00 348 GLU A N 1
ATOM 2691 C CA . GLU A 1 348 ? 4.131 -4.490 2.830 1.00 96.00 348 GLU A CA 1
ATOM 2692 C C . GLU A 1 348 ? 2.821 -4.974 3.449 1.00 96.00 348 GLU A C 1
ATOM 2694 O O . GLU A 1 348 ? 1.810 -4.268 3.398 1.00 96.00 348 GLU A O 1
ATOM 2699 N N . GLU A 1 349 ? 2.832 -6.157 4.070 1.00 96.38 349 GLU A N 1
ATOM 2700 C CA . GLU A 1 349 ? 1.667 -6.650 4.800 1.00 96.38 349 GLU A CA 1
ATOM 2701 C C . GLU A 1 349 ? 1.322 -5.720 5.965 1.00 96.38 349 GLU A C 1
ATOM 2703 O O . GLU A 1 349 ? 0.199 -5.222 6.037 1.00 96.38 349 GLU A O 1
ATOM 2708 N N . GLN A 1 350 ? 2.300 -5.381 6.807 1.00 97.06 350 GLN A N 1
ATOM 2709 C CA . GLN A 1 350 ? 2.126 -4.439 7.917 1.00 97.06 350 GLN A CA 1
ATOM 2710 C C . GLN A 1 350 ? 1.605 -3.077 7.441 1.00 97.06 350 GLN A C 1
ATOM 2712 O O . GLN A 1 350 ? 0.656 -2.534 8.011 1.00 97.06 350 GLN A O 1
ATOM 2717 N N . LEU A 1 351 ? 2.172 -2.537 6.358 1.00 95.88 351 LEU A N 1
ATOM 2718 C CA . LEU A 1 351 ? 1.719 -1.278 5.780 1.00 95.88 351 LEU A CA 1
ATOM 2719 C C . LEU A 1 351 ? 0.289 -1.377 5.240 1.00 95.88 351 LEU A C 1
ATOM 2721 O O . LEU A 1 351 ? -0.450 -0.397 5.290 1.00 95.88 351 LEU A O 1
ATOM 2725 N N . SER A 1 352 ? -0.147 -2.533 4.744 1.00 95.06 352 SER A N 1
ATOM 2726 C CA . SER A 1 352 ? -1.535 -2.715 4.311 1.00 95.06 352 SER A CA 1
ATOM 2727 C C . SER A 1 352 ? -2.534 -2.553 5.467 1.00 95.06 352 SER A C 1
ATOM 2729 O O . SER A 1 352 ? -3.552 -1.875 5.303 1.00 95.06 352 SER A O 1
ATOM 2731 N N . HIS A 1 353 ? -2.193 -3.042 6.664 1.00 94.69 353 HIS A N 1
ATOM 2732 C CA . HIS A 1 353 ? -2.975 -2.809 7.880 1.00 94.69 353 HIS A CA 1
ATOM 2733 C C . HIS A 1 353 ? -2.918 -1.334 8.304 1.00 94.69 353 HIS A C 1
ATOM 2735 O O . HIS A 1 353 ? -3.959 -0.735 8.578 1.00 94.69 353 HIS A O 1
ATOM 2741 N N . ILE A 1 354 ? -1.733 -0.709 8.272 1.00 93.44 354 ILE A N 1
ATOM 2742 C CA . ILE A 1 354 ? -1.567 0.728 8.560 1.00 93.44 354 ILE A CA 1
ATOM 2743 C C . ILE A 1 354 ? -2.423 1.577 7.605 1.00 93.44 354 ILE A C 1
ATOM 2745 O O . ILE A 1 354 ? -3.118 2.499 8.038 1.00 93.44 354 ILE A O 1
ATOM 2749 N N . ARG A 1 355 ? -2.443 1.260 6.306 1.00 90.94 355 ARG A N 1
ATOM 2750 C CA . ARG A 1 355 ? -3.304 1.932 5.321 1.00 90.94 355 ARG A CA 1
ATOM 2751 C C . ARG A 1 355 ? -4.781 1.769 5.660 1.00 90.94 355 ARG A C 1
ATOM 2753 O O . ARG A 1 355 ? -5.528 2.744 5.567 1.00 90.94 355 ARG A O 1
ATOM 2760 N N . ALA A 1 356 ? -5.200 0.576 6.072 1.00 87.94 356 ALA A N 1
ATOM 2761 C CA . ALA A 1 356 ? -6.590 0.306 6.419 1.00 87.94 356 ALA A CA 1
ATOM 2762 C C . ALA A 1 356 ? -7.075 1.149 7.602 1.00 87.94 356 ALA A C 1
ATOM 2764 O O . ALA A 1 356 ? -8.145 1.760 7.517 1.00 87.94 356 ALA A O 1
ATOM 2765 N N . VAL A 1 357 ? -6.270 1.253 8.661 1.00 84.25 357 VAL A N 1
ATOM 2766 C CA . VAL A 1 357 ? -6.650 1.986 9.882 1.00 84.25 357 VAL A CA 1
ATOM 2767 C C . VAL A 1 357 ? -6.491 3.491 9.737 1.00 84.25 357 VAL A C 1
ATOM 2769 O O . VAL A 1 357 ? -7.291 4.254 10.273 1.00 84.25 357 VAL A O 1
ATOM 2772 N N . THR A 1 358 ? -5.513 3.938 8.948 1.00 81.12 358 THR A N 1
ATOM 2773 C CA . THR A 1 358 ? -5.357 5.365 8.667 1.00 81.12 358 THR A CA 1
ATOM 2774 C C . THR A 1 358 ? -6.394 5.848 7.654 1.00 81.12 358 THR A C 1
ATOM 2776 O O . THR A 1 358 ? -6.735 7.024 7.660 1.00 81.12 358 THR A O 1
ATOM 2779 N N . GLY A 1 359 ? -6.946 4.985 6.794 1.00 79.44 359 GLY A N 1
ATOM 2780 C CA . GLY A 1 359 ? -7.893 5.363 5.738 1.00 79.44 359 GLY A CA 1
ATOM 2781 C C . GLY A 1 359 ? -7.211 5.743 4.419 1.00 79.44 359 GLY A C 1
ATOM 2782 O O . GLY A 1 359 ? -7.645 6.686 3.751 1.00 79.44 359 GLY A O 1
ATOM 2783 N N . LEU A 1 360 ? -6.116 5.055 4.090 1.00 85.69 360 LEU A N 1
ATOM 2784 C CA . LEU A 1 360 ? -5.376 5.115 2.821 1.00 85.69 360 LEU A CA 1
ATOM 2785 C C . LEU A 1 360 ? -5.627 3.895 1.917 1.00 85.69 360 LEU A C 1
ATOM 2787 O O . LEU A 1 360 ? -5.029 3.808 0.845 1.00 85.69 360 LEU A O 1
ATOM 2791 N N . THR A 1 361 ? -6.489 2.951 2.314 1.00 89.38 361 THR A N 1
ATOM 2792 C CA . THR A 1 361 ? -6.908 1.856 1.423 1.00 89.38 361 THR A CA 1
ATOM 2793 C C . THR A 1 361 ? -7.473 2.428 0.126 1.00 89.38 361 THR A C 1
ATOM 2795 O O . THR A 1 361 ? -8.319 3.334 0.142 1.00 89.38 361 THR A O 1
ATOM 2798 N N . ARG A 1 362 ? -7.011 1.883 -1.000 1.00 92.12 362 ARG A N 1
ATOM 2799 C CA . ARG A 1 362 ? -7.485 2.253 -2.331 1.00 92.12 362 ARG A CA 1
ATOM 2800 C C . ARG A 1 362 ? -8.917 1.754 -2.527 1.00 92.12 362 ARG A C 1
ATOM 2802 O O . ARG A 1 362 ? -9.406 0.888 -1.806 1.00 92.12 362 ARG A O 1
ATOM 2809 N N . LYS A 1 363 ? -9.635 2.347 -3.472 1.00 91.25 363 LYS A N 1
ATOM 2810 C CA . LYS A 1 363 ? -11.079 2.126 -3.649 1.00 91.25 363 LYS A CA 1
ATOM 2811 C C . LYS A 1 363 ? -11.471 1.784 -5.074 1.00 91.25 363 LYS A C 1
ATOM 2813 O O . LYS A 1 363 ? -12.532 1.190 -5.242 1.00 91.25 363 LYS A O 1
ATOM 2818 N N . VAL A 1 364 ? -10.652 2.170 -6.052 1.00 96.31 364 VAL A N 1
ATOM 2819 C CA . VAL A 1 364 ? -10.953 2.032 -7.478 1.00 96.31 364 VAL A CA 1
ATOM 2820 C C . VAL A 1 364 ? -9.817 1.301 -8.177 1.00 96.31 364 VAL A C 1
ATOM 2822 O O . VAL A 1 364 ? -8.660 1.692 -8.014 1.00 96.31 364 VAL A O 1
ATOM 2825 N N . VAL A 1 365 ? -10.155 0.285 -8.966 1.00 98.31 365 VAL A N 1
ATOM 2826 C CA . VAL A 1 365 ? -9.281 -0.258 -10.009 1.00 98.31 365 VAL A CA 1
ATOM 2827 C C . VAL A 1 365 ? -9.714 0.352 -11.337 1.00 98.31 365 VAL A C 1
ATOM 2829 O O . VAL A 1 365 ? -10.871 0.220 -11.736 1.00 98.31 365 VAL A O 1
ATOM 2832 N N . VAL A 1 366 ? -8.792 1.030 -12.007 1.00 98.44 366 VAL A N 1
ATOM 2833 C CA . VAL A 1 366 ? -8.943 1.505 -13.381 1.00 98.44 366 VAL A CA 1
ATOM 2834 C C . VAL A 1 366 ? -8.228 0.516 -14.280 1.00 98.44 366 VAL A C 1
ATOM 2836 O O . VAL A 1 366 ? -7.036 0.279 -14.095 1.00 98.44 366 VAL A O 1
ATOM 2839 N N . CYS A 1 367 ? -8.954 -0.063 -15.224 1.00 98.38 367 CYS A N 1
ATOM 2840 C CA . CYS A 1 367 ? -8.420 -1.041 -16.158 1.00 98.38 367 CYS A CA 1
ATOM 2841 C C . CYS A 1 367 ? -8.278 -0.409 -17.540 1.00 98.38 367 CYS A C 1
ATOM 2843 O O . CYS A 1 367 ? -9.218 0.227 -18.033 1.00 98.38 367 CYS A O 1
ATOM 2845 N N . ASP A 1 368 ? -7.128 -0.625 -18.165 1.00 98.06 368 ASP A N 1
ATOM 2846 C CA . ASP A 1 368 ? -7.065 -0.698 -19.618 1.00 98.06 368 ASP A CA 1
ATOM 2847 C C . ASP A 1 368 ? -7.802 -1.949 -20.131 1.00 98.06 368 ASP A C 1
ATOM 2849 O O . ASP A 1 368 ? -8.215 -2.801 -19.340 1.00 98.06 368 ASP A O 1
ATOM 2853 N N . LEU A 1 369 ? -7.998 -2.051 -21.444 1.00 97.19 369 LEU A N 1
ATOM 2854 C CA . LEU A 1 369 ? -8.730 -3.142 -22.082 1.00 97.19 369 LEU A CA 1
ATOM 2855 C C . LEU A 1 369 ? -7.799 -4.086 -22.844 1.00 97.19 369 LEU A C 1
ATOM 2857 O O . LEU A 1 369 ? -7.550 -5.201 -22.379 1.00 97.19 369 LEU A O 1
ATOM 2861 N N . ASP A 1 370 ? -7.285 -3.634 -23.987 1.00 93.94 370 ASP A N 1
ATOM 2862 C CA . ASP A 1 370 ? -6.433 -4.432 -24.867 1.00 93.94 370 ASP A CA 1
ATOM 2863 C C . ASP A 1 370 ? -5.153 -4.867 -24.150 1.00 93.94 370 ASP A C 1
ATOM 2865 O O . ASP A 1 370 ? -4.557 -4.104 -23.396 1.00 93.94 370 ASP A O 1
ATOM 2869 N N . ASN A 1 371 ? -4.778 -6.134 -24.327 1.00 94.19 371 ASN A N 1
ATOM 2870 C CA . ASN A 1 371 ? -3.675 -6.812 -23.628 1.00 94.19 371 ASN A CA 1
ATOM 2871 C C . ASN A 1 371 ? -3.690 -6.717 -22.089 1.00 94.19 371 ASN A C 1
ATOM 2873 O O . ASN A 1 371 ? -2.739 -7.153 -21.442 1.00 94.19 371 ASN A O 1
ATOM 2877 N N . THR A 1 372 ? -4.784 -6.233 -21.493 1.00 96.62 372 THR A N 1
ATOM 2878 C CA . THR A 1 372 ? -4.951 -6.081 -20.045 1.00 96.62 372 THR A CA 1
ATOM 2879 C C . THR A 1 372 ? -6.100 -6.941 -19.526 1.00 96.62 372 THR A C 1
ATOM 2881 O O . THR A 1 372 ? -5.877 -7.789 -18.667 1.00 96.62 372 THR A O 1
ATOM 2884 N N . LEU A 1 373 ? -7.322 -6.773 -20.045 1.00 97.19 373 LEU A N 1
ATOM 2885 C CA . LEU A 1 373 ? -8.479 -7.617 -19.705 1.00 97.19 373 LEU A CA 1
ATOM 2886 C C . LEU A 1 373 ? -8.705 -8.758 -20.702 1.00 97.19 373 LEU A C 1
ATOM 2888 O O . LEU A 1 373 ? -9.387 -9.724 -20.365 1.00 97.19 373 LEU A O 1
ATOM 2892 N N . TRP A 1 374 ? -8.131 -8.671 -21.896 1.00 96.00 374 TRP A N 1
ATOM 2893 C CA . TRP A 1 374 ? -8.054 -9.738 -22.894 1.00 96.00 374 TRP A CA 1
ATOM 2894 C C . TRP A 1 374 ? -6.749 -9.601 -23.674 1.00 96.00 374 TRP A C 1
ATOM 2896 O O . TRP A 1 374 ? -6.126 -8.546 -23.655 1.00 96.00 374 TRP A O 1
ATOM 2906 N N . GLY A 1 375 ? -6.336 -10.645 -24.386 1.00 94.44 375 GLY A N 1
ATOM 2907 C CA . GLY A 1 375 ? -5.178 -10.581 -25.279 1.00 94.44 375 GLY A CA 1
ATOM 2908 C C . GLY A 1 375 ? -5.574 -10.161 -26.688 1.00 94.44 375 GLY A C 1
ATOM 2909 O O . GLY A 1 375 ? -6.561 -10.675 -27.205 1.00 94.44 375 GLY A O 1
ATOM 2910 N N . GLY A 1 376 ? -4.772 -9.314 -27.329 1.00 89.75 376 GLY A N 1
ATOM 2911 C CA . GLY A 1 376 ? -5.074 -8.760 -28.654 1.00 89.75 376 GLY A CA 1
ATOM 2912 C C . GLY A 1 376 ? -5.681 -7.359 -28.585 1.00 89.75 376 GLY A C 1
ATOM 2913 O O . GLY A 1 376 ? -5.901 -6.825 -27.494 1.00 89.75 376 GLY A O 1
ATOM 2914 N N . VAL A 1 377 ? -5.918 -6.777 -29.758 1.00 88.00 377 VAL A N 1
ATOM 2915 C CA . VAL A 1 377 ? -6.435 -5.417 -29.952 1.00 88.00 377 VAL A CA 1
ATOM 2916 C C . VAL A 1 377 ? -7.809 -5.502 -30.604 1.00 88.00 377 VAL A C 1
ATOM 2918 O O . VAL A 1 377 ? -7.918 -5.863 -31.773 1.00 88.00 377 VAL A O 1
ATOM 2921 N N . ILE A 1 378 ? -8.876 -5.149 -29.881 1.00 86.25 378 ILE A N 1
ATOM 2922 C CA . ILE A 1 378 ? -10.259 -5.370 -30.349 1.00 86.25 378 ILE A CA 1
ATOM 2923 C C . ILE A 1 378 ? -10.569 -4.692 -31.693 1.00 86.25 378 ILE A C 1
ATOM 2925 O O . ILE A 1 378 ? -11.301 -5.248 -32.510 1.00 86.25 378 ILE A O 1
ATOM 2929 N N . GLY A 1 379 ? -9.989 -3.515 -31.946 1.00 71.56 379 GLY A N 1
ATOM 2930 C CA . GLY A 1 379 ? -10.181 -2.781 -33.201 1.00 71.56 379 GLY A CA 1
ATOM 2931 C C . GLY A 1 379 ? -9.492 -3.410 -34.418 1.00 71.56 379 GLY A C 1
ATOM 2932 O O . GLY A 1 379 ? -9.865 -3.100 -35.547 1.00 71.56 379 GLY A O 1
ATOM 2933 N N . GLU A 1 380 ? -8.505 -4.283 -34.202 1.00 76.62 380 GLU A N 1
ATOM 2934 C CA . GLU A 1 380 ? -7.737 -4.954 -35.261 1.00 76.62 380 GLU A CA 1
ATOM 2935 C C . GLU A 1 380 ? -8.147 -6.423 -35.406 1.00 76.62 380 GLU A C 1
ATOM 2937 O O . GLU A 1 380 ? -8.424 -6.891 -36.511 1.00 76.62 380 GLU A O 1
ATOM 2942 N N . ASP A 1 381 ? -8.226 -7.134 -34.282 1.00 73.06 381 ASP A N 1
ATOM 2943 C CA . ASP A 1 381 ? -8.472 -8.574 -34.220 1.00 73.06 381 ASP A CA 1
ATOM 2944 C C . ASP A 1 381 ? -9.971 -8.922 -34.272 1.00 73.06 381 ASP A C 1
ATOM 2946 O O . ASP A 1 381 ? -10.350 -10.040 -34.631 1.00 73.06 381 ASP A O 1
ATOM 2950 N N . GLY A 1 382 ? -10.841 -7.970 -33.919 1.00 77.38 382 GLY A N 1
ATOM 2951 C CA . GLY A 1 382 ? -12.281 -8.186 -33.805 1.00 77.38 382 GLY A CA 1
ATOM 2952 C C . GLY A 1 382 ? -12.673 -9.110 -32.644 1.00 77.38 382 GLY A C 1
ATOM 2953 O O . GLY A 1 382 ? -11.842 -9.639 -31.906 1.00 77.38 382 GLY A O 1
ATOM 2954 N N . LEU A 1 383 ? -13.984 -9.307 -32.466 1.00 84.12 383 LEU A N 1
ATOM 2955 C CA . LEU A 1 383 ? -14.542 -10.036 -31.318 1.00 84.12 383 LEU A CA 1
ATOM 2956 C C . LEU A 1 383 ? -14.068 -11.497 -31.225 1.00 84.12 383 LEU A C 1
ATOM 2958 O O . LEU A 1 383 ? -13.869 -11.996 -30.123 1.00 84.12 383 LEU A O 1
ATOM 2962 N N . ASP A 1 384 ? -13.890 -12.169 -32.364 1.00 82.12 384 ASP A N 1
ATOM 2963 C CA . ASP A 1 384 ? -13.457 -13.573 -32.417 1.00 82.12 384 ASP A CA 1
ATOM 2964 C C . ASP A 1 384 ? -11.930 -13.733 -32.290 1.00 82.12 384 ASP A C 1
ATOM 2966 O O . ASP A 1 384 ? -11.445 -14.834 -32.021 1.00 82.12 384 ASP A O 1
ATOM 2970 N N . GLY A 1 385 ? -11.168 -12.653 -32.507 1.00 82.38 385 GLY A N 1
ATOM 2971 C CA . GLY A 1 385 ? -9.705 -12.661 -32.481 1.00 82.38 385 GLY A CA 1
ATOM 2972 C C . GLY A 1 385 ? -9.100 -12.369 -31.106 1.00 82.38 385 GLY A C 1
ATOM 2973 O O . GLY A 1 385 ? -7.970 -12.787 -30.837 1.00 82.38 385 GLY A O 1
ATOM 2974 N N . ILE A 1 386 ? -9.846 -11.714 -30.207 1.00 90.62 386 ILE A N 1
ATOM 2975 C CA . ILE A 1 386 ? -9.377 -11.476 -28.837 1.00 90.62 386 ILE A CA 1
ATOM 2976 C C . ILE A 1 386 ? -9.294 -12.778 -28.027 1.00 90.62 386 ILE A C 1
ATOM 2978 O O . ILE A 1 386 ? -10.095 -13.704 -28.158 1.00 90.62 386 ILE A O 1
ATOM 2982 N N . ARG A 1 387 ? -8.312 -12.847 -27.128 1.00 91.81 387 ARG A N 1
ATOM 2983 C CA . ARG A 1 387 ? -8.023 -14.029 -26.308 1.00 91.81 387 ARG A CA 1
ATOM 2984 C C . ARG A 1 387 ? -8.499 -13.825 -24.875 1.00 91.81 387 ARG A C 1
ATOM 2986 O O . ARG A 1 387 ? -7.912 -13.046 -24.128 1.00 91.81 387 ARG A O 1
ATOM 2993 N N . VAL A 1 388 ? -9.516 -14.582 -24.471 1.00 91.50 388 VAL A N 1
ATOM 2994 C CA . VAL A 1 388 ? -9.994 -14.666 -23.082 1.00 91.50 388 VAL A CA 1
ATOM 2995 C C . VAL A 1 388 ? -10.563 -16.064 -22.796 1.00 91.50 388 VAL A C 1
ATOM 2997 O O . VAL A 1 388 ? -11.402 -16.585 -23.538 1.00 91.50 388 VAL A O 1
ATOM 3000 N N . GLY A 1 389 ? -10.076 -16.693 -21.726 1.00 87.12 389 GLY A N 1
ATOM 3001 C CA . GLY A 1 389 ? -10.305 -18.099 -21.380 1.00 87.12 389 GLY A CA 1
ATOM 3002 C C . GLY A 1 389 ? -9.766 -19.102 -22.413 1.00 87.12 389 GLY A C 1
ATOM 3003 O O . GLY A 1 389 ? -9.038 -18.759 -23.347 1.00 87.12 389 GLY A O 1
ATOM 3004 N N . GLY A 1 390 ? -10.176 -20.361 -22.279 1.00 83.75 390 GLY A N 1
ATOM 3005 C CA . GLY A 1 390 ? -9.735 -21.474 -23.114 1.00 83.75 390 GLY A CA 1
ATOM 3006 C C . GLY A 1 390 ? -8.403 -22.081 -22.662 1.00 83.75 390 GLY A C 1
ATOM 3007 O O . GLY A 1 390 ? -8.367 -22.979 -21.829 1.00 83.75 390 GLY A O 1
ATOM 3008 N N . SER A 1 391 ? -7.307 -21.690 -23.311 1.00 73.50 391 SER A N 1
ATOM 3009 C CA . SER A 1 391 ? -5.980 -22.272 -23.074 1.00 73.50 391 SER A CA 1
ATOM 3010 C C . SER A 1 391 ? -4.874 -21.251 -23.319 1.00 73.50 391 SER A C 1
ATOM 3012 O O . SER A 1 391 ? -5.025 -20.372 -24.168 1.00 73.50 391 SER A O 1
ATOM 3014 N N . GLY A 1 392 ? -3.736 -21.408 -22.642 1.00 84.25 392 GLY A N 1
ATOM 3015 C CA . GLY A 1 392 ? -2.604 -20.482 -22.754 1.00 84.25 392 GLY A CA 1
ATOM 3016 C C . GLY A 1 392 ? -2.906 -19.135 -22.096 1.00 84.25 392 GLY A C 1
ATOM 3017 O O . GLY A 1 392 ? -3.601 -19.087 -21.084 1.00 84.25 392 GLY A O 1
ATOM 3018 N N . ASP A 1 393 ? -2.414 -18.042 -22.682 1.00 85.75 393 ASP A N 1
ATOM 3019 C CA . ASP A 1 393 ? -2.536 -16.691 -22.107 1.00 85.75 393 ASP A CA 1
ATOM 3020 C C . ASP A 1 393 ? -3.987 -16.245 -21.864 1.00 85.75 393 ASP A C 1
ATOM 3022 O O . ASP A 1 393 ? -4.237 -15.449 -20.962 1.00 85.75 393 ASP A O 1
ATOM 3026 N N . GLY A 1 394 ? -4.946 -16.765 -22.644 1.00 90.69 394 GLY A N 1
ATOM 3027 C CA . GLY A 1 394 ? -6.371 -16.461 -22.485 1.00 90.69 394 GLY A CA 1
ATOM 3028 C C . GLY A 1 394 ? -6.887 -16.760 -21.075 1.00 90.69 394 GLY A C 1
ATOM 3029 O O . GLY A 1 394 ? -7.673 -15.980 -20.538 1.00 90.69 394 GLY A O 1
ATOM 3030 N N . GLU A 1 395 ? -6.411 -17.842 -20.450 1.00 94.25 395 GLU A N 1
ATOM 3031 C CA . GLU A 1 395 ? -6.765 -18.195 -19.068 1.00 94.25 395 GLU A CA 1
ATOM 3032 C C . GLU A 1 395 ? -6.255 -17.151 -18.068 1.00 94.25 395 GLU A C 1
ATOM 3034 O O . GLU A 1 395 ? -7.000 -16.753 -17.181 1.00 94.25 395 GLU A O 1
ATOM 3039 N N . GLY A 1 396 ? -5.051 -16.600 -18.264 1.00 94.94 396 GLY A N 1
ATOM 3040 C CA . GLY A 1 396 ? -4.515 -15.555 -17.382 1.00 94.94 396 GLY A CA 1
ATOM 3041 C C . GLY A 1 396 ? -5.364 -14.276 -17.372 1.00 94.94 396 GLY A C 1
ATOM 3042 O O . GLY A 1 396 ? -5.574 -13.669 -16.323 1.00 94.94 396 GLY A O 1
ATOM 3043 N N . PHE A 1 397 ? -5.922 -13.893 -18.524 1.00 96.69 397 PHE A N 1
ATOM 3044 C CA . PHE A 1 397 ? -6.872 -12.778 -18.609 1.00 96.69 397 PHE A CA 1
ATOM 3045 C C . PHE A 1 397 ? -8.196 -13.079 -17.904 1.00 96.69 397 PHE A C 1
ATOM 3047 O O . PHE A 1 397 ? -8.754 -12.215 -17.223 1.00 96.69 397 PHE A O 1
ATOM 3054 N N . LEU A 1 398 ? -8.701 -14.307 -18.049 1.00 96.56 398 LEU A N 1
ATOM 3055 C CA . LEU A 1 398 ? -9.923 -14.737 -17.380 1.00 96.56 398 LEU A CA 1
ATOM 3056 C C . LEU A 1 398 ? -9.744 -14.763 -15.854 1.00 96.56 398 LEU A C 1
ATOM 3058 O O . LEU A 1 398 ? -10.617 -14.265 -15.143 1.00 96.56 398 LEU A O 1
ATOM 3062 N N . ASP A 1 399 ? -8.604 -15.254 -15.366 1.00 95.88 399 ASP A N 1
ATOM 3063 C CA . ASP A 1 399 ? -8.233 -15.239 -13.947 1.00 95.88 399 ASP A CA 1
ATOM 3064 C C . ASP A 1 399 ? -8.211 -13.811 -13.393 1.00 95.88 399 ASP A C 1
ATOM 3066 O O . ASP A 1 399 ? -8.789 -13.540 -12.336 1.00 95.88 399 ASP A O 1
ATOM 3070 N N . LEU A 1 400 ? -7.617 -12.861 -14.129 1.00 97.62 400 LEU A N 1
ATOM 3071 C CA . LEU A 1 400 ? -7.642 -11.452 -13.737 1.00 97.62 400 LEU A CA 1
ATOM 3072 C C . LEU A 1 400 ? -9.077 -10.920 -13.641 1.00 97.62 400 LEU A C 1
ATOM 3074 O O . LEU A 1 400 ? -9.426 -10.282 -12.649 1.00 97.62 400 LEU A O 1
ATOM 3078 N N . GLN A 1 401 ? -9.925 -11.186 -14.636 1.00 98.06 401 GLN A N 1
ATOM 3079 C CA . GLN A 1 401 ? -11.316 -10.729 -14.609 1.00 98.06 401 GLN A CA 1
ATOM 3080 C C . GLN A 1 401 ? -12.107 -11.321 -13.434 1.00 98.06 401 GLN A C 1
ATOM 3082 O O . GLN A 1 401 ? -12.881 -10.606 -12.793 1.00 98.06 401 GLN A O 1
ATOM 3087 N N . GLN A 1 402 ? -11.909 -12.606 -13.125 1.00 97.38 402 GLN A N 1
ATOM 3088 C CA . GLN A 1 402 ? -12.539 -13.254 -11.973 1.00 97.38 402 GLN A CA 1
ATOM 3089 C C . GLN A 1 402 ? -12.078 -12.617 -10.661 1.00 97.38 402 GLN A C 1
ATOM 3091 O O . GLN A 1 402 ? -12.915 -12.257 -9.832 1.00 97.38 402 GLN A O 1
ATOM 3096 N N . TYR A 1 403 ? -10.775 -12.375 -10.513 1.00 97.31 403 TYR A N 1
ATOM 3097 C CA . TYR A 1 403 ? -10.226 -11.699 -9.341 1.00 97.31 403 TYR A CA 1
ATOM 3098 C C . TYR A 1 403 ? -10.767 -10.265 -9.190 1.00 97.31 403 TYR A C 1
ATOM 3100 O O . TYR A 1 403 ? -11.161 -9.850 -8.099 1.00 97.31 403 TYR A O 1
ATOM 3108 N N . LEU A 1 404 ? -10.877 -9.502 -10.284 1.00 97.62 404 LEU A N 1
ATOM 3109 C CA . LEU A 1 404 ? -11.491 -8.167 -10.270 1.00 97.62 404 LEU A CA 1
ATOM 3110 C C . LEU A 1 404 ? -12.968 -8.211 -9.858 1.00 97.62 404 LEU A C 1
ATOM 3112 O O . LEU A 1 404 ? -13.422 -7.333 -9.120 1.00 97.62 404 LEU A O 1
ATOM 3116 N N . ARG A 1 405 ? -13.713 -9.238 -10.280 1.00 95.81 405 ARG A N 1
ATOM 3117 C CA . ARG A 1 405 ? -15.099 -9.452 -9.846 1.00 95.81 405 ARG A CA 1
ATOM 3118 C C . ARG A 1 405 ? -15.180 -9.734 -8.344 1.00 95.81 405 ARG A C 1
ATOM 3120 O O . ARG A 1 405 ? -16.011 -9.138 -7.668 1.00 95.81 405 ARG A O 1
ATOM 3127 N N . GLU A 1 406 ? -14.286 -10.551 -7.794 1.00 94.25 406 GLU A N 1
ATOM 3128 C CA . GLU A 1 406 ? -14.215 -10.791 -6.344 1.00 94.25 406 GLU A CA 1
ATOM 3129 C C . GLU A 1 406 ? -13.869 -9.515 -5.560 1.00 94.25 406 GLU A C 1
ATOM 3131 O O . GLU A 1 406 ? -14.438 -9.247 -4.497 1.00 94.25 406 GLU A O 1
ATOM 3136 N N . LEU A 1 407 ? -12.972 -8.675 -6.092 1.00 93.31 407 LEU A N 1
ATOM 3137 C CA . LEU A 1 407 ? -12.705 -7.352 -5.525 1.00 93.31 407 LEU A CA 1
ATOM 3138 C C . LEU A 1 407 ? -13.959 -6.467 -5.560 1.00 93.31 407 LEU A C 1
ATOM 3140 O O . LEU A 1 407 ? -14.259 -5.796 -4.566 1.00 93.31 407 LEU A O 1
ATOM 3144 N N . LYS A 1 408 ? -14.716 -6.487 -6.662 1.00 92.06 408 LYS A N 1
ATOM 3145 C CA . LYS A 1 408 ? -15.995 -5.775 -6.790 1.00 92.06 408 LYS A CA 1
ATOM 3146 C C . LYS A 1 408 ? -17.029 -6.262 -5.779 1.00 92.06 408 LYS A C 1
ATOM 3148 O O . LYS A 1 408 ? -17.676 -5.430 -5.146 1.00 92.06 408 LYS A O 1
ATOM 3153 N N . ASP A 1 409 ? -17.141 -7.566 -5.555 1.00 86.75 409 ASP A N 1
ATOM 3154 C CA . ASP A 1 409 ? -18.057 -8.143 -4.561 1.00 86.75 409 ASP A CA 1
ATOM 3155 C C . ASP A 1 409 ? -17.686 -7.731 -3.122 1.00 86.75 409 ASP A C 1
ATOM 3157 O O . ASP A 1 409 ? -18.549 -7.613 -2.248 1.00 86.75 409 ASP A O 1
ATOM 3161 N N . ARG A 1 410 ? -16.404 -7.416 -2.886 1.00 83.31 410 ARG A N 1
ATOM 3162 C CA . ARG A 1 410 ? -15.881 -6.788 -1.657 1.00 83.31 410 ARG A CA 1
ATOM 3163 C C . ARG A 1 410 ? -16.017 -5.257 -1.642 1.00 83.31 410 ARG A C 1
ATOM 3165 O O . ARG A 1 410 ? -15.509 -4.596 -0.736 1.00 83.31 410 ARG A O 1
ATOM 3172 N N . GLY A 1 411 ? -16.673 -4.686 -2.647 1.00 82.44 411 GLY A N 1
ATOM 3173 C CA . GLY A 1 411 ? -16.984 -3.269 -2.796 1.00 82.44 411 GLY A CA 1
ATOM 3174 C C . GLY A 1 411 ? -15.998 -2.460 -3.634 1.00 82.44 411 GLY A C 1
ATOM 3175 O O . GLY A 1 411 ? -16.255 -1.279 -3.869 1.00 82.44 411 GLY A O 1
ATOM 3176 N N . VAL A 1 412 ? -14.865 -3.011 -4.082 1.00 91.38 412 VAL A N 1
ATOM 3177 C CA . VAL A 1 412 ? -13.903 -2.272 -4.923 1.00 91.38 412 VAL A CA 1
ATOM 3178 C C . VAL A 1 412 ? -14.585 -1.802 -6.207 1.00 91.38 412 VAL A C 1
ATOM 3180 O O . VAL A 1 412 ? -15.271 -2.557 -6.880 1.00 91.38 412 VAL A O 1
ATOM 3183 N N . LEU A 1 413 ? -14.439 -0.521 -6.533 1.00 92.94 413 LEU A N 1
ATOM 3184 C CA . LEU A 1 413 ? -15.058 0.031 -7.729 1.00 92.94 413 LEU A CA 1
ATOM 3185 C C . LEU A 1 413 ? -14.190 -0.314 -8.936 1.00 92.94 413 LEU A C 1
ATOM 3187 O O . LEU A 1 413 ? -12.976 -0.119 -8.888 1.00 92.94 413 LEU A O 1
ATOM 3191 N N . LEU A 1 414 ? -14.806 -0.778 -10.016 1.00 97.44 414 LEU A N 1
ATOM 3192 C CA . LEU A 1 414 ? -14.119 -1.007 -11.283 1.00 97.44 414 LEU A CA 1
ATOM 3193 C C . LEU A 1 414 ? -14.452 0.127 -12.249 1.00 97.44 414 LEU A C 1
ATOM 3195 O O . LEU A 1 414 ? -15.613 0.516 -12.373 1.00 97.44 414 LEU A O 1
ATOM 3199 N N . ALA A 1 415 ? -13.450 0.655 -12.937 1.00 97.56 415 ALA A N 1
ATOM 3200 C CA . ALA A 1 415 ? -13.626 1.622 -14.011 1.00 97.56 415 ALA A CA 1
ATOM 3201 C C . ALA A 1 415 ? -12.752 1.248 -15.211 1.00 97.56 415 ALA A C 1
ATOM 3203 O O . ALA A 1 415 ? -11.701 0.634 -15.041 1.00 97.56 415 ALA A O 1
ATOM 3204 N N . VAL A 1 416 ? -13.177 1.643 -16.408 1.00 98.19 416 VAL A N 1
ATOM 3205 C CA . VAL A 1 416 ? -12.377 1.512 -17.634 1.00 98.19 416 VAL A CA 1
ATOM 3206 C C . VAL A 1 416 ? -11.798 2.870 -18.016 1.00 98.19 416 VAL A C 1
ATOM 3208 O O . VAL A 1 416 ? -12.511 3.876 -17.961 1.00 98.19 416 VAL A O 1
ATOM 3211 N N . CYS A 1 417 ? -10.520 2.884 -18.394 1.00 97.62 417 CYS A N 1
ATOM 3212 C CA . CYS A 1 417 ? -9.843 4.015 -19.025 1.00 97.62 417 CYS A CA 1
ATOM 3213 C C . CYS A 1 417 ? -8.918 3.483 -20.123 1.00 97.62 417 CYS A C 1
ATOM 3215 O O . CYS A 1 417 ? -7.774 3.114 -19.852 1.00 97.62 417 CYS A O 1
ATOM 3217 N N . SER A 1 418 ? -9.419 3.443 -21.354 1.00 95.50 418 SER A N 1
ATOM 3218 C CA . SER A 1 418 ? -8.737 2.774 -22.461 1.00 95.50 418 SER A CA 1
ATOM 3219 C C . SER A 1 418 ? -8.757 3.583 -23.755 1.00 95.50 418 SER A C 1
ATOM 3221 O O . SER A 1 418 ? -9.603 4.461 -23.930 1.00 95.50 418 SER A O 1
ATOM 3223 N N . LYS A 1 419 ? -7.801 3.295 -24.645 1.00 90.12 419 LYS A N 1
ATOM 3224 C CA . LYS A 1 419 ? -7.639 3.965 -25.940 1.00 90.12 419 LYS A CA 1
ATOM 3225 C C . LYS A 1 419 ? -8.284 3.154 -27.055 1.00 90.12 419 LYS A C 1
ATOM 3227 O O . LYS A 1 419 ? -7.606 2.459 -27.801 1.00 90.12 419 LYS A O 1
ATOM 3232 N N . ASN A 1 420 ? -9.605 3.263 -27.164 1.00 90.62 420 ASN A N 1
ATOM 3233 C CA . ASN A 1 420 ? -10.399 2.548 -28.160 1.00 90.62 420 ASN A CA 1
ATOM 3234 C C . ASN A 1 420 ? -11.555 3.409 -28.675 1.00 90.62 420 ASN A C 1
ATOM 3236 O O . ASN A 1 420 ? -11.952 4.398 -28.058 1.00 90.62 420 ASN A O 1
ATOM 3240 N N . ASN A 1 421 ? -12.164 2.974 -29.778 1.00 84.38 421 ASN A N 1
ATOM 3241 C CA . ASN A 1 421 ? -13.501 3.431 -30.136 1.00 84.38 421 ASN A CA 1
ATOM 3242 C C . ASN A 1 421 ? -14.512 2.950 -29.068 1.00 84.38 421 ASN A C 1
ATOM 3244 O O . ASN A 1 421 ? -14.515 1.759 -28.739 1.00 84.38 421 ASN A O 1
ATOM 3248 N N . PRO A 1 422 ? -15.392 3.830 -28.546 1.00 89.00 422 PRO A N 1
ATOM 324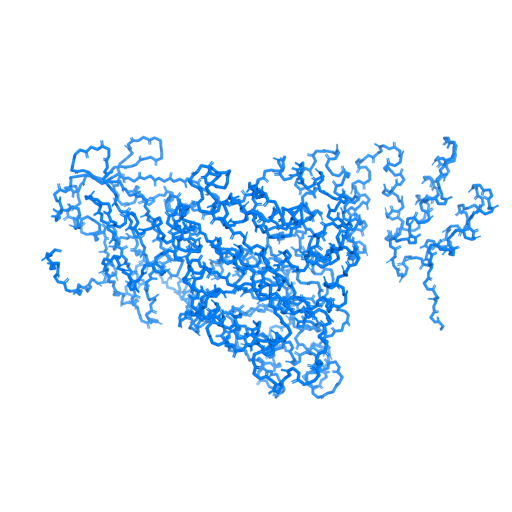9 C CA . PRO A 1 422 ? -16.377 3.467 -27.531 1.00 89.00 422 PRO A CA 1
ATOM 3250 C C . PRO A 1 422 ? -17.246 2.246 -27.862 1.00 89.00 422 PRO A C 1
ATOM 3252 O O . PRO A 1 422 ? -17.630 1.521 -26.947 1.00 89.00 422 PRO A O 1
ATOM 3255 N N . GLN A 1 423 ? -17.602 2.042 -29.135 1.00 88.81 423 GLN A N 1
ATOM 3256 C CA . GLN A 1 423 ? -18.467 0.930 -29.548 1.00 88.81 423 GLN A CA 1
ATOM 3257 C C . GLN A 1 423 ? -17.708 -0.401 -29.509 1.00 88.81 423 GLN A C 1
ATOM 3259 O O . GLN A 1 423 ? -18.167 -1.349 -28.873 1.00 88.81 423 GLN A O 1
ATOM 3264 N N . ASP A 1 424 ? -16.511 -0.433 -30.092 1.00 83.75 424 ASP A N 1
ATOM 3265 C CA . ASP A 1 424 ? -15.664 -1.629 -30.146 1.00 83.75 424 ASP A CA 1
ATOM 3266 C C . ASP A 1 424 ? -15.246 -2.072 -28.739 1.00 83.75 424 ASP A C 1
ATOM 3268 O O . ASP A 1 424 ? -15.318 -3.250 -28.405 1.00 83.75 424 ASP A O 1
ATOM 3272 N N . ALA A 1 425 ? -14.910 -1.117 -27.867 1.00 92.50 425 ALA A N 1
ATOM 3273 C CA . ALA A 1 425 ? -14.535 -1.377 -26.479 1.00 92.50 425 ALA A CA 1
ATOM 3274 C C . ALA A 1 425 ? -15.635 -2.077 -25.661 1.00 92.50 425 ALA A C 1
ATOM 3276 O O . ALA A 1 425 ? -15.339 -2.823 -24.727 1.00 92.50 425 ALA A O 1
ATOM 3277 N N . ARG A 1 426 ? -16.912 -1.817 -25.972 1.00 95.50 426 ARG A N 1
ATOM 3278 C CA . ARG A 1 426 ? -18.066 -2.387 -25.255 1.00 95.50 426 ARG A CA 1
ATOM 3279 C C . ARG A 1 426 ? -18.445 -3.774 -25.758 1.00 95.50 426 ARG A C 1
ATOM 3281 O O . ARG A 1 426 ? -18.933 -4.587 -24.971 1.00 95.50 426 ARG A O 1
ATOM 3288 N N . LEU A 1 427 ? -18.186 -4.049 -27.035 1.00 93.06 427 LEU A N 1
ATOM 3289 C CA . LEU A 1 427 ? -18.617 -5.259 -27.728 1.00 93.06 427 LEU A CA 1
ATOM 3290 C C . LEU A 1 427 ? -18.211 -6.563 -27.003 1.00 93.06 427 LEU A C 1
ATOM 3292 O O . LEU A 1 427 ? -19.084 -7.419 -26.822 1.00 93.06 427 LEU A O 1
ATOM 3296 N N . PRO A 1 428 ? -16.969 -6.730 -26.490 1.00 95.25 428 PRO A N 1
ATOM 3297 C CA . PRO A 1 428 ? -16.596 -7.926 -25.733 1.00 95.25 428 PRO A CA 1
ATOM 3298 C C . PRO A 1 428 ? -17.454 -8.153 -24.488 1.00 95.25 428 PRO A C 1
ATOM 3300 O O . PRO A 1 428 ? -17.890 -9.273 -24.224 1.00 95.25 428 PRO A O 1
ATOM 3303 N N . PHE A 1 429 ? -17.756 -7.095 -23.737 1.00 96.50 429 PHE A N 1
ATOM 3304 C CA . PHE A 1 429 ? -18.541 -7.200 -22.507 1.00 96.50 429 PHE A CA 1
ATOM 3305 C C . PHE A 1 429 ? -20.003 -7.578 -22.772 1.00 96.50 429 PHE A C 1
ATOM 3307 O O . PHE A 1 429 ? -20.616 -8.258 -21.944 1.00 96.50 429 PHE A O 1
ATOM 3314 N N . GLU A 1 430 ? -20.545 -7.165 -23.918 1.00 94.12 430 GLU A N 1
ATOM 3315 C CA . GLU A 1 430 ? -21.926 -7.427 -24.333 1.00 94.12 430 GLU A CA 1
ATOM 3316 C C . GLU A 1 430 ? -22.096 -8.810 -24.974 1.00 94.12 430 GLU A C 1
ATOM 3318 O O . GLU A 1 430 ? -23.072 -9.502 -24.686 1.00 94.12 430 GLU A O 1
ATOM 3323 N N . GLN A 1 431 ? -21.153 -9.224 -25.827 1.00 93.69 431 GLN A N 1
ATOM 3324 C CA . GLN A 1 431 ? -21.350 -10.365 -26.729 1.00 93.69 431 GLN A CA 1
ATOM 3325 C C . GLN A 1 431 ? -20.394 -11.535 -26.480 1.00 93.69 431 GLN A C 1
ATOM 3327 O O . GLN A 1 431 ? -20.759 -12.686 -26.732 1.00 93.69 431 GLN A O 1
ATOM 3332 N N . HIS A 1 432 ? -19.187 -11.295 -25.956 1.00 91.62 432 HIS A N 1
ATOM 3333 C CA . HIS A 1 432 ? -18.214 -12.370 -25.782 1.00 91.62 432 HIS A CA 1
ATOM 3334 C C . HIS A 1 432 ? -18.584 -13.253 -24.581 1.00 91.62 432 HIS A C 1
ATOM 3336 O O . HIS A 1 432 ? -18.603 -12.822 -23.419 1.00 91.62 432 HIS A O 1
ATOM 3342 N N . GLN A 1 433 ? -18.869 -14.531 -24.844 1.00 89.69 433 GLN A N 1
ATOM 3343 C CA . GLN A 1 433 ? -19.416 -15.437 -23.828 1.00 89.69 433 GLN A CA 1
ATOM 3344 C C . GLN A 1 433 ? -18.438 -15.738 -22.690 1.00 89.69 433 GLN A C 1
ATOM 3346 O O . GLN A 1 433 ? -18.871 -15.929 -21.556 1.00 89.69 433 GLN A O 1
ATOM 3351 N N . ARG A 1 434 ? -17.127 -15.727 -22.961 1.00 92.44 434 ARG A N 1
ATOM 3352 C CA . ARG A 1 434 ? -16.099 -16.039 -21.951 1.00 92.44 434 ARG A CA 1
ATOM 3353 C C . ARG A 1 434 ? -15.682 -14.854 -21.077 1.00 92.44 434 ARG A C 1
ATOM 3355 O O . ARG A 1 434 ? -14.879 -15.049 -20.176 1.00 92.44 434 ARG A O 1
ATOM 3362 N N . MET A 1 435 ? -16.197 -13.647 -21.321 1.00 95.44 435 MET A N 1
ATOM 3363 C CA . MET A 1 435 ? -15.927 -12.517 -20.426 1.00 95.44 435 MET A CA 1
ATOM 3364 C C . MET A 1 435 ? -16.578 -12.779 -19.065 1.00 95.44 435 MET A C 1
ATOM 3366 O O . MET A 1 435 ? -17.783 -13.038 -18.983 1.00 95.44 435 MET A O 1
ATOM 3370 N N . ALA A 1 436 ? -15.784 -12.733 -17.996 1.00 95.94 436 ALA A N 1
ATOM 3371 C CA . ALA A 1 436 ? -16.298 -12.866 -16.634 1.00 95.94 436 ALA A CA 1
ATOM 3372 C C . ALA A 1 436 ? -16.876 -11.542 -16.120 1.00 95.94 436 ALA A C 1
ATOM 3374 O O . ALA A 1 436 ? -17.813 -11.568 -15.319 1.00 95.94 436 ALA A O 1
ATOM 3375 N N . LEU A 1 437 ? -16.341 -10.414 -16.600 1.00 97.25 437 LEU A N 1
ATOM 3376 C CA . LEU A 1 437 ? -16.877 -9.077 -16.357 1.00 97.25 437 LEU A CA 1
ATOM 3377 C C . LEU A 1 437 ? -17.883 -8.680 -17.447 1.00 97.25 437 LEU A C 1
ATOM 3379 O O . LEU A 1 437 ? -17.737 -9.027 -18.619 1.00 97.25 437 LEU A O 1
ATOM 3383 N N . ARG A 1 438 ? -18.888 -7.900 -17.063 1.00 95.81 438 ARG A N 1
ATOM 3384 C CA . ARG A 1 438 ? -19.902 -7.278 -17.923 1.00 95.81 438 ARG A CA 1
ATOM 3385 C C . ARG A 1 438 ? -19.862 -5.763 -17.756 1.00 95.81 438 ARG A C 1
ATOM 3387 O O . ARG A 1 438 ? -19.277 -5.253 -16.804 1.00 95.81 438 ARG A O 1
ATOM 3394 N N . LEU A 1 439 ? -20.515 -5.023 -18.656 1.00 93.56 439 LEU A N 1
ATOM 3395 C CA . LEU A 1 439 ? -20.609 -3.557 -18.540 1.00 93.56 439 LEU A CA 1
ATOM 3396 C C . LEU A 1 439 ? -21.171 -3.138 -17.174 1.00 93.56 439 LEU A C 1
ATOM 3398 O O . LEU A 1 439 ? -20.680 -2.196 -16.550 1.00 93.56 439 LEU A O 1
ATOM 3402 N N . ASP A 1 440 ? -22.117 -3.930 -16.665 1.00 90.56 440 ASP A N 1
ATOM 3403 C CA . ASP A 1 440 ? -22.726 -3.749 -15.354 1.00 90.56 440 ASP A CA 1
ATOM 3404 C C . ASP A 1 440 ? -21.802 -4.062 -14.162 1.00 90.56 440 ASP A C 1
ATOM 3406 O O . ASP A 1 440 ? -22.187 -3.832 -13.013 1.00 90.56 440 ASP A O 1
ATOM 3410 N N . ASP A 1 441 ? -20.532 -4.386 -14.378 1.00 93.06 441 ASP A N 1
ATOM 3411 C CA . ASP A 1 441 ? -19.528 -4.446 -13.313 1.00 93.06 441 ASP A CA 1
ATOM 3412 C C . ASP A 1 441 ? -18.771 -3.123 -13.105 1.00 93.06 441 ASP A C 1
ATOM 3414 O O . ASP A 1 441 ? -18.255 -2.888 -12.010 1.00 93.06 441 ASP A O 1
ATOM 3418 N N . PHE A 1 442 ? -18.770 -2.216 -14.092 1.00 94.06 442 PHE A N 1
ATOM 3419 C CA . PHE A 1 442 ? -17.990 -0.972 -14.054 1.00 94.06 442 PHE A CA 1
ATOM 3420 C C . PHE A 1 442 ? -18.816 0.254 -13.638 1.00 94.06 442 PHE A C 1
ATOM 3422 O O . PHE A 1 442 ? -19.846 0.566 -14.237 1.00 94.06 442 PHE A O 1
ATOM 3429 N N . VAL A 1 443 ? -18.355 1.018 -12.644 1.00 90.12 443 VAL A N 1
ATOM 3430 C CA . VAL A 1 443 ? -19.025 2.269 -12.228 1.00 90.12 443 VAL A CA 1
ATOM 3431 C C . VAL A 1 443 ? -18.840 3.412 -13.223 1.00 90.12 443 VAL A C 1
ATOM 3433 O O . VAL A 1 443 ? -19.615 4.364 -13.206 1.00 90.12 443 VAL A O 1
ATOM 3436 N N . ALA A 1 444 ? -17.818 3.324 -14.071 1.00 91.25 444 ALA A N 1
ATOM 3437 C CA . ALA A 1 444 ? -17.545 4.270 -15.139 1.00 91.25 444 ALA A CA 1
ATOM 3438 C C . ALA A 1 444 ? -16.799 3.565 -16.276 1.00 91.25 444 ALA A C 1
ATOM 3440 O O . ALA A 1 444 ? -15.951 2.707 -16.028 1.00 91.25 444 ALA A O 1
ATOM 3441 N N . PHE A 1 445 ? -17.106 3.941 -17.515 1.00 94.69 445 PHE A N 1
ATOM 3442 C CA . PHE A 1 445 ? -16.519 3.341 -18.707 1.00 94.69 445 PHE A CA 1
ATOM 3443 C C . PHE A 1 445 ? -16.065 4.446 -19.659 1.00 94.69 445 PHE A C 1
ATOM 3445 O O . PHE A 1 445 ? -16.897 5.053 -20.336 1.00 94.69 445 PHE A O 1
ATOM 3452 N N . VAL A 1 446 ? -14.762 4.730 -19.674 1.00 95.19 446 VAL A N 1
ATOM 3453 C CA . VAL A 1 446 ? -14.148 5.746 -20.536 1.00 95.19 446 VAL A CA 1
ATOM 3454 C C . VAL A 1 446 ? -13.261 5.041 -21.556 1.00 95.19 446 VAL A C 1
ATOM 3456 O O . VAL A 1 446 ? -12.251 4.435 -21.201 1.00 95.19 446 VAL A O 1
ATOM 3459 N N . ALA A 1 447 ? -13.678 5.096 -22.817 1.00 93.12 447 ALA A N 1
ATOM 3460 C CA . ALA A 1 447 ? -12.940 4.570 -23.956 1.00 93.12 447 ALA A CA 1
ATOM 3461 C C . ALA A 1 447 ? -12.952 5.631 -25.058 1.00 93.12 447 ALA A C 1
ATOM 3463 O O . ALA A 1 447 ? -13.998 5.878 -25.655 1.00 93.12 447 ALA A O 1
ATOM 3464 N N . ASP A 1 448 ? -11.824 6.305 -25.252 1.00 92.56 448 ASP A N 1
ATOM 3465 C CA . ASP A 1 448 ? -11.634 7.364 -26.243 1.00 92.56 448 ASP A CA 1
ATOM 3466 C C . ASP A 1 448 ? -10.135 7.559 -26.532 1.00 92.56 448 ASP A C 1
ATOM 3468 O O . ASP A 1 448 ? -9.293 6.831 -26.017 1.00 92.56 448 ASP A O 1
ATOM 3472 N N . TRP A 1 449 ? -9.783 8.525 -27.379 1.00 87.25 449 TRP A N 1
ATOM 3473 C CA . TRP A 1 449 ? -8.391 8.790 -27.767 1.00 87.25 449 TRP A CA 1
ATOM 3474 C C . TRP A 1 449 ? -7.716 9.902 -26.950 1.00 87.25 449 TRP A C 1
ATOM 3476 O O . TRP A 1 449 ? -6.623 10.348 -27.307 1.00 87.25 449 TRP A O 1
ATOM 3486 N N . GLU A 1 450 ? -8.350 10.370 -25.874 1.00 92.25 450 GLU A N 1
ATOM 3487 C CA . GLU A 1 450 ? -7.749 11.342 -24.965 1.00 92.25 450 GLU A CA 1
ATOM 3488 C C . GLU A 1 450 ? -6.666 10.681 -24.097 1.00 92.25 450 GLU A C 1
ATOM 3490 O O . GLU A 1 450 ? -6.591 9.456 -23.950 1.00 92.25 450 GLU A O 1
ATOM 3495 N N . ASP A 1 451 ? -5.753 11.480 -23.542 1.00 92.69 451 ASP A N 1
ATOM 3496 C CA . ASP A 1 451 ? -4.710 10.929 -22.688 1.00 92.69 451 ASP A CA 1
ATOM 3497 C C . ASP A 1 451 ? -5.306 10.351 -21.389 1.00 92.69 451 ASP A C 1
ATOM 3499 O O . ASP A 1 451 ? -6.202 10.929 -20.758 1.00 92.69 451 ASP A O 1
ATOM 3503 N N . LYS A 1 452 ? -4.781 9.197 -20.954 1.00 95.06 452 LYS A N 1
ATOM 3504 C CA . LYS A 1 452 ? -5.321 8.468 -19.798 1.00 95.06 452 LYS A CA 1
ATOM 3505 C C . LYS A 1 452 ? -5.236 9.284 -18.501 1.00 95.06 452 LYS A C 1
ATOM 3507 O O . LYS A 1 452 ? -6.068 9.098 -17.614 1.00 95.06 452 LYS A O 1
ATOM 3512 N N . ALA A 1 453 ? -4.282 10.215 -18.369 1.00 95.88 453 ALA A N 1
ATOM 3513 C CA . ALA A 1 453 ? -4.171 11.036 -17.162 1.00 95.88 453 ALA A CA 1
ATOM 3514 C C . ALA A 1 453 ? -5.350 12.009 -17.052 1.00 95.88 453 ALA A C 1
ATOM 3516 O O . ALA A 1 453 ? -5.960 12.127 -15.987 1.00 95.88 453 ALA A O 1
ATOM 3517 N N . THR A 1 454 ? -5.715 12.669 -18.149 1.00 95.31 454 THR A N 1
ATOM 3518 C CA . THR A 1 454 ? -6.893 13.540 -18.197 1.00 95.31 454 THR A CA 1
ATOM 3519 C C . THR A 1 454 ? -8.179 12.760 -17.926 1.00 95.31 454 THR A C 1
ATOM 3521 O O . THR A 1 454 ? -8.983 13.180 -17.088 1.00 95.31 454 THR A O 1
ATOM 3524 N N . ASN A 1 455 ? -8.333 11.574 -18.515 1.00 96.12 455 ASN A N 1
ATOM 3525 C CA . ASN A 1 455 ? -9.492 10.718 -18.259 1.00 96.12 455 ASN A CA 1
ATOM 3526 C C . ASN A 1 455 ? -9.583 10.243 -16.802 1.00 96.12 455 ASN A C 1
ATOM 3528 O O . ASN A 1 455 ? -10.655 10.309 -16.198 1.00 96.12 455 ASN A O 1
ATOM 3532 N N . ILE A 1 456 ? -8.469 9.863 -16.172 1.00 97.19 456 ILE A N 1
ATOM 3533 C CA . ILE A 1 456 ? -8.460 9.490 -14.749 1.00 97.19 456 ILE A CA 1
ATOM 3534 C C . ILE A 1 456 ? -8.783 10.692 -13.844 1.00 97.19 456 ILE A C 1
ATOM 3536 O O . ILE A 1 456 ? -9.484 10.520 -12.843 1.00 97.19 456 ILE A O 1
ATOM 3540 N N . ARG A 1 457 ? -8.359 11.921 -14.187 1.00 94.69 457 ARG A N 1
ATOM 3541 C CA . ARG A 1 457 ? -8.786 13.136 -13.456 1.00 94.69 457 ARG A CA 1
ATOM 3542 C C . ARG A 1 457 ? -10.305 13.322 -13.528 1.00 94.69 457 ARG A C 1
ATOM 3544 O O . ARG A 1 457 ? -10.938 13.511 -12.489 1.00 94.69 457 ARG A O 1
ATOM 3551 N N . ARG A 1 458 ? -10.906 13.156 -14.710 1.00 90.69 458 ARG A N 1
ATOM 3552 C CA . ARG A 1 458 ? -12.370 13.207 -14.880 1.00 90.69 458 ARG A CA 1
ATOM 3553 C C . ARG A 1 458 ? -13.090 12.099 -14.113 1.00 90.69 458 ARG A C 1
ATOM 3555 O O . ARG A 1 458 ? -14.132 12.350 -13.507 1.00 90.69 458 ARG A O 1
ATOM 3562 N N . LEU A 1 459 ? -12.538 10.883 -14.093 1.00 91.06 459 LEU A N 1
ATOM 3563 C CA . LEU A 1 459 ? -13.060 9.777 -13.282 1.00 91.06 459 LEU A CA 1
ATOM 3564 C C . LEU A 1 459 ? -13.021 10.119 -11.786 1.00 91.06 459 LEU A C 1
ATOM 3566 O O . LEU A 1 459 ? -14.003 9.904 -11.078 1.00 91.06 459 LEU A O 1
ATOM 3570 N N . SER A 1 460 ? -11.917 10.696 -11.311 1.00 89.38 460 SER A N 1
ATOM 3571 C CA . SER A 1 460 ? -11.754 11.190 -9.937 1.00 89.38 460 SER A CA 1
ATOM 3572 C C . SER A 1 460 ? -12.828 12.220 -9.566 1.00 89.38 460 SER A C 1
ATOM 3574 O O . SER A 1 460 ? -13.460 12.096 -8.515 1.00 89.38 460 SER A O 1
ATOM 3576 N N . GLU A 1 461 ? -13.097 13.192 -10.438 1.00 85.69 461 GLU A N 1
ATOM 3577 C CA . GLU A 1 461 ? -14.149 14.202 -10.249 1.00 85.69 461 GLU A CA 1
ATOM 3578 C C . GLU A 1 461 ? -15.556 13.591 -10.259 1.00 85.69 461 GLU A C 1
ATOM 3580 O O . GLU A 1 461 ? -16.346 13.833 -9.344 1.00 85.69 461 GLU A O 1
ATOM 3585 N N . THR A 1 462 ? -15.843 12.737 -11.245 1.00 80.31 462 THR A N 1
ATOM 3586 C CA . THR A 1 462 ? -17.144 12.067 -11.414 1.00 80.31 462 THR A CA 1
ATOM 3587 C C . THR A 1 462 ? -17.477 11.193 -10.209 1.00 80.31 462 THR A C 1
ATOM 3589 O O . THR A 1 462 ? -18.587 11.239 -9.680 1.00 80.31 462 THR A O 1
ATOM 3592 N N . LEU A 1 463 ? -16.496 10.426 -9.728 1.00 81.44 463 LEU A N 1
ATOM 3593 C CA . LEU A 1 463 ? -16.645 9.567 -8.557 1.00 81.44 463 LEU A CA 1
ATOM 3594 C C . LEU A 1 463 ? -16.467 10.344 -7.238 1.00 81.44 463 LEU A C 1
ATOM 3596 O O . LEU A 1 463 ? -16.707 9.790 -6.169 1.00 81.44 463 LEU A O 1
ATOM 3600 N N . ARG A 1 464 ? -16.049 11.617 -7.265 1.00 80.56 464 ARG A N 1
ATOM 3601 C CA . ARG A 1 464 ? -15.725 12.426 -6.070 1.00 80.56 464 ARG A CA 1
ATOM 3602 C C . ARG A 1 464 ? -14.740 11.725 -5.122 1.00 80.56 464 ARG A C 1
ATOM 3604 O O . ARG A 1 464 ? -14.832 11.831 -3.893 1.00 80.56 464 ARG A O 1
ATOM 3611 N N . LEU A 1 465 ? -13.792 10.986 -5.688 1.00 84.50 465 LEU A N 1
ATOM 3612 C CA . LEU A 1 465 ? -12.746 10.261 -4.969 1.00 84.50 465 LEU A CA 1
ATOM 3613 C C . LEU A 1 465 ? -11.397 10.898 -5.273 1.00 84.50 465 LEU A C 1
ATOM 3615 O O . LEU A 1 465 ? -11.134 11.247 -6.409 1.00 84.50 465 LEU A O 1
ATOM 3619 N N . GLY A 1 466 ? -10.529 11.032 -4.269 1.00 86.38 466 GLY A N 1
ATOM 3620 C CA . GLY A 1 466 ? -9.170 11.520 -4.511 1.00 86.38 466 GLY A CA 1
ATOM 3621 C C . GLY A 1 466 ? -8.365 10.531 -5.357 1.00 86.38 466 GLY A C 1
ATOM 3622 O O . GLY A 1 466 ? -8.548 9.322 -5.218 1.00 86.38 466 GLY A O 1
ATOM 3623 N N . LEU A 1 467 ? -7.443 11.036 -6.183 1.00 90.94 467 LEU A N 1
ATOM 3624 C CA . LEU A 1 467 ? -6.531 10.231 -7.016 1.00 90.94 467 LEU A CA 1
ATOM 3625 C C . LEU A 1 467 ? -5.721 9.199 -6.209 1.00 90.94 467 LEU A C 1
ATOM 3627 O O . LEU A 1 467 ? -5.401 8.122 -6.703 1.00 90.94 467 LEU A O 1
ATOM 3631 N N . ASP A 1 468 ? -5.466 9.476 -4.929 1.00 88.56 468 ASP A N 1
ATOM 3632 C CA . ASP A 1 468 ? -4.844 8.549 -3.979 1.00 88.56 468 ASP A CA 1
ATOM 3633 C C . ASP A 1 468 ? -5.717 7.333 -3.624 1.00 88.56 468 ASP A C 1
ATOM 3635 O O . ASP A 1 468 ? -5.274 6.451 -2.900 1.00 88.56 468 ASP A O 1
ATOM 3639 N N . SER A 1 469 ? -6.949 7.256 -4.133 1.00 91.75 469 SER A N 1
ATOM 3640 C CA . SER A 1 469 ? -7.835 6.092 -4.024 1.00 91.75 469 SER A CA 1
ATOM 3641 C C . SER A 1 469 ? -7.808 5.188 -5.263 1.00 91.75 469 SER A C 1
ATOM 3643 O O . SER A 1 469 ? -8.474 4.153 -5.250 1.00 91.75 469 SER A O 1
ATOM 3645 N N . PHE A 1 470 ? -7.073 5.553 -6.316 1.00 96.31 470 PHE A N 1
ATOM 3646 C CA . PHE A 1 470 ? -7.067 4.847 -7.599 1.00 96.31 470 PHE A CA 1
ATOM 3647 C C . PHE A 1 470 ? -5.841 3.936 -7.737 1.00 96.31 470 PHE A C 1
ATOM 3649 O O . PHE A 1 470 ? -4.749 4.265 -7.252 1.00 96.31 470 PHE A O 1
ATOM 3656 N N . VAL A 1 471 ? -6.051 2.799 -8.400 1.00 97.50 471 VAL A N 1
ATOM 3657 C CA . VAL A 1 471 ? -5.038 1.834 -8.841 1.00 97.50 471 VAL A CA 1
ATOM 3658 C C . VAL A 1 471 ? -5.227 1.608 -10.339 1.00 97.50 471 VAL A C 1
ATOM 3660 O O . VAL A 1 471 ? -6.341 1.304 -10.749 1.00 97.50 471 VAL A O 1
ATOM 3663 N N . LEU A 1 472 ? -4.179 1.758 -11.144 1.00 98.00 472 LEU A N 1
ATOM 3664 C CA . LEU A 1 472 ? -4.203 1.511 -12.586 1.00 98.00 472 LEU A CA 1
ATOM 3665 C C . LEU A 1 472 ? -3.629 0.130 -12.921 1.00 98.00 472 LEU A C 1
ATOM 3667 O O . LEU A 1 472 ? -2.545 -0.216 -12.440 1.00 98.00 472 LEU A O 1
ATOM 3671 N N . LEU A 1 473 ? -4.333 -0.593 -13.793 1.00 98.00 473 LEU A N 1
ATOM 3672 C CA . LEU A 1 473 ? -3.870 -1.773 -14.520 1.00 98.00 473 LEU A CA 1
ATOM 3673 C C . LEU A 1 473 ? -3.742 -1.425 -16.002 1.00 98.00 473 LEU A C 1
ATOM 3675 O O . LEU A 1 473 ? -4.722 -1.003 -16.611 1.00 98.00 473 LEU A O 1
ATOM 3679 N N . ASP A 1 474 ? -2.541 -1.582 -16.547 1.00 96.19 474 ASP A N 1
ATOM 3680 C CA . ASP A 1 474 ? -2.216 -1.231 -17.930 1.00 96.19 474 ASP A CA 1
ATOM 3681 C C . ASP A 1 474 ? -0.965 -2.012 -18.354 1.00 96.19 474 ASP A C 1
ATOM 3683 O O . ASP A 1 474 ? 0.060 -1.959 -17.657 1.00 96.19 474 ASP A O 1
ATOM 3687 N N . ASP A 1 475 ? -1.041 -2.780 -19.440 1.00 94.00 475 ASP A N 1
ATOM 3688 C CA . ASP A 1 475 ? 0.076 -3.586 -19.943 1.00 94.00 475 ASP A CA 1
ATOM 3689 C C . ASP A 1 475 ? 1.164 -2.716 -20.591 1.00 94.00 475 ASP A C 1
ATOM 3691 O O . ASP A 1 475 ? 2.352 -3.069 -20.547 1.00 94.00 475 ASP A O 1
ATOM 3695 N N . ASN A 1 476 ? 0.806 -1.523 -21.074 1.00 88.69 476 ASN A N 1
ATOM 3696 C CA . ASN A 1 476 ? 1.713 -0.639 -21.778 1.00 88.69 476 ASN A CA 1
ATOM 3697 C C . ASN A 1 476 ? 2.626 0.130 -20.799 1.00 88.69 476 ASN A C 1
ATOM 3699 O O . ASN A 1 476 ? 2.183 1.016 -20.056 1.00 88.69 476 ASN A O 1
ATOM 3703 N N . PRO A 1 477 ? 3.948 -0.132 -20.805 1.00 84.38 477 PRO A N 1
ATOM 3704 C CA . PRO A 1 477 ? 4.880 0.532 -19.898 1.00 84.38 477 PRO A CA 1
ATOM 3705 C C . PRO A 1 477 ? 4.960 2.052 -20.086 1.00 84.38 477 PRO A C 1
ATOM 3707 O O . PRO A 1 477 ? 5.265 2.760 -19.123 1.00 84.38 477 PRO A O 1
ATOM 3710 N N . LEU A 1 478 ? 4.693 2.563 -21.293 1.00 83.75 478 LEU A N 1
ATOM 3711 C CA . LEU A 1 478 ? 4.720 3.998 -21.574 1.00 83.75 478 LEU A CA 1
ATOM 3712 C C . LEU A 1 478 ? 3.523 4.709 -20.938 1.00 83.75 478 LEU A C 1
ATOM 3714 O O . LEU A 1 478 ? 3.705 5.754 -20.314 1.00 83.75 478 LEU A O 1
ATOM 3718 N N . GLU A 1 479 ? 2.328 4.118 -21.018 1.00 88.94 479 GLU A N 1
ATOM 3719 C CA . GLU A 1 479 ? 1.132 4.641 -20.343 1.00 88.94 479 GLU A CA 1
ATOM 3720 C C . GLU A 1 479 ? 1.317 4.607 -18.822 1.00 88.94 479 GLU A C 1
ATOM 3722 O O . GLU A 1 479 ? 1.090 5.609 -18.139 1.00 88.94 479 GLU A O 1
ATOM 3727 N N . ARG A 1 480 ? 1.859 3.508 -18.276 1.00 90.81 480 ARG A N 1
ATOM 3728 C CA . ARG A 1 480 ? 2.213 3.427 -16.849 1.00 90.81 480 ARG A CA 1
ATOM 3729 C C . ARG A 1 480 ? 3.169 4.543 -16.420 1.00 90.81 480 ARG A C 1
ATOM 3731 O O . ARG A 1 480 ? 2.951 5.176 -15.384 1.00 90.81 480 ARG A O 1
ATOM 3738 N N . ALA A 1 481 ? 4.226 4.796 -17.192 1.00 83.50 481 ALA A N 1
ATOM 3739 C CA . ALA A 1 481 ? 5.191 5.855 -16.902 1.00 83.50 481 ALA A CA 1
ATOM 3740 C C . ALA A 1 481 ? 4.561 7.256 -16.991 1.00 83.50 481 ALA A C 1
ATOM 3742 O O . ALA A 1 481 ? 4.798 8.090 -16.112 1.00 83.50 481 ALA A O 1
ATOM 3743 N N . TRP A 1 482 ? 3.720 7.495 -18.003 1.00 87.06 482 TRP A N 1
ATOM 3744 C CA . TRP A 1 482 ? 2.964 8.737 -18.161 1.00 87.06 482 TRP A CA 1
ATOM 3745 C C . TRP A 1 482 ? 2.076 9.009 -16.942 1.00 87.06 482 TRP A C 1
ATOM 3747 O O . TRP A 1 482 ? 2.172 10.076 -16.335 1.00 87.06 482 TRP A O 1
ATOM 3757 N N . ILE A 1 483 ? 1.288 8.022 -16.504 1.00 92.44 483 ILE A N 1
ATOM 3758 C CA . ILE A 1 483 ? 0.410 8.168 -15.337 1.00 92.44 483 ILE A CA 1
ATOM 3759 C C . ILE A 1 483 ? 1.201 8.424 -14.052 1.00 92.44 483 ILE A C 1
ATOM 3761 O O . ILE A 1 483 ? 0.810 9.293 -13.276 1.00 92.44 483 ILE A O 1
ATOM 3765 N N . ARG A 1 484 ? 2.336 7.748 -13.828 1.00 87.62 484 ARG A N 1
ATOM 3766 C CA . ARG A 1 484 ? 3.187 8.013 -12.649 1.00 87.62 484 ARG A CA 1
ATOM 3767 C C . ARG A 1 484 ? 3.681 9.456 -12.597 1.00 87.62 484 ARG A C 1
ATOM 3769 O O . ARG A 1 484 ? 3.783 10.022 -11.509 1.00 87.62 484 ARG A O 1
ATOM 3776 N N . ARG A 1 485 ? 3.995 10.042 -13.756 1.00 83.19 485 ARG A N 1
ATOM 3777 C CA . ARG A 1 485 ? 4.456 11.429 -13.845 1.00 83.19 485 ARG A CA 1
ATOM 3778 C C . ARG A 1 485 ? 3.318 12.420 -13.636 1.00 83.19 485 ARG A C 1
ATOM 3780 O O . ARG A 1 485 ? 3.452 13.335 -12.830 1.00 83.19 485 ARG A O 1
ATOM 3787 N N . GLU A 1 486 ? 2.218 12.240 -14.358 1.00 88.19 486 GLU A N 1
ATOM 3788 C CA . GLU A 1 486 ? 1.115 13.203 -14.382 1.00 88.19 486 GLU A CA 1
ATOM 3789 C C . GLU A 1 486 ? 0.198 13.108 -13.156 1.00 88.19 486 GLU A C 1
ATOM 3791 O O . GLU A 1 486 ? -0.420 14.103 -12.764 1.00 88.19 486 GLU A O 1
ATOM 3796 N N . LEU A 1 487 ? 0.093 11.915 -12.561 1.00 91.69 487 LEU A N 1
ATOM 3797 C CA . LEU A 1 487 ? -0.782 11.580 -11.436 1.00 91.69 487 LEU A CA 1
ATOM 3798 C C . LEU A 1 487 ? -0.028 10.749 -10.376 1.00 91.69 487 LEU A C 1
ATOM 3800 O O . LEU A 1 487 ? -0.392 9.600 -10.115 1.00 91.69 487 LEU A O 1
ATOM 3804 N N . PRO A 1 488 ? 0.990 11.310 -9.696 1.00 84.62 488 PRO A N 1
ATOM 3805 C CA . PRO A 1 488 ? 1.836 10.573 -8.746 1.00 84.62 488 PRO A CA 1
ATOM 3806 C C . PRO A 1 488 ? 1.080 9.979 -7.543 1.00 84.62 488 PRO A C 1
ATOM 3808 O O . PRO A 1 488 ? 1.624 9.158 -6.804 1.00 84.62 488 PRO A O 1
ATOM 3811 N N . GLN A 1 489 ? -0.164 10.399 -7.304 1.00 86.88 489 GLN A N 1
ATOM 3812 C CA . GLN A 1 489 ? -1.038 9.847 -6.271 1.00 86.88 489 GLN A CA 1
ATOM 3813 C C . GLN A 1 489 ? -1.662 8.499 -6.676 1.00 86.88 489 GLN A C 1
ATOM 3815 O O . GLN A 1 489 ? -1.991 7.694 -5.797 1.00 86.88 489 GLN A O 1
ATOM 3820 N N . VAL A 1 490 ? -1.834 8.242 -7.976 1.00 92.75 490 VAL A N 1
ATOM 3821 C CA . VAL A 1 490 ? -2.408 6.994 -8.497 1.00 92.75 490 VAL A CA 1
ATOM 3822 C C . VAL A 1 490 ? -1.381 5.878 -8.330 1.00 92.75 490 VAL A C 1
ATOM 3824 O O . VAL A 1 490 ? -0.217 6.022 -8.698 1.00 92.75 490 VAL A O 1
ATOM 3827 N N . ALA A 1 491 ? -1.796 4.756 -7.742 1.00 92.94 491 ALA A N 1
ATOM 3828 C CA . ALA A 1 491 ? -0.940 3.577 -7.695 1.00 92.94 491 ALA A CA 1
ATOM 3829 C C . ALA A 1 491 ? -0.940 2.912 -9.075 1.00 92.94 491 ALA A C 1
ATOM 3831 O O . ALA A 1 491 ? -2.003 2.668 -9.633 1.00 92.94 491 ALA A O 1
ATOM 3832 N N . VAL A 1 492 ? 0.233 2.614 -9.623 1.00 93.69 492 VAL A N 1
ATOM 3833 C CA . VAL A 1 492 ? 0.363 2.010 -10.954 1.00 93.69 492 VAL A CA 1
ATOM 3834 C C . VAL A 1 492 ? 1.002 0.637 -10.807 1.00 93.69 492 VAL A C 1
ATOM 3836 O O . VAL A 1 492 ? 2.177 0.546 -10.438 1.00 93.69 492 VAL A O 1
ATOM 3839 N N . VAL A 1 493 ? 0.221 -0.413 -11.074 1.00 93.69 493 VAL A N 1
ATOM 3840 C CA . VAL A 1 493 ? 0.675 -1.804 -10.960 1.00 93.69 493 VAL A CA 1
ATOM 3841 C C . VAL A 1 493 ? 1.662 -2.105 -12.074 1.00 93.69 493 VAL A C 1
ATOM 3843 O O . VAL A 1 493 ? 1.412 -1.814 -13.240 1.00 93.69 493 VAL A O 1
ATOM 3846 N N . GLU A 1 494 ? 2.798 -2.695 -11.720 1.00 89.69 494 GLU A N 1
ATOM 3847 C CA . GLU A 1 494 ? 3.806 -3.082 -12.698 1.00 89.69 494 GLU A CA 1
ATOM 3848 C C . GLU A 1 494 ? 3.506 -4.485 -13.241 1.00 89.69 494 GLU A C 1
ATOM 3850 O O . GLU A 1 494 ? 4.120 -5.463 -12.821 1.00 89.69 494 GLU A O 1
ATOM 3855 N N . LEU A 1 495 ? 2.547 -4.568 -14.169 1.00 90.25 495 LEU A N 1
ATOM 3856 C CA . LEU A 1 495 ? 2.139 -5.825 -14.802 1.00 90.25 495 LEU A CA 1
ATOM 3857 C C . LEU A 1 495 ? 3.314 -6.496 -15.522 1.00 90.25 495 LEU A C 1
ATOM 3859 O O . LEU A 1 495 ? 4.054 -5.845 -16.260 1.00 90.25 495 LEU A O 1
ATOM 3863 N N . GLY A 1 496 ? 3.523 -7.790 -15.285 1.00 82.62 496 GLY A N 1
ATOM 3864 C CA . GLY A 1 496 ? 4.531 -8.617 -15.944 1.00 82.62 496 GLY A CA 1
ATOM 3865 C C . GLY A 1 496 ? 4.361 -8.733 -17.463 1.00 82.62 496 GLY A C 1
ATOM 3866 O O . GLY A 1 496 ? 3.471 -8.152 -18.071 1.00 82.62 496 GLY A O 1
ATOM 3867 N N . ASN A 1 497 ? 5.224 -9.530 -18.092 1.00 81.88 497 ASN A N 1
ATOM 3868 C CA . ASN A 1 497 ? 5.118 -9.818 -19.529 1.00 81.88 497 ASN A CA 1
ATOM 3869 C C . ASN A 1 497 ? 4.135 -10.965 -19.832 1.00 81.88 497 ASN A C 1
ATOM 3871 O O . ASN A 1 497 ? 3.962 -11.319 -20.993 1.00 81.88 497 ASN A O 1
ATOM 3875 N N . SER A 1 498 ? 3.557 -11.586 -18.799 1.00 90.69 498 SER A N 1
ATOM 3876 C CA . SER A 1 498 ? 2.621 -12.702 -18.919 1.00 90.69 498 SER A CA 1
ATOM 3877 C C . SER A 1 498 ? 1.329 -12.389 -18.160 1.00 90.69 498 SER A C 1
ATOM 3879 O O . SER A 1 498 ? 1.412 -12.056 -16.975 1.00 90.69 498 SER A O 1
ATOM 3881 N N . PRO A 1 499 ? 0.148 -12.558 -18.780 1.00 92.69 499 PRO A N 1
ATOM 3882 C CA . PRO A 1 499 ? -1.143 -12.394 -18.109 1.00 92.69 499 PRO A CA 1
ATOM 3883 C C . PRO A 1 499 ? -1.327 -13.311 -16.895 1.00 92.69 499 PRO A C 1
ATOM 3885 O O . PRO A 1 499 ? -1.996 -12.935 -15.937 1.00 92.69 499 PRO A O 1
ATOM 3888 N N . SER A 1 500 ? -0.676 -14.482 -16.875 1.00 92.69 500 SER A N 1
ATOM 3889 C CA . SER A 1 500 ? -0.705 -15.404 -15.725 1.00 92.69 500 SER A CA 1
ATOM 3890 C C . SER A 1 500 ? -0.133 -14.798 -14.439 1.00 92.69 500 SER A C 1
ATOM 3892 O O . SER A 1 500 ? -0.403 -15.290 -13.347 1.00 92.69 500 SER A O 1
ATOM 3894 N N . ASP A 1 501 ? 0.659 -13.733 -14.555 1.00 92.88 501 ASP A N 1
ATOM 3895 C CA . ASP A 1 501 ? 1.249 -13.038 -13.419 1.00 92.88 501 ASP A CA 1
ATOM 3896 C C . ASP A 1 501 ? 0.395 -11.856 -12.925 1.00 92.88 501 ASP A C 1
ATOM 3898 O O . ASP A 1 501 ? 0.641 -11.348 -11.832 1.00 92.88 501 ASP A O 1
ATOM 3902 N N . TYR A 1 502 ? -0.621 -11.411 -13.675 1.00 95.62 502 TYR A N 1
ATOM 3903 C CA . TYR A 1 502 ? -1.301 -10.133 -13.416 1.00 95.62 502 TYR A CA 1
ATOM 3904 C C . TYR A 1 502 ? -2.027 -10.094 -12.072 1.00 95.62 502 TYR A C 1
ATOM 3906 O O . TYR A 1 502 ? -1.937 -9.098 -11.351 1.00 95.62 502 TYR A O 1
ATOM 3914 N N . VAL A 1 503 ? -2.692 -11.190 -11.692 1.00 95.56 503 VAL A N 1
ATOM 3915 C CA . VAL A 1 503 ? -3.347 -11.310 -10.378 1.00 95.56 503 VAL A CA 1
ATOM 3916 C C . VAL A 1 503 ? -2.324 -11.155 -9.257 1.00 95.56 503 VAL A C 1
ATOM 3918 O O . VAL A 1 503 ? -2.528 -10.374 -8.329 1.00 95.56 503 VAL A O 1
ATOM 3921 N N . ARG A 1 504 ? -1.188 -11.851 -9.368 1.00 92.88 504 ARG A N 1
ATOM 3922 C CA . ARG A 1 504 ? -0.092 -11.768 -8.400 1.00 92.88 504 ARG A CA 1
ATOM 3923 C C . ARG A 1 504 ? 0.469 -10.349 -8.330 1.00 92.88 504 ARG A C 1
ATOM 3925 O O . ARG A 1 504 ? 0.692 -9.842 -7.235 1.00 92.88 504 ARG A O 1
ATOM 3932 N N . ASP A 1 505 ? 0.706 -9.716 -9.473 1.00 93.12 505 ASP A N 1
ATOM 3933 C CA . ASP A 1 505 ? 1.293 -8.378 -9.540 1.00 93.12 505 ASP A CA 1
ATOM 3934 C C . ASP A 1 505 ? 0.362 -7.319 -8.914 1.00 93.12 505 ASP A C 1
ATOM 3936 O O . ASP A 1 505 ? 0.834 -6.422 -8.211 1.00 93.12 505 ASP A O 1
ATOM 3940 N N . LEU A 1 506 ? -0.961 -7.462 -9.072 1.00 94.62 506 LEU A N 1
ATOM 3941 C CA . LEU A 1 506 ? -1.960 -6.635 -8.387 1.00 94.62 506 LEU A CA 1
ATOM 3942 C C . LEU A 1 506 ? -2.044 -6.932 -6.874 1.00 94.62 506 LEU A C 1
ATOM 3944 O O . LEU A 1 506 ? -2.019 -5.999 -6.062 1.00 94.62 506 LEU A O 1
ATOM 3948 N N . ASP A 1 507 ? -2.146 -8.207 -6.480 1.00 92.00 507 ASP A N 1
ATOM 3949 C CA . ASP A 1 507 ? -2.364 -8.628 -5.083 1.00 92.00 507 ASP A CA 1
ATOM 3950 C C . ASP A 1 507 ? -1.183 -8.253 -4.173 1.00 92.00 507 ASP A C 1
ATOM 3952 O O . ASP A 1 507 ? -1.373 -7.775 -3.048 1.00 92.00 507 ASP A O 1
ATOM 3956 N N . ARG A 1 508 ? 0.045 -8.353 -4.697 1.00 88.69 508 ARG A N 1
ATOM 3957 C CA . ARG A 1 508 ? 1.290 -7.998 -3.996 1.00 88.69 508 ARG A CA 1
ATOM 3958 C C . ARG A 1 508 ? 1.323 -6.562 -3.480 1.00 88.69 508 ARG A C 1
ATOM 3960 O O . ARG A 1 508 ? 1.973 -6.295 -2.472 1.00 88.69 508 ARG A O 1
ATOM 3967 N N . GLY A 1 509 ? 0.629 -5.631 -4.136 1.00 87.88 509 GLY A N 1
ATOM 3968 C CA . GLY A 1 509 ? 0.532 -4.240 -3.683 1.00 87.88 509 GLY A CA 1
ATOM 3969 C C . GLY A 1 509 ? -0.446 -4.022 -2.520 1.00 87.88 509 GLY A C 1
ATOM 3970 O O . GLY A 1 509 ? -0.436 -2.955 -1.892 1.00 87.88 509 GLY A O 1
ATOM 3971 N N . ARG A 1 510 ? -1.293 -5.019 -2.211 1.00 92.19 510 ARG A N 1
ATOM 3972 C CA . ARG A 1 510 ? -2.244 -5.050 -1.080 1.00 92.19 510 ARG A CA 1
ATOM 3973 C C . ARG A 1 510 ? -3.111 -3.792 -0.972 1.00 92.19 510 ARG A C 1
ATOM 3975 O O . ARG A 1 510 ? -3.429 -3.304 0.112 1.00 92.19 510 ARG A O 1
ATOM 3982 N N . TYR A 1 511 ? -3.456 -3.213 -2.119 1.00 92.62 511 TYR A N 1
ATOM 3983 C CA . TYR A 1 511 ? -4.079 -1.892 -2.204 1.00 92.62 511 TYR A CA 1
ATOM 3984 C C . TYR A 1 511 ? -5.467 -1.826 -1.556 1.00 92.62 511 TYR A C 1
ATOM 3986 O O . TYR A 1 511 ? -5.894 -0.751 -1.129 1.00 92.62 511 TYR A O 1
ATOM 3994 N N . PHE A 1 512 ? -6.150 -2.970 -1.473 1.00 92.62 512 PHE A N 1
ATOM 3995 C CA . PHE A 1 512 ? -7.553 -3.097 -1.077 1.00 92.62 512 PHE A CA 1
ATOM 3996 C C . PHE A 1 512 ? -7.749 -3.822 0.264 1.00 92.62 512 PHE A C 1
ATOM 3998 O O . PHE A 1 512 ? -8.831 -4.352 0.522 1.00 92.62 512 PHE A O 1
ATOM 4005 N N . THR A 1 513 ? -6.726 -3.860 1.128 1.00 89.38 513 THR A N 1
ATOM 4006 C CA . THR A 1 513 ? -6.852 -4.444 2.474 1.00 89.38 513 THR A CA 1
ATOM 4007 C C . THR A 1 513 ? -7.975 -3.762 3.258 1.00 89.38 513 THR A C 1
ATOM 4009 O O . THR A 1 513 ? -7.978 -2.539 3.443 1.00 89.38 513 THR A O 1
ATOM 4012 N N . SER A 1 514 ? -8.926 -4.572 3.732 1.00 82.06 514 SER A N 1
ATOM 4013 C CA . SER A 1 514 ? -10.013 -4.164 4.623 1.00 82.06 514 SER A CA 1
ATOM 4014 C C . SER A 1 514 ? -9.985 -5.035 5.871 1.00 82.06 514 SER A C 1
ATOM 4016 O O . SER A 1 514 ? -9.900 -6.252 5.758 1.00 82.06 514 SER A O 1
ATOM 4018 N N . LEU A 1 515 ? -10.066 -4.405 7.044 1.00 77.69 515 LEU A N 1
ATOM 4019 C CA . LEU A 1 515 ? -10.043 -5.080 8.350 1.00 77.69 515 LEU A CA 1
ATOM 4020 C C . LEU A 1 515 ? -11.445 -5.331 8.913 1.00 77.69 515 LEU A C 1
ATOM 4022 O O . LEU A 1 515 ? -11.604 -6.034 9.901 1.00 77.69 515 LEU A O 1
ATOM 4026 N N . THR A 1 516 ? -12.467 -4.746 8.293 1.00 64.69 516 THR A N 1
ATOM 4027 C CA . THR A 1 516 ? -13.868 -4.989 8.628 1.00 64.69 516 THR A CA 1
ATOM 4028 C C . THR A 1 516 ? -14.636 -5.317 7.360 1.00 64.69 516 THR A C 1
ATOM 4030 O O . THR A 1 516 ? -14.406 -4.724 6.301 1.00 64.69 516 THR A O 1
ATOM 4033 N N . TRP A 1 517 ? -15.543 -6.283 7.469 1.00 53.47 517 TRP A N 1
ATOM 4034 C CA . TRP A 1 517 ? -16.501 -6.595 6.421 1.00 53.47 517 TRP A CA 1
ATOM 4035 C C . TRP A 1 517 ? -17.811 -5.899 6.771 1.00 53.47 517 TRP A C 1
ATOM 4037 O O . TRP A 1 517 ? -18.468 -6.264 7.744 1.00 53.47 517 TRP A O 1
ATOM 4047 N N . SER A 1 518 ? -18.163 -4.843 6.037 1.00 53.62 518 SER A N 1
ATOM 4048 C CA . SER A 1 518 ? -19.437 -4.156 6.244 1.00 53.62 518 SER A CA 1
ATOM 4049 C C . SER A 1 518 ? -20.426 -4.554 5.151 1.00 53.62 518 SER A C 1
ATOM 4051 O O . SER A 1 518 ? -20.072 -4.599 3.976 1.00 53.62 518 SER A O 1
ATOM 4053 N N . ALA A 1 519 ? -21.692 -4.795 5.512 1.00 48.19 519 ALA A N 1
ATOM 4054 C CA . ALA A 1 519 ? -22.772 -5.037 4.542 1.00 48.19 519 ALA A CA 1
ATOM 4055 C C . ALA A 1 519 ? -22.915 -3.888 3.519 1.00 48.19 519 ALA A C 1
ATOM 4057 O O . ALA A 1 519 ? -23.429 -4.070 2.419 1.00 48.19 519 ALA A O 1
ATOM 4058 N N . GLU A 1 520 ? -22.407 -2.706 3.871 1.00 51.09 520 GLU A N 1
ATOM 4059 C CA . GLU A 1 520 ? -22.343 -1.524 3.024 1.00 51.09 520 GLU A CA 1
ATOM 4060 C C . GLU A 1 520 ? -21.348 -1.654 1.858 1.00 51.09 520 GLU A C 1
ATOM 4062 O O . GLU A 1 520 ? -21.588 -1.082 0.792 1.00 51.09 520 GLU A O 1
ATOM 4067 N N . ASP A 1 521 ? -20.267 -2.423 2.022 1.00 53.09 521 ASP A N 1
ATOM 4068 C CA . ASP A 1 521 ? -19.293 -2.648 0.951 1.00 53.09 521 ASP A CA 1
ATOM 4069 C C . ASP A 1 521 ? -19.926 -3.404 -0.228 1.00 53.09 521 ASP A C 1
ATOM 4071 O O . ASP A 1 521 ? -19.608 -3.107 -1.377 1.00 53.09 521 ASP A O 1
ATOM 4075 N N . ARG A 1 522 ? -20.919 -4.272 0.025 1.00 55.03 522 ARG A N 1
ATOM 4076 C CA . ARG A 1 522 ? -21.625 -5.047 -1.012 1.00 55.03 522 ARG A CA 1
ATOM 4077 C C . ARG A 1 522 ? -22.480 -4.186 -1.951 1.00 55.03 522 ARG A C 1
ATOM 4079 O O . ARG A 1 522 ? -22.637 -4.524 -3.116 1.00 55.03 522 ARG A O 1
ATOM 4086 N N . VAL A 1 523 ? -23.005 -3.060 -1.461 1.00 56.16 523 VAL A N 1
ATOM 4087 C CA . VAL A 1 523 ? -23.904 -2.156 -2.217 1.00 56.16 523 VAL A CA 1
ATOM 4088 C C . VAL A 1 523 ? -23.134 -0.938 -2.766 1.00 56.16 523 VAL A C 1
ATOM 4090 O O . VAL A 1 523 ? -23.703 -0.009 -3.341 1.00 56.16 523 VAL A O 1
ATOM 4093 N N . ARG A 1 524 ? -21.803 -0.898 -2.590 1.00 65.12 524 ARG A N 1
ATOM 4094 C CA . ARG A 1 524 ? -20.978 0.274 -2.922 1.00 65.12 524 ARG A CA 1
ATOM 4095 C C . ARG A 1 524 ? -20.998 0.593 -4.416 1.00 65.12 524 ARG A C 1
ATOM 4097 O O . ARG A 1 524 ? -21.132 1.759 -4.779 1.00 65.12 524 ARG A O 1
ATOM 4104 N N . THR A 1 525 ? -20.927 -0.425 -5.265 1.00 58.03 525 THR A N 1
ATOM 4105 C CA . THR A 1 525 ? -20.929 -0.278 -6.728 1.00 58.03 525 THR A CA 1
ATOM 4106 C C . THR A 1 525 ? -22.228 0.347 -7.242 1.00 58.03 525 THR A C 1
ATOM 4108 O O . THR A 1 525 ? -22.184 1.329 -7.983 1.00 58.03 525 THR A O 1
ATOM 4111 N N . GLU A 1 526 ? -23.381 -0.146 -6.783 1.00 60.50 526 GLU A N 1
ATOM 4112 C CA . GLU A 1 526 ? -24.703 0.377 -7.164 1.00 60.50 526 GLU A CA 1
ATOM 4113 C C . GLU A 1 526 ? -24.863 1.843 -6.738 1.00 60.50 526 GLU A C 1
ATOM 4115 O O . GLU A 1 526 ? -25.259 2.696 -7.531 1.00 60.50 526 GLU A O 1
ATOM 4120 N N . ARG A 1 527 ? -24.439 2.183 -5.515 1.00 62.19 527 ARG A N 1
ATOM 4121 C CA . ARG A 1 527 ? -24.510 3.558 -4.990 1.00 62.19 527 ARG A CA 1
ATOM 4122 C C . ARG A 1 527 ? -23.680 4.557 -5.793 1.00 62.19 527 ARG A C 1
ATOM 4124 O O . ARG A 1 527 ? -24.131 5.678 -6.022 1.00 62.19 527 ARG A O 1
ATOM 4131 N N . TYR A 1 528 ? -22.477 4.175 -6.221 1.00 59.88 528 TYR A N 1
ATOM 4132 C CA . TYR A 1 528 ? -21.635 5.043 -7.050 1.00 59.88 528 TYR A CA 1
ATOM 4133 C C . TYR A 1 528 ? -22.201 5.220 -8.460 1.00 59.88 528 TYR A C 1
ATOM 4135 O O . TYR A 1 528 ? -22.145 6.331 -8.987 1.00 59.88 528 TYR A O 1
ATOM 4143 N N . ARG A 1 529 ? -22.827 4.183 -9.032 1.00 61.41 529 ARG A N 1
ATOM 4144 C CA . ARG A 1 529 ? -23.589 4.329 -10.280 1.00 61.41 529 ARG A CA 1
ATOM 4145 C C . ARG A 1 529 ? -24.738 5.314 -10.146 1.00 61.41 529 ARG A C 1
ATOM 4147 O O . ARG A 1 529 ? -24.860 6.204 -10.983 1.00 61.41 529 ARG A O 1
ATOM 4154 N N . HIS A 1 530 ? -25.535 5.205 -9.083 1.00 57.88 530 HIS A N 1
ATOM 4155 C CA . HIS A 1 530 ? -26.597 6.176 -8.819 1.00 57.88 530 HIS A CA 1
ATOM 4156 C C . HIS A 1 530 ? -26.029 7.593 -8.663 1.00 57.88 530 HIS A C 1
ATOM 4158 O O . HIS A 1 530 ? -26.578 8.529 -9.232 1.00 57.88 530 HIS A O 1
ATOM 4164 N N . GLY A 1 531 ? -24.891 7.762 -7.980 1.00 56.81 531 GLY A N 1
ATOM 4165 C CA . GLY A 1 531 ? -24.192 9.047 -7.871 1.00 56.81 531 GLY A CA 1
ATOM 4166 C C . GLY A 1 531 ? -23.742 9.636 -9.217 1.00 56.81 531 GLY A C 1
ATOM 4167 O O . GLY A 1 531 ? -23.933 10.829 -9.453 1.00 56.81 531 GLY A O 1
ATOM 4168 N N . ALA A 1 532 ? -23.193 8.813 -10.115 1.00 56.44 532 ALA A N 1
ATOM 4169 C CA . ALA A 1 532 ? -22.800 9.235 -11.460 1.00 56.44 532 ALA A CA 1
ATOM 4170 C C . ALA A 1 532 ? -24.020 9.596 -12.328 1.00 56.44 532 ALA A C 1
ATOM 4172 O O . ALA A 1 532 ? -24.018 10.631 -12.995 1.00 56.44 532 ALA A O 1
ATOM 4173 N N . ALA A 1 533 ? -25.093 8.801 -12.257 1.00 57.56 533 ALA A N 1
ATOM 4174 C CA . ALA A 1 533 ? -26.365 9.104 -12.912 1.00 57.56 533 ALA A CA 1
ATOM 4175 C C . ALA A 1 533 ? -26.978 10.416 -12.386 1.00 57.56 533 ALA A C 1
ATOM 4177 O O . ALA A 1 533 ? -27.450 11.233 -13.172 1.00 57.56 533 ALA A O 1
ATOM 4178 N N . ILE A 1 534 ? -26.884 10.671 -11.076 1.00 57.72 534 ILE A N 1
ATOM 4179 C CA . ILE A 1 534 ? -27.287 11.933 -10.442 1.00 57.72 534 ILE A CA 1
ATOM 4180 C C . ILE A 1 534 ? -26.472 13.115 -10.979 1.00 57.72 534 ILE A C 1
ATOM 4182 O O . ILE A 1 534 ? -27.054 14.153 -11.267 1.00 57.72 534 ILE A O 1
ATOM 4186 N N . ALA A 1 535 ? -25.152 12.990 -11.144 1.00 58.25 535 ALA A N 1
ATOM 4187 C CA . ALA A 1 535 ? -24.322 14.068 -11.695 1.00 58.25 535 ALA A CA 1
ATOM 4188 C C . ALA A 1 535 ? -24.672 14.400 -13.161 1.00 58.25 535 ALA A C 1
ATOM 4190 O O . ALA A 1 535 ? -24.510 15.537 -13.607 1.00 58.25 535 ALA A O 1
ATOM 4191 N N . THR A 1 536 ? -25.161 13.420 -13.922 1.00 59.06 536 THR A N 1
ATOM 4192 C CA . THR A 1 536 ? -25.721 13.637 -15.265 1.00 59.06 536 THR A CA 1
ATOM 4193 C C . THR A 1 536 ? -27.098 14.298 -15.185 1.00 59.06 536 THR A C 1
ATOM 4195 O O . THR A 1 536 ? -27.279 15.363 -15.767 1.00 59.06 536 THR A O 1
ATOM 4198 N N . ALA A 1 537 ? -28.011 13.783 -14.358 1.00 58.06 537 ALA A N 1
ATOM 4199 C CA . ALA A 1 537 ? -29.336 14.374 -14.149 1.00 58.06 537 ALA A CA 1
ATOM 4200 C C . ALA A 1 537 ? -29.282 15.811 -13.586 1.00 58.06 537 ALA A C 1
ATOM 4202 O O . ALA A 1 537 ? -30.113 16.645 -13.926 1.00 58.06 537 ALA A O 1
ATOM 4203 N N . GLN A 1 538 ? -28.284 16.142 -12.758 1.00 57.66 538 GLN A N 1
ATOM 4204 C CA . GLN A 1 538 ? -28.036 17.503 -12.265 1.00 57.66 538 GLN A CA 1
ATOM 4205 C C . GLN A 1 538 ? -27.630 18.474 -13.378 1.00 57.66 538 GLN A C 1
ATOM 4207 O O . GLN A 1 538 ? -27.972 19.648 -13.294 1.00 57.66 538 GLN A O 1
ATOM 4212 N N . ARG A 1 539 ? -26.911 18.004 -14.407 1.00 59.88 539 ARG A N 1
ATOM 4213 C CA . ARG A 1 539 ? -26.575 18.816 -15.590 1.00 59.88 539 ARG A CA 1
ATOM 4214 C C . ARG A 1 539 ? -27.789 19.044 -16.492 1.00 59.88 539 ARG A C 1
ATOM 4216 O O . ARG A 1 539 ? -27.839 20.054 -17.182 1.00 59.88 539 ARG A O 1
ATOM 4223 N N . GLU A 1 540 ? -28.750 18.125 -16.467 1.00 57.06 540 GLU A N 1
ATOM 4224 C CA . GLU A 1 540 ? -29.994 18.194 -17.244 1.00 57.06 540 GLU A CA 1
ATOM 4225 C C . GLU A 1 540 ? -31.117 18.963 -16.520 1.00 57.06 540 GLU A C 1
ATOM 4227 O O . GLU A 1 540 ? -32.046 19.457 -17.158 1.00 57.06 540 GLU A O 1
ATOM 4232 N N . ALA A 1 541 ? -31.044 19.103 -15.191 1.00 53.22 541 ALA A N 1
ATOM 4233 C CA . ALA A 1 541 ? -32.033 19.822 -14.394 1.00 53.22 541 ALA A CA 1
ATOM 4234 C C . ALA A 1 541 ? -31.890 21.353 -14.525 1.00 53.22 541 ALA A C 1
ATOM 4236 O O . ALA A 1 541 ? -30.826 21.919 -14.290 1.00 53.22 541 ALA A O 1
ATOM 4237 N N . GLY A 1 542 ? -32.998 22.048 -14.813 1.00 51.34 542 GLY A N 1
ATOM 4238 C CA . GLY A 1 542 ? -33.023 23.508 -15.007 1.00 51.34 542 GLY A CA 1
ATOM 4239 C C . GLY A 1 542 ? -32.739 24.363 -13.758 1.00 51.34 542 GLY A C 1
ATOM 4240 O O . GLY A 1 542 ? -32.491 25.559 -13.895 1.00 51.34 542 GLY A O 1
ATOM 4241 N N . SER A 1 543 ? -32.768 23.790 -12.545 1.00 70.50 543 SER A N 1
ATOM 4242 C CA . SER A 1 543 ? -32.287 24.437 -11.311 1.00 70.50 543 SER A CA 1
ATOM 4243 C C . SER A 1 543 ? -31.968 23.416 -10.204 1.00 70.50 543 SER A C 1
ATOM 4245 O O . SER A 1 543 ? -32.566 22.335 -10.150 1.00 70.50 543 SER A O 1
ATOM 4247 N N . LEU A 1 544 ? -31.058 23.770 -9.286 1.00 67.44 544 LEU A N 1
ATOM 4248 C CA . LEU A 1 544 ? -30.661 22.919 -8.155 1.00 67.44 544 LEU A CA 1
ATOM 4249 C C . LEU A 1 544 ? -31.823 22.647 -7.183 1.00 67.44 544 LEU A C 1
ATOM 4251 O O . LEU A 1 544 ? -31.992 21.515 -6.737 1.00 67.44 544 LEU A O 1
ATOM 4255 N N . ASP A 1 545 ? -32.648 23.652 -6.883 1.00 73.06 545 ASP A N 1
ATOM 4256 C CA . ASP A 1 545 ? -33.761 23.530 -5.930 1.00 73.06 545 ASP A CA 1
ATOM 4257 C C . ASP A 1 545 ? -34.857 22.586 -6.451 1.00 73.06 545 ASP A C 1
ATOM 4259 O O . ASP A 1 545 ? -35.416 21.792 -5.687 1.00 73.06 545 ASP A O 1
ATOM 4263 N N . THR A 1 546 ? -35.127 22.610 -7.763 1.00 72.62 546 THR A N 1
ATOM 4264 C CA . THR A 1 546 ? -36.052 21.666 -8.413 1.00 72.62 546 THR A CA 1
ATOM 4265 C C . THR A 1 546 ? -35.523 20.236 -8.330 1.00 72.62 546 THR A C 1
ATOM 4267 O O . THR A 1 546 ? -36.270 19.323 -7.980 1.00 72.62 546 THR A O 1
ATOM 4270 N N . PHE A 1 547 ? -34.226 20.046 -8.591 1.00 72.50 547 PHE A N 1
ATOM 4271 C CA . PHE A 1 547 ? -33.578 18.742 -8.473 1.00 72.50 547 PHE A CA 1
ATOM 4272 C C . PHE A 1 547 ? -33.653 18.201 -7.036 1.00 72.50 547 PHE A C 1
ATOM 4274 O O . PHE A 1 547 ? -34.105 17.077 -6.831 1.00 72.50 547 PHE A O 1
ATOM 4281 N N . LEU A 1 548 ? -33.270 19.005 -6.035 1.00 77.44 548 LEU A N 1
ATOM 4282 C CA . LEU A 1 548 ? -33.265 18.589 -4.627 1.00 77.44 548 LEU A CA 1
ATOM 4283 C C . LEU A 1 548 ? -34.666 18.276 -4.096 1.00 77.44 548 LEU A C 1
ATOM 4285 O O . LEU A 1 548 ? -34.827 17.311 -3.349 1.00 77.44 548 LEU A O 1
ATOM 4289 N N . SER A 1 549 ? -35.679 19.037 -4.513 1.00 80.00 549 SER A N 1
ATOM 4290 C CA . SER A 1 549 ? -37.075 18.777 -4.138 1.00 80.00 549 SER A CA 1
ATOM 4291 C C . SER A 1 549 ? -37.581 17.440 -4.693 1.00 80.00 549 SER A C 1
ATOM 4293 O O . SER A 1 549 ? -38.306 16.723 -4.008 1.00 80.00 549 SER A O 1
ATOM 4295 N N . GLY A 1 550 ? -37.150 17.057 -5.900 1.00 77.88 550 GLY A N 1
ATOM 4296 C CA . GLY A 1 550 ? -37.514 15.783 -6.530 1.00 77.88 550 GLY A CA 1
ATOM 4297 C C . GLY A 1 550 ? -36.906 14.538 -5.868 1.00 77.88 550 GLY A C 1
ATOM 4298 O O . GLY A 1 550 ? -37.364 13.426 -6.130 1.00 77.88 550 GLY A O 1
ATOM 4299 N N . LEU A 1 551 ? -35.906 14.695 -4.991 1.00 79.50 551 LEU A N 1
ATOM 4300 C CA . LEU A 1 551 ? -35.242 13.571 -4.318 1.00 79.50 551 LEU A CA 1
ATOM 4301 C C . LEU A 1 551 ? -36.076 12.938 -3.195 1.00 79.50 551 LEU A C 1
ATOM 4303 O O . LEU A 1 551 ? -35.760 11.825 -2.773 1.00 79.50 551 LEU A O 1
ATOM 4307 N N . ASN A 1 552 ? -37.118 13.621 -2.700 1.00 83.69 552 ASN A N 1
ATOM 4308 C CA . ASN A 1 552 ? -37.963 13.164 -1.586 1.00 83.69 552 ASN A CA 1
ATOM 4309 C C . ASN A 1 552 ? -37.145 12.687 -0.367 1.00 83.69 552 ASN A C 1
ATOM 4311 O O . ASN A 1 552 ? -37.335 11.585 0.154 1.00 83.69 552 ASN A O 1
ATOM 4315 N N . MET A 1 553 ? -36.200 13.522 0.066 1.00 89.38 553 MET A N 1
ATOM 4316 C CA . MET A 1 553 ? -35.213 13.178 1.087 1.00 89.38 553 MET A CA 1
ATOM 4317 C C . MET A 1 553 ? -35.800 13.104 2.503 1.00 89.38 553 MET A C 1
ATOM 4319 O O . MET A 1 553 ? -36.493 14.012 2.965 1.00 89.38 553 MET A O 1
ATOM 4323 N N . ARG A 1 554 ? -35.438 12.046 3.236 1.00 89.50 554 ARG A N 1
ATOM 4324 C CA . ARG A 1 554 ? -35.805 11.815 4.640 1.00 89.50 554 ARG A CA 1
ATOM 4325 C C . ARG A 1 554 ? -34.559 11.668 5.499 1.00 89.50 554 ARG A C 1
ATOM 4327 O O . ARG A 1 554 ? -33.793 10.724 5.317 1.00 89.50 554 ARG A O 1
ATOM 4334 N N . GLY A 1 555 ? -34.358 12.605 6.420 1.00 91.56 555 GLY A N 1
ATOM 4335 C CA . GLY A 1 555 ? -33.221 12.629 7.336 1.00 91.56 555 GLY A CA 1
ATOM 4336 C C . GLY A 1 555 ? -33.619 12.129 8.719 1.00 91.56 555 GLY A C 1
ATOM 4337 O O . GLY A 1 555 ? -34.700 12.455 9.214 1.00 91.56 555 GLY A O 1
ATOM 4338 N N . THR A 1 556 ? -32.740 11.363 9.362 1.00 92.62 556 THR A N 1
ATOM 4339 C CA . THR A 1 556 ? -32.890 11.005 10.781 1.00 92.62 556 THR A CA 1
ATOM 4340 C C . THR A 1 556 ? -31.565 11.176 11.514 1.00 92.62 556 THR A C 1
ATOM 4342 O O . THR A 1 556 ? -30.494 11.092 10.905 1.00 92.62 556 THR A O 1
ATOM 4345 N N . TRP A 1 557 ? -31.626 11.422 12.821 1.00 94.00 557 TRP A N 1
ATOM 4346 C CA . TRP A 1 557 ? -30.449 11.427 13.682 1.00 94.00 557 TRP A CA 1
ATOM 4347 C C . TRP A 1 557 ? -30.711 10.623 14.957 1.00 94.00 557 TRP A C 1
ATOM 4349 O O . TRP A 1 557 ? -31.852 10.505 15.402 1.00 94.00 557 TRP A O 1
ATOM 4359 N N . SER A 1 558 ? -29.654 10.044 15.520 1.00 91.81 558 SER A N 1
ATOM 4360 C CA . SER A 1 558 ? -29.684 9.276 16.767 1.00 91.81 558 SER A CA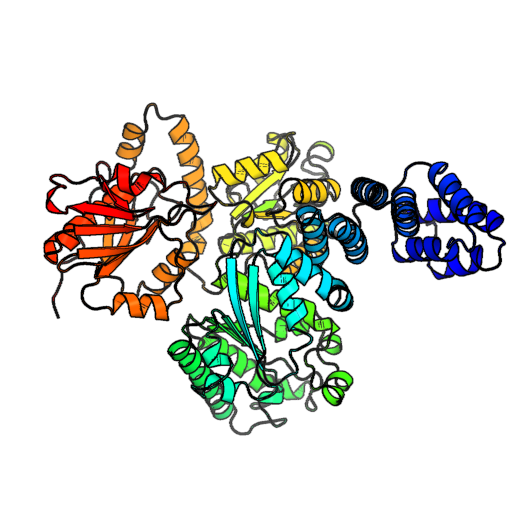 1
ATOM 4361 C C . SER A 1 558 ? -28.410 9.512 17.588 1.00 91.81 558 SER A C 1
ATOM 4363 O O . SER A 1 558 ? -27.388 9.886 17.003 1.00 91.81 558 SER A O 1
ATOM 4365 N N . PRO A 1 559 ? -28.412 9.233 18.903 1.00 91.69 559 PRO A N 1
ATOM 4366 C CA . PRO A 1 559 ? -27.200 9.261 19.717 1.00 91.69 559 PRO A CA 1
ATOM 4367 C C . PRO A 1 559 ? -26.124 8.283 19.227 1.00 91.69 559 PRO A C 1
ATOM 4369 O O . PRO A 1 559 ? -26.409 7.274 18.567 1.00 91.69 559 PRO A O 1
ATOM 4372 N N . VAL A 1 560 ? -24.874 8.556 19.598 1.00 90.56 560 VAL A N 1
ATOM 4373 C CA . VAL A 1 560 ? -23.793 7.573 19.469 1.00 90.56 560 VAL A CA 1
ATOM 4374 C C . VAL A 1 560 ? -23.970 6.505 20.548 1.00 90.56 560 VAL A C 1
ATOM 4376 O O . VAL A 1 560 ? -24.124 6.817 21.724 1.00 90.56 560 VAL A O 1
ATOM 4379 N N . THR A 1 561 ? -23.958 5.238 20.150 1.00 86.62 561 THR A N 1
ATOM 4380 C CA . THR A 1 561 ? -24.112 4.077 21.035 1.00 86.62 561 THR A CA 1
ATOM 4381 C C . THR A 1 561 ? -23.075 3.016 20.678 1.00 86.62 561 THR A C 1
ATOM 4383 O O . THR A 1 561 ? -22.489 3.053 19.593 1.00 86.62 561 THR A O 1
ATOM 4386 N N . GLY A 1 562 ? -22.897 2.007 21.536 1.00 76.25 562 GLY A N 1
ATOM 4387 C CA . GLY A 1 562 ? -22.024 0.867 21.226 1.00 76.25 562 GLY A CA 1
ATOM 4388 C C . GLY A 1 562 ? -22.378 0.155 19.910 1.00 76.25 562 GLY A C 1
ATOM 4389 O O . GLY A 1 562 ? -21.498 -0.394 19.262 1.00 76.25 562 GLY A O 1
ATOM 4390 N N . GLY A 1 563 ? -23.637 0.223 19.457 1.00 79.19 563 GLY A N 1
ATOM 4391 C CA . GLY A 1 563 ? -24.069 -0.386 18.194 1.00 79.19 563 GLY A CA 1
ATOM 4392 C C . GLY A 1 563 ? -23.693 0.394 16.926 1.00 79.19 563 GLY A C 1
ATOM 4393 O O . GLY A 1 563 ? -23.767 -0.167 15.836 1.00 79.19 563 GLY A O 1
ATOM 4394 N N . ASN A 1 564 ? -23.313 1.675 17.028 1.00 84.31 564 ASN A N 1
ATOM 4395 C CA . ASN A 1 564 ? -22.983 2.512 15.863 1.00 84.31 564 ASN A CA 1
ATOM 4396 C C . ASN A 1 564 ? -21.597 3.183 15.931 1.00 84.31 564 ASN A C 1
ATOM 4398 O O . ASN A 1 564 ? -21.150 3.750 14.928 1.00 84.31 564 ASN A O 1
ATOM 4402 N N . ILE A 1 565 ? -20.893 3.081 17.064 1.00 85.75 565 ILE A N 1
ATOM 4403 C CA . ILE A 1 565 ? -19.588 3.717 17.293 1.00 85.75 565 ILE A CA 1
ATOM 4404 C C . ILE A 1 565 ? -18.523 3.269 16.273 1.00 85.75 565 ILE A C 1
ATOM 4406 O O . ILE A 1 565 ? -17.739 4.089 15.803 1.00 85.75 565 ILE A O 1
ATOM 4410 N N . ASP A 1 566 ? -18.549 2.010 15.830 1.00 75.56 566 ASP A N 1
ATOM 4411 C CA . ASP A 1 566 ? -17.677 1.461 14.781 1.00 75.56 566 ASP A CA 1
ATOM 4412 C C . ASP A 1 566 ? -17.747 2.299 13.508 1.00 75.56 566 ASP A C 1
ATOM 4414 O O . ASP A 1 566 ? -16.737 2.687 12.913 1.00 75.56 566 ASP A O 1
ATOM 4418 N N . ARG A 1 567 ? -18.982 2.606 13.102 1.00 78.25 567 ARG A N 1
ATOM 4419 C CA . ARG A 1 567 ? -19.264 3.367 11.893 1.00 78.25 567 ARG A CA 1
ATOM 4420 C C . ARG A 1 567 ? -18.886 4.829 12.066 1.00 78.25 567 ARG A C 1
ATOM 4422 O O . ARG A 1 567 ? -18.360 5.431 11.131 1.00 78.25 567 ARG A O 1
ATOM 4429 N N . VAL A 1 568 ? -19.110 5.379 13.256 1.00 85.56 568 VAL A N 1
ATOM 4430 C CA . VAL A 1 568 ? -18.701 6.736 13.625 1.00 85.56 568 VAL A CA 1
ATOM 4431 C C . VAL A 1 568 ? -17.184 6.891 13.506 1.00 85.56 568 VAL A C 1
ATOM 4433 O O . VAL A 1 568 ? -16.723 7.748 12.755 1.00 85.56 568 VAL A O 1
ATOM 4436 N N . VAL A 1 569 ? -16.408 6.011 14.143 1.00 79.38 569 VAL A N 1
ATOM 4437 C CA . VAL A 1 569 ? -14.934 5.987 14.087 1.00 79.38 569 VAL A CA 1
ATOM 4438 C C . VAL A 1 569 ? -14.447 5.839 12.648 1.00 79.38 569 VAL A C 1
ATOM 4440 O O . VAL A 1 569 ? -13.556 6.560 12.194 1.00 79.38 569 VAL A O 1
ATOM 4443 N N . GLN A 1 570 ? -15.080 4.950 11.882 1.00 75.25 570 GLN A N 1
ATOM 4444 C CA . GLN A 1 570 ? -14.762 4.769 10.472 1.00 75.25 570 GLN A CA 1
ATOM 4445 C C . GLN A 1 570 ? -14.994 6.056 9.658 1.00 75.25 570 GLN A C 1
ATOM 4447 O O . GLN A 1 570 ? -14.162 6.403 8.818 1.00 75.25 570 GLN A O 1
ATOM 4452 N N . LEU A 1 571 ? -16.100 6.774 9.880 1.00 81.25 571 LEU A N 1
ATOM 4453 C CA . LEU A 1 571 ? -16.393 8.033 9.188 1.00 81.25 571 LEU A CA 1
ATOM 4454 C C . LEU A 1 571 ? -15.452 9.161 9.615 1.00 81.25 571 LEU A C 1
ATOM 4456 O O . LEU A 1 571 ? -14.958 9.875 8.739 1.00 81.25 571 LEU A O 1
ATOM 4460 N N . VAL A 1 572 ? -15.160 9.280 10.912 1.00 83.31 572 VAL A N 1
ATOM 4461 C CA . VAL A 1 572 ? -14.171 10.221 11.460 1.00 83.31 572 VAL A CA 1
ATOM 4462 C C . VAL A 1 572 ? -12.825 10.043 10.774 1.00 83.31 572 VAL A C 1
ATOM 4464 O O . VAL A 1 572 ? -12.253 11.019 10.292 1.00 83.31 572 VAL A O 1
ATOM 4467 N N . ASN A 1 573 ? -12.359 8.804 10.625 1.00 74.62 573 ASN A N 1
ATOM 4468 C CA . ASN A 1 573 ? -11.030 8.548 10.077 1.00 74.62 573 ASN A CA 1
ATOM 4469 C C . ASN A 1 573 ? -10.961 8.578 8.544 1.00 74.62 573 ASN A C 1
ATOM 4471 O O . ASN A 1 573 ? -9.916 8.907 7.979 1.00 74.62 573 ASN A O 1
ATOM 4475 N N . LYS A 1 574 ? -12.069 8.290 7.846 1.00 73.44 574 LYS A N 1
ATOM 4476 C CA . LYS A 1 574 ? -12.102 8.246 6.371 1.00 73.44 574 LYS A CA 1
ATOM 4477 C C . LYS A 1 574 ? -12.548 9.556 5.707 1.00 73.44 574 LYS A C 1
ATOM 4479 O O . LYS A 1 574 ? -12.313 9.720 4.506 1.00 73.44 574 LYS A O 1
ATOM 4484 N N . THR A 1 575 ? -13.174 10.486 6.432 1.00 73.19 575 THR A N 1
ATOM 4485 C CA . THR A 1 575 ? -13.767 11.699 5.837 1.00 73.19 575 THR A CA 1
ATOM 4486 C C . THR A 1 575 ? -12.808 12.887 5.878 1.00 73.19 575 THR A C 1
ATOM 4488 O O . THR A 1 575 ? -12.430 13.376 6.946 1.00 73.19 575 THR A O 1
ATOM 4491 N N . ASN A 1 576 ? -12.432 13.369 4.689 1.00 69.00 576 ASN A N 1
ATOM 4492 C CA . ASN A 1 576 ? -11.506 14.494 4.512 1.00 69.00 576 ASN A CA 1
ATOM 4493 C C . ASN A 1 576 ? -12.147 15.717 3.831 1.00 69.00 576 ASN A C 1
ATOM 4495 O O . ASN A 1 576 ? -11.770 16.829 4.160 1.00 69.00 576 ASN A O 1
ATOM 4499 N N . GLN A 1 577 ? -13.089 15.531 2.896 1.00 66.88 577 GLN A N 1
ATOM 4500 C CA . GLN A 1 577 ? -13.609 16.633 2.065 1.00 66.88 577 GLN A CA 1
ATOM 4501 C C . GLN A 1 577 ? -14.606 17.534 2.799 1.00 66.88 577 GLN A C 1
ATOM 4503 O O . GLN A 1 577 ? -14.537 18.753 2.696 1.00 66.88 577 GLN A O 1
ATOM 4508 N N . PHE A 1 578 ? -15.509 16.932 3.571 1.00 83.38 578 PHE A N 1
ATOM 4509 C CA . PHE A 1 578 ? -16.456 17.646 4.421 1.00 83.38 578 PHE A CA 1
ATOM 4510 C C . PHE A 1 578 ? -16.173 17.267 5.866 1.00 83.38 578 PHE A C 1
ATOM 4512 O O . PHE A 1 578 ? -16.822 16.391 6.433 1.00 83.38 578 PHE A O 1
ATOM 4519 N N . ASN A 1 579 ? -15.102 17.842 6.407 1.00 86.31 579 ASN A N 1
ATOM 4520 C CA . ASN A 1 579 ? -14.692 17.689 7.795 1.00 86.31 579 ASN A CA 1
ATOM 4521 C C . ASN A 1 579 ? -14.061 19.009 8.254 1.00 86.31 579 ASN A C 1
ATOM 4523 O O . ASN A 1 579 ? -13.015 19.405 7.735 1.00 86.31 579 ASN A O 1
ATOM 4527 N N . VAL A 1 580 ? -14.714 19.697 9.190 1.00 89.25 580 VAL A N 1
ATOM 4528 C CA . VAL A 1 580 ? -14.333 21.067 9.574 1.00 89.25 580 VAL A CA 1
ATOM 4529 C C . VAL A 1 580 ? -13.027 21.130 10.368 1.00 89.25 580 VAL A C 1
ATOM 4531 O O . VAL A 1 580 ? -12.305 22.109 10.232 1.00 89.25 580 VAL A O 1
ATOM 4534 N N . THR A 1 581 ? -12.665 20.089 11.126 1.00 86.25 581 THR A N 1
ATOM 4535 C CA . THR A 1 581 ? -11.430 20.069 11.939 1.00 86.25 581 THR A CA 1
ATOM 4536 C C . THR A 1 581 ? -10.397 19.044 11.471 1.00 86.25 581 THR A C 1
ATOM 4538 O O . THR A 1 581 ? -9.220 19.155 11.812 1.00 86.25 581 THR A O 1
ATOM 4541 N N . THR A 1 582 ? -10.804 18.034 10.696 1.00 83.00 582 THR A N 1
ATOM 4542 C CA . THR A 1 582 ? -9.991 16.871 10.280 1.00 83.00 582 THR A CA 1
ATOM 4543 C C . THR A 1 582 ? -9.362 16.078 11.430 1.00 83.00 582 THR A C 1
ATOM 4545 O O . THR A 1 582 ? -8.448 15.284 11.208 1.00 83.00 582 THR A O 1
ATOM 4548 N N . ARG A 1 583 ? -9.893 16.227 12.653 1.00 85.81 583 ARG A N 1
ATOM 4549 C CA . ARG A 1 583 ? -9.496 15.419 13.812 1.00 85.81 583 ARG A CA 1
ATOM 4550 C C . ARG A 1 583 ? -9.761 13.934 13.531 1.00 85.81 583 ARG A C 1
ATOM 4552 O O . ARG A 1 583 ? -10.670 13.572 12.774 1.00 85.81 583 ARG A O 1
ATOM 4559 N N . ARG A 1 584 ? -8.899 13.076 14.071 1.00 83.81 584 ARG A N 1
ATOM 4560 C CA . ARG A 1 584 ? -8.928 11.620 13.897 1.00 83.81 584 ARG A CA 1
ATOM 4561 C C . ARG A 1 584 ? -9.037 10.996 15.271 1.00 83.81 584 ARG A C 1
ATOM 4563 O O . ARG A 1 584 ? -8.315 11.409 16.172 1.00 83.81 584 ARG A O 1
ATOM 4570 N N . TYR A 1 585 ? -9.936 10.031 15.399 1.00 82.94 585 TYR A N 1
ATOM 4571 C CA . TYR A 1 585 ? -10.184 9.359 16.661 1.00 82.94 585 TYR A CA 1
ATOM 4572 C C . TYR A 1 585 ? -10.111 7.867 16.468 1.00 82.94 585 TYR A C 1
ATOM 4574 O O . TYR A 1 585 ? -10.761 7.305 15.587 1.00 82.94 585 TYR A O 1
ATOM 4582 N N . THR A 1 586 ? -9.351 7.210 17.323 1.00 79.25 586 THR A N 1
ATOM 4583 C CA . THR A 1 586 ? -9.530 5.783 17.543 1.00 79.25 586 THR A CA 1
ATOM 4584 C C . THR A 1 586 ? -10.847 5.546 18.278 1.00 79.25 586 THR A C 1
ATOM 4586 O O . THR A 1 586 ? -11.470 6.474 18.802 1.00 79.25 586 THR A O 1
ATOM 4589 N N . ARG A 1 587 ? -11.305 4.294 18.314 1.00 81.06 587 ARG A N 1
ATOM 4590 C CA . ARG A 1 587 ? -12.532 3.952 19.040 1.00 81.06 587 ARG A CA 1
ATOM 4591 C C . ARG A 1 587 ? -12.502 4.407 20.504 1.00 81.06 587 ARG A C 1
ATOM 4593 O O . ARG A 1 587 ? -13.435 5.115 20.873 1.00 81.06 587 ARG A O 1
ATOM 4600 N N . PRO A 1 588 ? -11.460 4.104 21.303 1.00 77.00 588 PRO A N 1
ATOM 4601 C CA . PRO A 1 588 ? -11.430 4.535 22.700 1.00 77.00 588 PRO A CA 1
ATOM 4602 C C . PRO A 1 588 ? -11.507 6.058 22.857 1.00 77.00 588 PRO A C 1
ATOM 4604 O O . PRO A 1 588 ? -12.175 6.565 23.753 1.00 77.00 588 PRO A O 1
ATOM 4607 N N . GLN A 1 589 ? -10.871 6.812 21.954 1.00 85.12 589 GLN A N 1
ATOM 4608 C CA . GLN A 1 589 ? -10.935 8.276 21.962 1.00 85.12 589 GLN A CA 1
ATOM 4609 C C . GLN A 1 589 ? -12.352 8.789 21.664 1.00 85.12 589 GLN A C 1
ATOM 4611 O O . GLN A 1 589 ? -12.820 9.720 22.318 1.00 85.12 589 GLN A O 1
ATOM 4616 N N . ALA A 1 590 ? -13.052 8.170 20.710 1.00 87.06 590 ALA A N 1
ATOM 4617 C CA . ALA A 1 590 ? -14.438 8.510 20.402 1.00 87.06 590 ALA A CA 1
ATOM 4618 C C . ALA A 1 590 ? -15.389 8.150 21.560 1.00 87.06 590 ALA A C 1
ATOM 4620 O O . ALA A 1 590 ? -16.262 8.944 21.898 1.00 87.06 590 ALA A O 1
ATOM 4621 N N . GLU A 1 591 ? -15.200 6.999 22.208 1.00 87.56 591 GLU A N 1
ATOM 4622 C CA . GLU A 1 591 ? -15.977 6.587 23.387 1.00 87.56 591 GLU A CA 1
ATOM 4623 C C . GLU A 1 591 ? -15.772 7.547 24.569 1.00 87.56 591 GLU A C 1
ATOM 4625 O O . GLU A 1 591 ? -16.741 7.950 25.212 1.00 87.56 591 GLU A O 1
ATOM 4630 N N . ALA A 1 592 ? -14.535 7.993 24.810 1.00 86.06 592 ALA A N 1
ATOM 4631 C CA . ALA A 1 592 ? -14.233 8.984 25.843 1.00 86.06 592 ALA A CA 1
ATOM 4632 C C . ALA A 1 592 ? -14.915 10.340 25.579 1.00 86.06 592 ALA A C 1
ATOM 4634 O O . ALA A 1 592 ? -15.427 10.975 26.506 1.00 86.06 592 ALA A O 1
ATOM 4635 N N . LEU A 1 593 ? -14.974 10.773 24.315 1.00 87.19 593 LEU A N 1
ATOM 4636 C CA . LEU A 1 593 ? -15.709 11.980 23.926 1.00 87.19 593 LEU A CA 1
ATOM 4637 C C . LEU A 1 593 ? -17.209 11.838 24.194 1.00 87.19 593 LEU A C 1
ATOM 4639 O O . LEU A 1 593 ? -17.805 12.74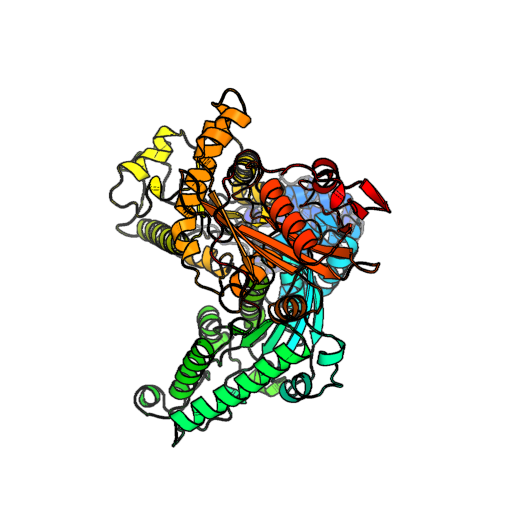6 24.766 1.00 87.19 593 LEU A O 1
ATOM 4643 N N . VAL A 1 594 ? -17.797 10.691 23.841 1.00 88.19 594 VAL A N 1
ATOM 4644 C CA . VAL A 1 594 ? -19.217 10.391 24.099 1.00 88.19 594 VAL A CA 1
ATOM 4645 C C . VAL A 1 594 ? -19.526 10.373 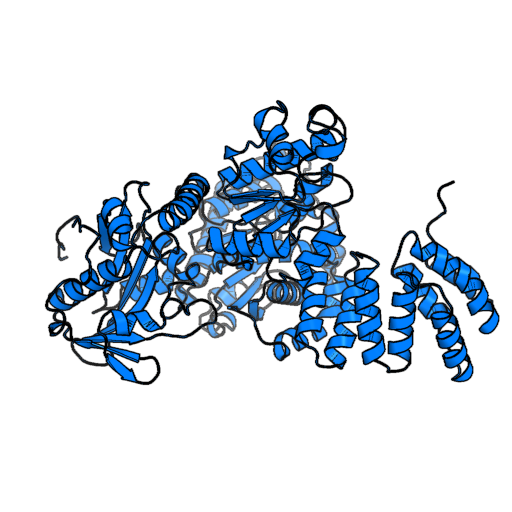25.600 1.00 88.19 594 VAL A C 1
ATOM 4647 O O . VAL A 1 594 ? -20.578 10.842 26.021 1.00 88.19 594 VAL A O 1
ATOM 4650 N N . ALA A 1 595 ? -18.597 9.896 26.429 1.00 86.00 595 ALA A N 1
ATOM 4651 C CA . ALA A 1 595 ? -18.761 9.847 27.882 1.00 86.00 595 ALA A CA 1
ATOM 4652 C C . ALA A 1 595 ? -18.562 11.205 28.595 1.00 86.00 595 ALA A C 1
ATOM 4654 O O . ALA A 1 595 ? -18.747 11.301 29.812 1.00 86.00 595 ALA A O 1
ATOM 4655 N N . THR A 1 596 ? -18.166 12.264 27.883 1.00 86.44 596 THR A N 1
ATOM 4656 C CA . THR A 1 596 ? -17.846 13.562 28.496 1.00 86.44 596 THR A CA 1
ATOM 4657 C C . THR A 1 596 ? -19.113 14.269 28.994 1.00 86.44 596 THR A C 1
ATOM 4659 O O . THR A 1 596 ? -20.073 14.465 28.250 1.00 86.44 596 THR A O 1
ATOM 4662 N N . ARG A 1 597 ? -19.136 14.720 30.257 1.00 81.75 597 ARG A N 1
ATOM 4663 C CA . ARG A 1 597 ? -20.293 15.455 30.801 1.00 81.75 597 ARG A CA 1
ATOM 4664 C C . ARG A 1 597 ? -20.511 16.783 30.070 1.00 81.75 597 ARG A C 1
ATOM 4666 O O . ARG A 1 597 ? -19.566 17.531 29.846 1.00 81.75 597 ARG A O 1
ATOM 4673 N N . GLY A 1 598 ? -21.771 17.088 29.756 1.00 82.25 598 GLY A N 1
ATOM 4674 C CA . GLY A 1 598 ? -22.150 18.323 29.057 1.00 82.25 598 GLY A CA 1
ATOM 4675 C C . GLY A 1 598 ? -21.848 18.316 27.557 1.00 82.25 598 GLY A C 1
ATOM 4676 O O . GLY A 1 598 ? -21.929 19.369 26.929 1.00 82.25 598 GLY A O 1
ATOM 4677 N N . SER A 1 599 ? -21.499 17.158 26.993 1.00 89.38 599 SER A N 1
ATOM 4678 C CA . SER A 1 599 ? -21.307 16.960 25.557 1.00 89.38 599 SER A CA 1
ATOM 4679 C C . SER A 1 599 ? -22.584 16.436 24.882 1.00 89.38 599 SER A C 1
ATOM 4681 O O . SER A 1 599 ? -23.493 15.944 25.550 1.00 89.38 599 SER A O 1
ATOM 4683 N N . TRP A 1 600 ? -22.655 16.558 23.558 1.00 95.19 600 TRP A N 1
ATOM 4684 C CA . TRP A 1 600 ? -23.721 16.002 22.728 1.00 95.19 600 TRP A CA 1
ATOM 4685 C C . TRP A 1 600 ? -23.137 15.417 21.448 1.00 95.19 600 TRP A C 1
ATOM 4687 O O . TRP A 1 600 ? -22.285 16.032 20.803 1.00 95.19 600 TRP A O 1
ATOM 4697 N N . GLN A 1 601 ? -23.593 14.226 21.064 1.00 94.62 601 GLN A N 1
ATOM 4698 C CA . GLN A 1 601 ? -23.131 13.554 19.856 1.00 94.62 601 GLN A CA 1
ATOM 4699 C C . GLN A 1 601 ? -24.303 13.064 19.016 1.00 94.62 601 GLN A C 1
ATOM 4701 O O . GLN A 1 601 ? -25.152 12.302 19.480 1.00 94.62 601 GLN A O 1
ATOM 4706 N N . GLY A 1 602 ? -24.299 13.464 17.748 1.00 94.88 602 GLY A N 1
ATOM 4707 C CA . GLY A 1 602 ? -25.293 13.076 16.760 1.00 94.88 602 GLY A CA 1
ATOM 4708 C C . GLY A 1 602 ? -24.692 12.198 15.669 1.00 94.88 602 GLY A C 1
ATOM 4709 O O . GLY A 1 602 ? -23.657 12.524 15.079 1.00 94.88 602 GLY A O 1
ATOM 4710 N N . VAL A 1 603 ? -25.382 11.101 15.367 1.00 95.12 603 VAL A N 1
ATOM 4711 C CA . VAL A 1 603 ? -25.148 10.254 14.196 1.00 95.12 603 VAL A CA 1
ATOM 4712 C C . VAL A 1 603 ? -26.321 10.418 13.246 1.00 95.12 603 VAL A C 1
ATOM 4714 O O . VAL A 1 603 ? -27.470 10.284 13.654 1.00 95.12 603 VAL A O 1
ATOM 4717 N N . PHE A 1 604 ? -26.039 10.697 11.979 1.00 94.62 604 PHE A N 1
ATOM 4718 C CA . PHE A 1 604 ? -27.038 11.141 11.012 1.00 94.62 604 PHE A CA 1
ATOM 4719 C C . PHE A 1 604 ? -27.158 10.177 9.839 1.00 94.62 604 PHE A C 1
ATOM 4721 O O . PHE A 1 604 ? -26.142 9.708 9.323 1.00 94.62 604 PHE A O 1
ATOM 4728 N N . SER A 1 605 ? -28.384 9.923 9.385 1.00 91.75 605 SER A N 1
ATOM 4729 C CA . SER A 1 605 ? -28.688 9.093 8.215 1.00 91.75 605 SER A CA 1
ATOM 4730 C C . SER A 1 605 ? -29.658 9.777 7.250 1.00 91.75 605 SER A C 1
ATOM 4732 O O . SER A 1 605 ? -30.378 10.705 7.631 1.00 91.75 605 SER A O 1
ATOM 4734 N N . LEU A 1 606 ? -29.650 9.336 5.988 1.00 89.38 606 LEU A N 1
ATOM 4735 C CA . LEU A 1 606 ? -30.499 9.871 4.920 1.00 89.38 606 LEU A CA 1
ATOM 4736 C C . LEU A 1 606 ? -31.039 8.743 4.041 1.00 89.38 606 LEU A C 1
ATOM 4738 O O . LEU A 1 606 ? -30.289 7.865 3.623 1.00 89.38 606 LEU A O 1
ATOM 4742 N N . THR A 1 607 ? -32.309 8.842 3.673 1.00 85.06 607 THR A N 1
ATOM 4743 C CA . THR A 1 607 ? -32.936 8.050 2.608 1.00 85.06 607 THR A CA 1
ATOM 4744 C C . THR A 1 607 ? -33.481 8.995 1.535 1.00 85.06 607 THR A C 1
ATOM 4746 O O . THR A 1 607 ? -33.988 10.065 1.868 1.00 85.06 607 THR A O 1
ATOM 4749 N N . ASP A 1 608 ? -33.382 8.631 0.259 1.00 85.00 608 ASP A N 1
ATOM 4750 C CA . ASP A 1 608 ? -33.973 9.365 -0.872 1.00 85.00 608 ASP A CA 1
ATOM 4751 C C . ASP A 1 608 ? -34.622 8.403 -1.887 1.00 85.00 608 ASP A C 1
ATOM 4753 O O . ASP A 1 608 ? -34.693 7.195 -1.652 1.00 85.00 608 ASP A O 1
ATOM 4757 N N . CYS A 1 609 ? -35.098 8.920 -3.024 1.00 75.94 609 CYS A N 1
ATOM 4758 C CA . CYS A 1 609 ? -35.681 8.104 -4.096 1.00 75.94 609 CYS A CA 1
ATOM 4759 C C . CYS A 1 609 ? -34.708 7.098 -4.743 1.00 75.94 609 CYS A C 1
ATOM 4761 O O . CYS A 1 609 ? -35.161 6.178 -5.421 1.00 75.94 609 CYS A O 1
ATOM 4763 N N . TYR A 1 610 ? -33.400 7.244 -4.517 1.00 66.81 610 TYR A N 1
ATOM 4764 C CA . TYR A 1 610 ? -32.362 6.334 -5.002 1.00 66.81 610 TYR A CA 1
ATOM 4765 C C . TYR A 1 610 ? -31.941 5.296 -3.952 1.00 66.81 610 TYR A C 1
ATOM 4767 O O . TYR A 1 610 ? -31.157 4.401 -4.263 1.00 66.81 610 TYR A O 1
ATOM 4775 N N . GLY A 1 611 ? -32.459 5.383 -2.723 1.00 70.00 611 GLY A N 1
ATOM 4776 C CA . GLY A 1 611 ? -32.302 4.366 -1.689 1.00 70.00 611 GLY A CA 1
ATOM 4777 C C . GLY A 1 611 ? -31.839 4.902 -0.335 1.00 70.00 611 GLY A C 1
ATOM 4778 O O . GLY A 1 611 ? -31.830 6.103 -0.057 1.00 70.00 611 GLY A O 1
ATOM 4779 N N . ASP A 1 612 ? -31.470 3.970 0.545 1.00 78.19 612 ASP A N 1
ATOM 4780 C CA . ASP A 1 612 ? -30.951 4.266 1.882 1.00 78.19 612 ASP A CA 1
ATOM 4781 C C . ASP A 1 612 ? -29.425 4.461 1.856 1.00 78.19 612 ASP A C 1
ATOM 4783 O O . ASP A 1 612 ? -28.661 3.575 1.449 1.00 78.19 612 ASP A O 1
ATOM 4787 N N . HIS A 1 613 ? -28.973 5.630 2.318 1.00 72.12 613 HIS A N 1
ATOM 4788 C CA . HIS A 1 613 ? -27.562 6.016 2.372 1.00 72.12 613 HIS A CA 1
ATOM 4789 C C . HIS A 1 613 ? -26.885 5.592 3.684 1.00 72.12 613 HIS A C 1
ATOM 4791 O O . HIS A 1 613 ? -25.658 5.695 3.797 1.00 72.12 613 HIS A O 1
ATOM 4797 N N . GLY A 1 614 ? -27.651 5.083 4.656 1.00 83.19 614 GLY A N 1
ATOM 4798 C CA . GLY A 1 614 ? -27.174 4.660 5.970 1.00 83.19 614 GLY A CA 1
ATOM 4799 C C . GLY A 1 614 ? -26.638 5.821 6.811 1.00 83.19 614 GLY A C 1
ATOM 4800 O O . GLY A 1 614 ? -26.990 6.979 6.601 1.00 83.19 614 GLY A O 1
ATOM 4801 N N . ILE A 1 615 ? -25.758 5.525 7.773 1.00 86.56 615 ILE A N 1
ATOM 4802 C CA . ILE A 1 615 ? -25.100 6.549 8.600 1.00 86.56 615 ILE A CA 1
ATOM 4803 C C . ILE A 1 615 ? -24.103 7.328 7.744 1.00 86.56 615 ILE A C 1
ATOM 4805 O O . ILE A 1 615 ? -23.114 6.771 7.273 1.00 86.56 615 ILE A O 1
ATOM 4809 N N . ILE A 1 616 ? -24.342 8.618 7.543 1.00 85.62 616 ILE A N 1
ATOM 4810 C CA . ILE A 1 616 ? -23.612 9.480 6.610 1.00 85.62 616 ILE A CA 1
ATOM 4811 C C . ILE A 1 616 ? -23.001 10.724 7.253 1.00 85.62 616 ILE A C 1
ATOM 4813 O O . ILE A 1 616 ? -22.187 11.370 6.602 1.00 85.62 616 ILE A O 1
ATOM 4817 N N . GLY A 1 617 ? -23.387 11.080 8.477 1.00 91.62 617 GLY A N 1
ATOM 4818 C CA . GLY A 1 617 ? -22.922 12.291 9.147 1.00 91.62 617 GLY A CA 1
ATOM 4819 C C . GLY A 1 617 ? -22.657 12.041 10.621 1.00 91.62 617 GLY A C 1
ATOM 4820 O O . GLY A 1 617 ? -23.317 11.209 11.244 1.00 91.62 617 GLY A O 1
ATOM 4821 N N . VAL A 1 618 ? -21.672 12.752 11.161 1.00 95.19 618 VAL A N 1
ATOM 4822 C CA . VAL A 1 618 ? -21.300 12.706 12.578 1.00 95.19 618 VAL A CA 1
ATOM 4823 C C . VAL A 1 618 ? -21.063 14.131 13.052 1.00 95.19 618 VAL A C 1
ATOM 4825 O O . VAL A 1 618 ? -20.382 14.904 12.369 1.00 95.19 618 VAL A O 1
ATOM 4828 N N . MET A 1 619 ? -21.600 14.457 14.224 1.00 96.56 619 MET A N 1
ATOM 4829 C CA . MET A 1 619 ? -21.303 15.699 14.923 1.00 96.56 619 MET A CA 1
ATOM 4830 C C . MET A 1 619 ? -21.015 15.427 16.396 1.00 96.56 619 MET A C 1
ATOM 4832 O O . MET A 1 619 ? -21.823 14.780 17.058 1.00 96.56 619 MET A O 1
ATOM 4836 N N . PHE A 1 620 ? -19.887 15.929 16.896 1.00 96.19 620 PHE A N 1
ATOM 4837 C CA . PHE A 1 620 ? -19.537 15.937 18.313 1.00 96.19 620 PHE A CA 1
ATOM 4838 C C . PHE A 1 620 ? -19.454 17.379 18.803 1.00 96.19 620 PHE A C 1
ATOM 4840 O O . PHE A 1 620 ? -18.647 18.165 18.305 1.00 96.19 620 PHE A O 1
ATOM 4847 N N . CYS A 1 621 ? -20.266 17.698 19.800 1.00 95.94 621 CYS A N 1
ATOM 4848 C CA . CYS A 1 621 ? -20.229 18.941 20.550 1.00 95.94 621 CYS A CA 1
ATOM 4849 C C . CYS A 1 621 ? -19.723 18.639 21.962 1.00 95.94 621 CYS A C 1
ATOM 4851 O O . CYS A 1 621 ? -20.259 17.766 22.639 1.00 95.94 621 CYS A O 1
ATOM 4853 N N . ILE A 1 622 ? -18.697 19.351 22.409 1.00 94.12 622 ILE A N 1
ATOM 4854 C CA . ILE A 1 622 ? -18.150 19.266 23.770 1.00 94.12 622 ILE A CA 1
ATOM 4855 C C . ILE A 1 622 ? -18.433 20.565 24.527 1.00 94.12 622 ILE A C 1
ATOM 4857 O O . ILE A 1 622 ? -18.909 21.535 23.938 1.00 94.12 622 ILE A O 1
ATOM 4861 N N . ALA A 1 623 ? -18.152 20.601 25.832 1.00 92.94 623 ALA A N 1
ATOM 4862 C CA . ALA A 1 623 ? -18.264 21.829 26.615 1.00 92.94 623 ALA A CA 1
ATOM 4863 C C . ALA A 1 623 ? -17.402 22.944 25.996 1.00 92.94 623 ALA A C 1
ATOM 4865 O O . ALA A 1 623 ? -16.219 22.742 25.727 1.00 92.94 623 ALA A O 1
ATOM 4866 N N . GLY A 1 624 ? -18.019 24.097 25.737 1.00 89.50 624 GLY A N 1
ATOM 4867 C CA . GLY A 1 624 ? -17.355 25.241 25.123 1.00 89.50 624 GLY A CA 1
ATOM 4868 C C . GLY A 1 624 ? -16.541 26.083 26.117 1.00 89.50 624 GLY A C 1
ATOM 4869 O O . GLY A 1 624 ? -16.467 25.763 27.306 1.00 89.50 624 GLY A O 1
ATOM 4870 N N . PRO A 1 625 ? -15.934 27.188 25.645 1.00 88.06 625 PRO A N 1
ATOM 4871 C CA . PRO A 1 625 ? -15.038 28.031 26.441 1.00 88.06 625 PRO A CA 1
ATOM 4872 C C . PRO A 1 625 ? -15.740 28.813 27.563 1.00 88.06 625 PRO A C 1
ATOM 4874 O O . PRO A 1 625 ? -15.071 29.377 28.426 1.00 88.06 625 PRO A O 1
ATOM 4877 N N . GLU A 1 626 ? -17.072 28.869 27.563 1.00 91.25 626 GLU A N 1
ATOM 4878 C CA . GLU A 1 626 ? -17.866 29.587 28.560 1.00 91.25 626 GLU A CA 1
ATOM 4879 C C . GLU A 1 626 ? -19.061 28.758 29.072 1.00 91.25 626 GLU A C 1
ATOM 4881 O O . GLU A 1 626 ? -19.492 27.798 28.420 1.00 91.25 626 GLU A O 1
ATOM 4886 N N . PRO A 1 627 ? -19.645 29.110 30.232 1.00 91.44 627 PRO A N 1
ATOM 4887 C CA . PRO A 1 627 ? -20.823 28.420 30.745 1.00 91.44 627 PRO A CA 1
ATOM 4888 C C . PRO A 1 627 ? -21.989 28.445 29.751 1.00 91.44 627 PRO A C 1
ATOM 4890 O O . PRO A 1 627 ? -22.268 29.472 29.135 1.00 91.44 627 PRO A O 1
ATOM 4893 N N . ARG A 1 628 ? -22.723 27.328 29.658 1.00 93.88 628 ARG A N 1
ATOM 4894 C CA . ARG A 1 628 ? -23.848 27.150 28.718 1.00 93.88 628 ARG A CA 1
ATOM 4895 C C . ARG A 1 628 ? -23.444 27.336 27.250 1.00 93.88 628 ARG A C 1
ATOM 4897 O O . ARG A 1 628 ? -24.237 27.829 26.449 1.00 93.88 628 ARG A O 1
ATOM 4904 N N . SER A 1 629 ? -22.227 26.937 26.891 1.00 96.00 629 SER A N 1
ATOM 4905 C CA . SER A 1 629 ? -21.778 26.900 25.501 1.00 96.00 629 SER A CA 1
ATOM 4906 C C . SER A 1 629 ? -21.291 25.515 25.091 1.00 96.00 629 SER A C 1
ATOM 4908 O O . SER A 1 629 ? -20.841 24.727 25.928 1.00 96.00 629 SER A O 1
ATOM 4910 N N . TRP A 1 630 ? -21.364 25.241 23.792 1.00 97.25 630 TRP A N 1
ATOM 4911 C CA . TRP A 1 630 ? -20.723 24.089 23.165 1.00 97.25 630 TRP A CA 1
ATOM 4912 C C . TRP A 1 630 ? -19.600 24.514 22.229 1.00 97.25 630 TRP A C 1
ATOM 4914 O O . TRP A 1 630 ? -19.672 25.577 21.621 1.00 97.25 630 TRP A O 1
ATOM 4924 N N . GLU A 1 631 ? -18.593 23.662 22.071 1.00 95.50 631 GLU A N 1
ATOM 4925 C CA . GLU A 1 631 ? -17.622 23.709 20.977 1.00 95.50 631 GLU A CA 1
ATOM 4926 C C . GLU A 1 631 ? -17.843 22.497 20.065 1.00 95.50 631 GLU A C 1
ATOM 4928 O O . GLU A 1 631 ? -17.923 21.359 20.529 1.00 95.50 631 GLU A O 1
ATOM 4933 N N . ILE A 1 632 ? -17.966 22.737 18.760 1.00 96.38 632 ILE A N 1
ATOM 4934 C CA . ILE A 1 632 ? -18.037 21.693 17.739 1.00 96.38 632 ILE A CA 1
ATOM 4935 C C . ILE A 1 632 ? -16.630 21.126 17.576 1.00 96.38 632 ILE A C 1
ATOM 4937 O O . ILE A 1 632 ? -15.776 21.697 16.898 1.00 96.38 632 ILE A O 1
ATOM 4941 N N . ASP A 1 633 ? -16.403 19.982 18.205 1.00 94.25 633 ASP A N 1
ATOM 4942 C CA . ASP A 1 633 ? -15.154 19.242 18.099 1.00 94.25 633 ASP A CA 1
ATOM 4943 C C . ASP A 1 633 ? -15.010 18.593 16.715 1.00 94.25 633 ASP A C 1
ATOM 4945 O O . ASP A 1 633 ? -13.966 18.670 16.055 1.00 94.25 633 ASP A O 1
ATOM 4949 N N . THR A 1 634 ? -16.096 17.961 16.271 1.00 93.69 634 THR A N 1
ATOM 4950 C CA . THR A 1 634 ? -16.153 17.205 15.026 1.00 93.69 634 THR A CA 1
ATOM 4951 C C . THR A 1 634 ? -17.453 17.503 14.313 1.00 93.69 634 THR A C 1
ATOM 4953 O O . THR A 1 634 ? -18.527 17.342 14.878 1.00 93.69 634 THR A O 1
ATOM 4956 N N . TRP A 1 635 ? -17.360 17.869 13.040 1.00 95.75 635 TRP A N 1
ATOM 4957 C CA . TRP A 1 635 ? -18.490 17.879 12.122 1.00 95.75 635 TRP A CA 1
ATOM 4958 C C . TRP A 1 635 ? -18.014 17.369 10.779 1.00 95.75 635 TRP A C 1
ATOM 4960 O O . TRP A 1 635 ? -17.141 17.965 10.140 1.00 95.75 635 TRP A O 1
ATOM 4970 N N . LEU A 1 636 ? -18.584 16.242 10.366 1.00 91.62 636 LEU A N 1
ATOM 4971 C CA . LEU A 1 636 ? -18.288 15.644 9.080 1.00 91.62 636 LEU A CA 1
ATOM 4972 C C . LEU A 1 636 ? -19.508 15.030 8.410 1.00 91.62 636 LEU A C 1
ATOM 4974 O O . LEU A 1 636 ? -20.465 14.616 9.067 1.00 91.62 636 LEU A O 1
ATOM 4978 N N . MET A 1 637 ? -19.422 14.927 7.086 1.00 87.94 637 MET A N 1
ATOM 4979 C CA . MET A 1 637 ? -20.407 14.250 6.250 1.00 87.94 637 MET A CA 1
ATOM 4980 C C . MET A 1 637 ? -19.708 13.443 5.163 1.00 87.94 637 MET A C 1
ATOM 4982 O O . MET A 1 637 ? -18.704 13.860 4.586 1.00 87.94 637 MET A O 1
ATOM 4986 N N . SER A 1 638 ? -20.259 12.279 4.851 1.00 78.44 638 SER A N 1
ATOM 4987 C CA . SER A 1 638 ? -19.798 11.452 3.747 1.00 78.44 638 SER A CA 1
ATOM 4988 C C . SER A 1 638 ? -20.001 12.169 2.408 1.00 78.44 638 SER A C 1
ATOM 4990 O O . SER A 1 638 ? -21.007 12.849 2.193 1.00 78.44 638 SER A O 1
ATOM 4992 N N . CYS A 1 639 ? -19.076 11.961 1.465 1.00 67.06 639 CYS A N 1
ATOM 4993 C CA . CYS A 1 639 ? -19.100 12.603 0.147 1.00 67.06 639 CYS A CA 1
ATOM 4994 C C . CYS A 1 639 ? -20.368 12.303 -0.684 1.00 67.06 639 CYS A C 1
ATOM 4996 O O . CYS A 1 639 ? -20.707 13.057 -1.597 1.00 67.06 639 CYS A O 1
ATOM 4998 N N . ARG A 1 640 ? -21.097 11.234 -0.337 1.00 64.44 640 ARG A N 1
ATOM 4999 C CA . ARG A 1 640 ? -22.332 10.782 -1.001 1.00 64.44 640 ARG A CA 1
ATOM 5000 C C . ARG A 1 640 ? -23.530 11.723 -0.864 1.00 64.44 640 ARG A C 1
ATOM 5002 O O . ARG A 1 640 ? -24.434 11.659 -1.687 1.00 64.44 640 ARG A O 1
ATOM 5009 N N . VAL A 1 641 ? -23.538 12.604 0.138 1.00 70.69 641 VAL A N 1
ATOM 5010 C CA . VAL A 1 641 ? -24.617 13.594 0.323 1.00 70.69 641 VAL A CA 1
ATOM 5011 C C . VAL A 1 641 ? -24.193 15.026 0.033 1.00 70.69 641 VAL A C 1
ATOM 5013 O O . VAL A 1 641 ? -24.928 15.972 0.312 1.00 70.69 641 VAL A O 1
ATOM 5016 N N . LEU A 1 642 ? -23.008 15.209 -0.549 1.00 71.19 642 LEU A N 1
ATOM 5017 C CA . LEU A 1 642 ? -22.530 16.539 -0.902 1.00 71.19 642 LEU A CA 1
ATOM 5018 C C . LEU A 1 642 ? -23.393 17.165 -1.989 1.00 71.19 642 LEU A C 1
ATOM 5020 O O . LEU A 1 642 ? -23.710 16.528 -2.997 1.00 71.19 642 LEU A O 1
ATOM 5024 N N . GLY A 1 643 ? -23.737 18.433 -1.775 1.00 72.81 643 GLY A N 1
ATOM 5025 C CA . GLY A 1 643 ? -24.643 19.182 -2.640 1.00 72.81 643 GLY A CA 1
ATOM 5026 C C . GLY A 1 643 ? -26.123 18.907 -2.374 1.00 72.81 643 GLY A C 1
ATOM 5027 O O . GLY A 1 643 ? -26.954 19.410 -3.118 1.00 72.81 643 GLY A O 1
ATOM 5028 N N . ARG A 1 644 ? -26.467 18.139 -1.327 1.00 81.19 644 ARG A N 1
ATOM 5029 C CA . ARG A 1 644 ? -27.862 17.862 -0.933 1.00 81.19 644 ARG A CA 1
ATOM 5030 C C . ARG A 1 644 ? -28.390 18.749 0.190 1.00 81.19 644 ARG A C 1
ATOM 5032 O O . ARG A 1 644 ? -29.489 18.507 0.678 1.00 81.19 644 ARG A O 1
ATOM 5039 N N . ARG A 1 645 ? -27.598 19.739 0.618 1.00 86.12 645 ARG A N 1
ATOM 5040 C CA . ARG A 1 645 ? -27.888 20.586 1.784 1.00 86.12 645 ARG A CA 1
ATOM 5041 C C . ARG A 1 645 ? -28.121 19.774 3.068 1.00 86.12 645 ARG A C 1
ATOM 5043 O O . ARG A 1 645 ? -28.893 20.160 3.938 1.00 86.12 645 ARG A O 1
ATOM 5050 N N . PHE A 1 646 ? -27.450 18.626 3.194 1.00 90.19 646 PHE A N 1
ATOM 5051 C CA . PHE A 1 646 ? -27.563 17.766 4.377 1.00 90.19 646 PHE A CA 1
ATOM 5052 C C . PHE A 1 646 ? -26.947 18.413 5.624 1.00 90.19 646 PHE A C 1
ATOM 5054 O O . PHE A 1 646 ? -27.367 18.144 6.747 1.00 90.19 646 PHE A O 1
ATOM 5061 N N . GLU A 1 647 ? -25.995 19.322 5.428 1.00 91.62 647 GLU A N 1
ATOM 5062 C CA . GLU A 1 647 ? -25.402 20.117 6.495 1.00 91.62 647 GLU A CA 1
ATOM 5063 C C . GLU A 1 647 ? -26.426 21.002 7.217 1.00 91.62 647 GLU A C 1
ATOM 5065 O O . GLU A 1 647 ? -26.310 21.204 8.422 1.00 91.62 647 GLU A O 1
ATOM 5070 N N . GLU A 1 648 ? -27.458 21.471 6.510 1.00 93.31 648 GLU A N 1
ATOM 5071 C CA . GLU A 1 648 ? -28.536 22.288 7.075 1.00 93.31 648 GLU A CA 1
ATOM 5072 C C . GLU A 1 648 ? -29.360 21.458 8.074 1.00 93.31 648 GLU A C 1
ATOM 5074 O O . GLU A 1 648 ? -29.644 21.916 9.179 1.00 93.31 648 GLU A O 1
ATOM 5079 N N . PHE A 1 649 ? -29.624 20.189 7.739 1.00 93.88 649 PHE A N 1
ATOM 5080 C CA . PHE A 1 649 ? -30.312 19.235 8.617 1.00 93.88 649 PHE A CA 1
ATOM 5081 C C . PHE A 1 649 ? -29.508 18.895 9.868 1.00 93.88 649 PHE A C 1
ATOM 5083 O O . PHE A 1 649 ? -30.056 18.834 10.970 1.00 93.88 649 PHE A O 1
ATOM 5090 N N . MET A 1 650 ? -28.195 18.716 9.723 1.00 95.56 650 MET A N 1
ATOM 5091 C CA . MET A 1 650 ? -27.322 18.488 10.874 1.00 95.56 650 MET A CA 1
ATOM 5092 C C . MET A 1 650 ? -27.261 19.707 11.801 1.00 95.56 650 MET A C 1
ATOM 5094 O O . MET A 1 650 ? -27.294 19.547 13.022 1.00 95.56 650 MET A O 1
ATOM 5098 N N . ALA A 1 651 ? -27.210 20.913 11.230 1.00 95.06 651 ALA A N 1
ATOM 5099 C CA . ALA A 1 651 ? -27.225 22.161 11.985 1.00 95.06 651 ALA A CA 1
ATOM 5100 C C . ALA A 1 651 ? -28.534 22.334 12.771 1.00 95.06 651 ALA A C 1
ATOM 5102 O O . ALA A 1 651 ? -28.494 22.700 13.944 1.00 95.06 651 ALA A O 1
ATOM 5103 N N . ASP A 1 652 ? -29.679 22.022 12.158 1.00 94.56 652 ASP A N 1
ATOM 5104 C CA . ASP A 1 652 ? -30.985 22.092 12.822 1.00 94.56 652 ASP A CA 1
ATOM 5105 C C . ASP A 1 652 ? -31.067 21.157 14.032 1.00 94.56 652 ASP A C 1
ATOM 5107 O O . ASP A 1 652 ? -31.491 21.580 15.109 1.00 94.56 652 ASP A O 1
ATOM 5111 N N . ALA A 1 653 ? -30.602 19.911 13.889 1.00 94.50 653 ALA A N 1
ATOM 5112 C CA . ALA A 1 653 ? -30.567 18.954 14.994 1.00 94.50 653 ALA A CA 1
ATOM 5113 C C . ALA A 1 653 ? -29.668 19.429 16.147 1.00 94.50 653 ALA A C 1
ATOM 5115 O O . ALA A 1 653 ? -30.046 19.319 17.312 1.00 94.50 653 ALA A O 1
ATOM 5116 N N . MET A 1 654 ? -28.504 20.002 15.831 1.00 96.00 654 MET A N 1
ATOM 5117 C CA . MET A 1 654 ? -27.590 20.571 16.823 1.00 96.00 654 MET A CA 1
ATOM 5118 C C . MET A 1 654 ? -28.209 21.768 17.551 1.00 96.00 654 MET A C 1
ATOM 5120 O O . MET A 1 654 ? -28.125 21.850 18.773 1.00 96.00 654 MET A O 1
ATOM 5124 N N . VAL A 1 655 ? -28.844 22.695 16.826 1.00 95.69 655 VAL A N 1
ATOM 5125 C CA . VAL A 1 655 ? -29.524 23.859 17.419 1.00 95.69 655 VAL A CA 1
ATOM 5126 C C . VAL A 1 655 ? -30.680 23.412 18.311 1.00 95.69 655 VAL A C 1
ATOM 5128 O O . VAL A 1 655 ? -30.858 23.958 19.401 1.00 95.69 655 VAL A O 1
ATOM 5131 N N . GLN A 1 656 ? -31.449 22.409 17.884 1.00 93.81 656 GLN A N 1
ATOM 5132 C CA . GLN A 1 656 ? -32.502 21.821 18.703 1.00 93.81 656 GLN A CA 1
ATOM 5133 C C . GLN A 1 656 ? -31.926 21.214 19.991 1.00 93.81 656 GLN A C 1
ATOM 5135 O O . GLN A 1 656 ? -32.372 21.571 21.081 1.00 93.81 656 GLN A O 1
ATOM 5140 N N . ALA A 1 657 ? -30.898 20.371 19.881 1.00 94.25 657 ALA A N 1
ATOM 5141 C CA . ALA A 1 657 ? -30.252 19.760 21.037 1.00 94.25 657 ALA A CA 1
ATOM 5142 C C . ALA A 1 657 ? -29.655 20.812 21.987 1.00 94.25 657 ALA A C 1
ATOM 5144 O O . ALA A 1 657 ? -29.801 20.698 23.203 1.00 94.25 657 ALA A O 1
ATOM 5145 N N . ALA A 1 658 ? -29.044 21.871 21.449 1.00 94.56 658 ALA A N 1
ATOM 5146 C CA . ALA A 1 658 ? -28.507 22.978 22.234 1.00 94.56 658 ALA A CA 1
ATOM 5147 C C . ALA A 1 658 ? -29.604 23.651 23.077 1.00 94.56 658 ALA A C 1
ATOM 5149 O O . ALA A 1 658 ? -29.409 23.881 24.270 1.00 94.56 658 ALA A O 1
ATOM 5150 N N . ARG A 1 659 ? -30.790 23.893 22.499 1.00 94.62 659 ARG A N 1
ATOM 5151 C CA . ARG A 1 659 ? -31.944 24.447 23.233 1.00 94.62 659 ARG A CA 1
ATOM 5152 C C . ARG A 1 659 ? -32.408 23.532 24.356 1.00 94.62 659 ARG A C 1
ATOM 5154 O O . ARG A 1 659 ? -32.626 24.008 25.466 1.00 94.62 659 ARG A O 1
ATOM 5161 N N . GLU A 1 660 ? -32.526 22.238 24.076 1.00 93.56 660 GLU A N 1
ATOM 5162 C CA . GLU A 1 660 ? -32.949 21.227 25.054 1.00 93.56 660 GLU A CA 1
ATOM 5163 C C . GLU A 1 660 ? -31.971 21.125 26.239 1.00 93.56 660 GLU A C 1
ATOM 5165 O O . GLU A 1 660 ? -32.395 20.901 27.370 1.00 93.56 660 GLU A O 1
ATOM 5170 N N . HIS A 1 661 ? -30.678 21.376 26.009 1.00 92.88 661 HIS A N 1
ATOM 5171 C CA . HIS A 1 661 ? -29.630 21.352 27.038 1.00 92.88 661 HIS A CA 1
ATOM 5172 C C . HIS A 1 661 ? -29.353 22.728 27.676 1.00 92.88 661 HIS A C 1
ATOM 5174 O O . HIS A 1 661 ? -28.418 22.868 28.467 1.00 92.88 661 HIS A O 1
ATOM 5180 N N . GLY A 1 662 ? -30.137 23.761 27.346 1.00 94.62 662 GLY A N 1
ATOM 5181 C CA . GLY A 1 662 ? -29.956 25.115 27.883 1.00 94.62 662 GLY A CA 1
ATOM 5182 C C . GLY A 1 662 ? -28.668 25.812 27.423 1.00 94.62 662 GLY A C 1
ATOM 5183 O O . GLY A 1 662 ? -28.181 26.721 28.101 1.00 94.62 662 GLY A O 1
ATOM 5184 N N . ILE A 1 663 ? -28.109 25.386 26.290 1.00 97.00 663 ILE A N 1
ATOM 5185 C CA . ILE A 1 663 ? -26.933 25.971 25.648 1.00 97.00 663 ILE A CA 1
ATOM 5186 C C . ILE A 1 663 ? -27.353 27.218 24.869 1.00 97.00 663 ILE A C 1
ATOM 5188 O O . ILE A 1 663 ? -28.272 27.185 24.052 1.00 97.00 663 ILE A O 1
ATOM 5192 N N . VAL A 1 664 ? -26.667 28.332 25.121 1.00 96.44 664 VAL A N 1
ATOM 5193 C CA . VAL A 1 664 ? -26.970 29.636 24.511 1.00 96.44 664 VAL A CA 1
ATOM 5194 C C . VAL A 1 664 ? -26.076 29.945 23.314 1.00 96.44 664 VAL A C 1
ATOM 5196 O O . VAL A 1 664 ? -26.476 30.702 22.432 1.00 96.44 664 VAL A O 1
ATOM 5199 N N . ARG A 1 665 ? -24.877 29.353 23.258 1.00 96.88 665 ARG A N 1
ATOM 5200 C CA . ARG A 1 665 ? -23.898 29.590 22.190 1.00 96.88 665 ARG A CA 1
ATOM 5201 C C . ARG A 1 665 ? -23.210 28.314 21.744 1.00 96.88 665 ARG A C 1
ATOM 5203 O O . ARG A 1 665 ? -22.916 27.440 22.557 1.00 96.88 665 ARG A O 1
ATOM 5210 N N . VAL A 1 666 ? -22.910 28.247 20.454 1.00 97.44 666 VAL A N 1
ATOM 5211 C CA . VAL A 1 666 ? -22.141 27.154 19.858 1.00 97.44 666 VAL A CA 1
ATOM 5212 C C . VAL A 1 666 ? -20.950 27.730 19.107 1.00 97.44 666 VAL A C 1
ATOM 5214 O O . VAL A 1 666 ? -21.110 28.568 18.225 1.00 97.44 666 VAL A O 1
ATOM 5217 N N . TYR A 1 667 ? -19.755 27.274 19.453 1.00 96.88 667 TYR A N 1
ATOM 5218 C CA . TYR A 1 667 ? -18.501 27.650 18.822 1.00 96.88 667 TYR A CA 1
ATOM 5219 C C . TYR A 1 667 ? -18.097 26.607 17.787 1.00 96.88 667 TYR A C 1
ATOM 5221 O O . TYR A 1 667 ? -18.196 25.409 18.032 1.00 96.88 667 TYR A O 1
ATOM 5229 N N . GLY A 1 668 ? -17.617 27.063 16.637 1.00 95.25 668 GLY A N 1
ATOM 5230 C CA . GLY A 1 668 ? -17.069 26.224 15.581 1.00 95.25 668 GLY A CA 1
ATOM 5231 C C . GLY A 1 668 ? -15.626 26.599 15.270 1.00 95.25 668 GLY A C 1
ATOM 5232 O O . GLY A 1 668 ? -15.292 27.781 15.193 1.00 95.25 668 GLY A O 1
ATOM 5233 N N . GLU A 1 669 ? -14.773 25.599 15.063 1.00 93.75 669 GLU A N 1
ATOM 5234 C CA . GLU A 1 669 ? -13.423 25.773 14.520 1.00 93.75 669 GLU A CA 1
ATOM 5235 C C . GLU A 1 669 ? -13.378 25.205 13.096 1.00 93.75 669 GLU A C 1
ATOM 5237 O O . GLU A 1 669 ? -13.900 24.115 12.836 1.00 93.75 669 GLU A O 1
ATOM 5242 N N . TYR A 1 670 ? -12.759 25.938 12.170 1.00 92.19 670 TYR A N 1
ATOM 5243 C CA . TYR A 1 670 ? -12.400 25.433 10.846 1.00 92.19 670 TYR A CA 1
ATOM 5244 C C . TYR A 1 670 ? -10.878 25.305 10.749 1.00 92.19 670 TYR A C 1
ATOM 5246 O O . TYR A 1 670 ? -10.164 26.291 10.853 1.00 92.19 670 TYR A O 1
ATOM 5254 N N . ARG A 1 671 ? -10.357 24.098 10.532 1.00 88.56 671 ARG A N 1
ATOM 5255 C CA . ARG A 1 671 ? -8.924 23.866 10.308 1.00 88.56 671 ARG A CA 1
ATOM 5256 C C . ARG A 1 671 ? -8.676 23.661 8.818 1.00 88.56 671 ARG A C 1
ATOM 5258 O O . ARG A 1 671 ? -9.001 22.583 8.313 1.00 88.56 671 ARG A O 1
ATOM 5265 N N . PRO A 1 672 ? -8.137 24.658 8.097 1.00 83.44 672 PRO A N 1
ATOM 5266 C CA . PRO A 1 672 ? -7.940 24.542 6.663 1.00 83.44 672 PRO A CA 1
ATOM 5267 C C . PRO A 1 672 ? -6.895 23.475 6.330 1.00 83.44 672 PRO A C 1
ATOM 5269 O O . PRO A 1 672 ? -5.815 23.410 6.913 1.00 83.44 672 PRO A O 1
ATOM 5272 N N . THR A 1 673 ? -7.212 22.654 5.337 1.00 75.62 673 THR A N 1
ATOM 5273 C CA . THR A 1 673 ? -6.322 21.670 4.719 1.00 75.62 673 THR A CA 1
ATOM 5274 C C . THR A 1 673 ? -6.489 21.733 3.203 1.00 75.62 673 THR A C 1
ATOM 5276 O O . THR A 1 673 ? -7.482 22.250 2.692 1.00 75.62 673 THR A O 1
ATOM 5279 N N . ALA A 1 674 ? -5.572 21.114 2.459 1.00 69.88 674 ALA A N 1
ATOM 5280 C CA . ALA A 1 674 ? -5.694 21.007 1.003 1.00 69.88 674 ALA A CA 1
ATOM 5281 C C . ALA A 1 674 ? -6.958 20.250 0.538 1.00 69.88 674 ALA A C 1
ATOM 5283 O O . ALA A 1 674 ? -7.320 20.332 -0.631 1.00 69.88 674 ALA A O 1
ATOM 5284 N N . ARG A 1 675 ? -7.612 19.475 1.421 1.00 66.19 675 ARG A N 1
ATOM 5285 C CA . ARG A 1 675 ? -8.715 18.574 1.052 1.00 66.19 675 ARG A CA 1
ATOM 5286 C C . ARG A 1 675 ? -10.091 19.015 1.547 1.00 66.19 675 ARG A C 1
ATOM 5288 O O . ARG A 1 675 ? -11.062 18.505 1.003 1.00 66.19 675 ARG A O 1
ATOM 5295 N N . ASN A 1 676 ? -10.197 19.920 2.525 1.00 74.44 676 ASN A N 1
ATOM 5296 C CA . ASN A 1 676 ? -11.474 20.336 3.134 1.00 74.44 676 ASN A CA 1
ATOM 5297 C C . ASN A 1 676 ? -11.904 21.771 2.777 1.00 74.44 676 ASN A C 1
ATOM 5299 O O . ASN A 1 676 ? -12.741 22.353 3.462 1.00 74.44 676 ASN A O 1
ATOM 5303 N N . SER A 1 677 ? -11.382 22.335 1.685 1.00 79.38 677 SER A N 1
ATOM 5304 C CA . SER A 1 677 ? -11.750 23.679 1.208 1.00 79.38 677 SER A CA 1
ATOM 5305 C C . SER A 1 677 ? -13.257 23.852 0.963 1.00 79.38 677 SER A C 1
ATOM 5307 O O . SER A 1 677 ? -13.777 24.962 1.086 1.00 79.38 677 SER A O 1
ATOM 5309 N N . LEU A 1 678 ? -13.965 22.746 0.702 1.00 77.44 678 LEU A N 1
ATOM 5310 C CA . LEU A 1 678 ? -15.415 22.684 0.505 1.00 77.44 678 LEU A CA 1
ATOM 5311 C C . LEU A 1 678 ? -16.226 23.224 1.695 1.00 77.44 678 LEU A C 1
ATOM 5313 O O . LEU A 1 678 ? -17.356 23.657 1.504 1.00 77.44 678 LEU A O 1
ATOM 5317 N N . VAL A 1 679 ? -15.677 23.178 2.913 1.00 84.94 679 VAL A N 1
ATOM 5318 C CA . VAL A 1 679 ? -16.376 23.625 4.133 1.00 84.94 679 VAL A CA 1
ATOM 5319 C C . VAL A 1 679 ? -15.871 24.960 4.669 1.00 84.94 679 VAL A C 1
ATOM 5321 O O . VAL A 1 679 ? -16.276 25.369 5.753 1.00 84.94 679 VAL A O 1
ATOM 5324 N N . SER A 1 680 ? -15.018 25.659 3.916 1.00 86.44 680 SER A N 1
ATOM 5325 C CA . SER A 1 680 ? -14.439 26.940 4.345 1.00 86.44 680 SER A CA 1
ATOM 5326 C C . SER A 1 680 ? -15.490 28.026 4.607 1.00 86.44 680 SER A C 1
ATOM 5328 O O . SER A 1 680 ? -15.292 28.881 5.465 1.00 86.44 680 SER A O 1
ATOM 5330 N N . ASP A 1 681 ? -16.633 27.958 3.923 1.00 89.44 681 ASP A N 1
ATOM 5331 C CA . ASP A 1 681 ? -17.747 28.898 4.050 1.00 89.44 681 ASP A CA 1
ATOM 5332 C C . ASP A 1 681 ? -18.934 28.349 4.864 1.00 89.44 681 ASP A C 1
ATOM 5334 O O . ASP A 1 681 ? -19.953 29.029 5.000 1.00 89.44 681 ASP A O 1
ATOM 5338 N N . LEU A 1 682 ? -18.822 27.135 5.421 1.00 92.19 682 LEU A N 1
ATOM 5339 C CA . LEU A 1 682 ? -19.937 26.436 6.066 1.00 92.19 682 LEU A CA 1
ATOM 5340 C C . LEU A 1 682 ? -20.519 27.236 7.238 1.00 92.19 682 LEU A C 1
ATOM 5342 O O . LEU A 1 682 ? -21.726 27.465 7.294 1.00 92.19 682 LEU A O 1
ATOM 5346 N N . TYR A 1 683 ? -19.663 27.680 8.161 1.00 94.75 683 TYR A N 1
ATOM 5347 C CA . TYR A 1 683 ? -20.083 28.439 9.339 1.00 94.75 683 TYR A CA 1
ATOM 5348 C C . TYR A 1 683 ? -20.754 29.776 8.964 1.00 94.75 683 TYR A C 1
ATOM 5350 O O . TYR A 1 683 ? -21.874 30.007 9.427 1.00 94.75 683 TYR A O 1
ATOM 5358 N N . PRO A 1 684 ? -20.171 30.616 8.079 1.00 91.56 684 PRO A N 1
ATOM 5359 C CA . PRO A 1 684 ? -20.861 31.789 7.543 1.00 91.56 684 PRO A CA 1
ATOM 5360 C C . PRO A 1 684 ? -22.223 31.487 6.900 1.00 91.56 684 PRO A C 1
ATOM 5362 O O . PRO A 1 684 ? -23.197 32.185 7.188 1.00 91.56 684 PRO A O 1
ATOM 5365 N N . ARG A 1 685 ? -22.333 30.437 6.068 1.00 91.25 685 ARG A N 1
ATOM 5366 C CA . ARG A 1 685 ? -23.610 30.040 5.434 1.00 91.25 685 ARG A CA 1
ATOM 5367 C C . ARG A 1 685 ? -24.683 29.680 6.461 1.00 91.25 685 ARG A C 1
ATOM 5369 O O . ARG A 1 685 ? -25.860 29.968 6.249 1.00 91.25 685 ARG A O 1
ATOM 5376 N N . LEU A 1 686 ? -24.271 29.105 7.587 1.00 92.56 686 LEU A N 1
ATOM 5377 C CA . LEU A 1 686 ? -25.126 28.760 8.721 1.00 92.56 686 LEU A CA 1
ATOM 5378 C C . LEU A 1 686 ? -25.229 29.881 9.765 1.00 92.56 686 LEU A C 1
ATOM 5380 O O . LEU A 1 686 ? -25.591 29.625 10.909 1.00 92.56 686 LEU A O 1
ATOM 5384 N N . ARG A 1 687 ? -24.933 31.128 9.376 1.00 92.94 687 ARG A N 1
ATOM 5385 C CA . ARG A 1 687 ? -25.099 32.342 10.195 1.00 92.94 687 ARG A CA 1
ATOM 5386 C C . ARG A 1 687 ? -24.252 32.387 11.469 1.00 92.94 687 ARG A C 1
ATOM 5388 O O . ARG A 1 687 ? -24.548 33.182 12.359 1.00 92.94 687 ARG A O 1
ATOM 5395 N N . PHE A 1 688 ? -23.186 31.597 11.561 1.00 95.00 688 PHE A N 1
ATOM 5396 C CA . PHE A 1 688 ? -22.193 31.829 12.601 1.00 95.00 688 PHE A CA 1
ATOM 5397 C C . PHE A 1 688 ? -21.416 33.111 12.277 1.00 95.00 688 PHE A C 1
ATOM 5399 O O . PHE A 1 688 ? -21.075 33.378 11.121 1.00 95.00 688 PHE A O 1
ATOM 5406 N N . THR A 1 689 ? -21.086 33.888 13.301 1.00 94.38 689 THR A N 1
ATOM 5407 C CA . THR A 1 689 ? -20.281 35.103 13.182 1.00 94.38 689 THR A CA 1
ATOM 5408 C C . THR A 1 689 ? -18.821 34.827 13.552 1.00 94.38 689 THR A C 1
ATOM 5410 O O . THR A 1 689 ? -18.550 33.933 14.354 1.00 94.38 689 THR A O 1
ATOM 5413 N N . PRO A 1 690 ? -17.842 35.544 12.973 1.00 92.88 690 PRO A N 1
ATOM 5414 C CA . PRO A 1 690 ? -16.436 35.379 13.339 1.00 92.88 690 PRO A CA 1
ATOM 5415 C C . PRO A 1 690 ? -16.183 35.692 14.823 1.00 92.88 690 PRO A C 1
ATOM 5417 O O . PRO A 1 690 ? -16.637 36.716 15.329 1.00 92.88 690 PRO A O 1
ATOM 5420 N N . ALA A 1 691 ? -15.426 34.827 15.501 1.00 89.31 691 ALA A N 1
ATOM 5421 C CA . ALA A 1 691 ? -15.067 34.941 16.921 1.00 89.31 691 ALA A CA 1
ATOM 5422 C C . ALA A 1 691 ? -13.546 34.843 17.175 1.00 89.31 691 ALA A C 1
ATOM 5424 O O . ALA A 1 691 ? -13.107 34.722 18.317 1.00 89.31 691 ALA A O 1
ATOM 5425 N N . GLY A 1 692 ? -12.737 34.863 16.115 1.00 84.81 692 GLY A N 1
ATOM 5426 C CA . GLY A 1 692 ? -11.279 34.771 16.160 1.00 84.81 692 GLY A CA 1
ATOM 5427 C C . GLY A 1 692 ? -10.715 34.276 14.831 1.00 84.81 692 GLY A C 1
ATOM 5428 O O . GLY A 1 692 ? -11.451 34.108 13.857 1.00 84.81 692 GLY A O 1
ATOM 5429 N N . GLU A 1 693 ? -9.412 34.008 14.788 1.00 79.50 693 GLU A N 1
ATOM 5430 C CA . GLU A 1 693 ? -8.788 33.393 13.617 1.00 79.50 693 GLU A CA 1
ATOM 5431 C C . GLU A 1 693 ? -9.303 31.953 13.461 1.00 79.50 693 GLU A C 1
ATOM 5433 O O . GLU A 1 693 ? -9.135 31.116 14.347 1.00 79.50 693 GLU A O 1
ATOM 5438 N N . SER A 1 694 ? -9.998 31.681 12.353 1.00 86.06 694 SER A N 1
ATOM 5439 C CA . SER A 1 694 ? -10.615 30.378 12.048 1.00 86.06 694 SER A CA 1
ATOM 5440 C C . SER A 1 694 ? -11.663 29.869 13.059 1.00 86.06 694 SER A C 1
ATOM 5442 O O . SER A 1 694 ? -12.020 28.686 13.051 1.00 86.06 694 SER A O 1
ATOM 5444 N N . ARG A 1 695 ? -12.183 30.759 13.915 1.00 92.88 695 ARG A N 1
ATOM 5445 C CA . ARG A 1 695 ? -13.224 30.464 14.908 1.00 92.88 695 ARG A CA 1
ATOM 5446 C C . ARG A 1 695 ? -14.492 31.257 14.639 1.00 92.88 695 ARG A C 1
ATOM 5448 O O . ARG A 1 695 ? -14.444 32.441 14.307 1.00 92.88 695 ARG A O 1
ATOM 5455 N N . TYR A 1 696 ? -15.626 30.605 14.854 1.00 95.88 696 TYR A N 1
ATOM 5456 C CA . TYR A 1 696 ? -16.954 31.151 14.617 1.00 95.88 696 TYR A CA 1
ATOM 5457 C C . TYR A 1 696 ? -17.872 30.870 15.807 1.00 95.88 696 TYR A C 1
ATOM 5459 O O . TYR A 1 696 ? -17.675 29.888 16.521 1.00 95.88 696 TYR A O 1
ATOM 5467 N N . VAL A 1 697 ? -18.881 31.709 16.018 1.00 96.50 697 VAL A N 1
ATOM 5468 C CA . VAL A 1 697 ? -19.869 31.557 17.090 1.00 96.50 697 VAL A CA 1
ATOM 5469 C C . VAL A 1 697 ? -21.284 31.713 16.548 1.00 96.50 697 VAL A C 1
ATOM 5471 O O . VAL A 1 697 ? -21.565 32.593 15.740 1.00 96.50 697 VAL A O 1
ATOM 5474 N N . LEU A 1 698 ? -22.186 30.854 17.004 1.00 96.75 698 LEU A N 1
ATOM 5475 C CA . LEU A 1 698 ? -23.616 30.941 16.758 1.00 96.75 698 LEU A CA 1
ATOM 5476 C C . LEU A 1 698 ? -24.328 31.268 18.065 1.00 96.75 698 LEU A C 1
ATOM 5478 O O . LEU A 1 698 ? -24.176 30.547 19.052 1.00 96.75 698 LEU A O 1
ATOM 5482 N N . ASP A 1 699 ? -25.148 32.314 18.049 1.00 95.56 699 ASP A N 1
ATOM 5483 C CA . ASP A 1 699 ? -26.152 32.536 19.085 1.00 95.56 699 ASP A CA 1
ATOM 5484 C C . ASP A 1 699 ? -27.373 31.656 18.783 1.00 95.56 699 ASP A C 1
ATOM 5486 O O . ASP A 1 699 ? -28.040 31.828 17.759 1.00 95.56 699 ASP A O 1
ATOM 5490 N N . VAL A 1 700 ? -27.675 30.705 19.668 1.00 93.94 700 VAL A N 1
ATOM 5491 C CA . VAL A 1 700 ? -28.759 29.723 19.487 1.00 93.94 700 VAL A CA 1
ATOM 5492 C C . VAL A 1 700 ? -30.135 30.402 19.383 1.00 93.94 700 VAL A C 1
ATOM 5494 O O . VAL A 1 700 ? -31.034 29.892 18.699 1.00 93.94 700 VAL A O 1
ATOM 5497 N N . ALA A 1 701 ? -30.312 31.569 20.013 1.00 91.44 701 ALA A N 1
ATOM 5498 C CA . ALA A 1 701 ? -31.550 32.342 19.950 1.00 91.44 701 ALA A CA 1
ATOM 5499 C C . ALA A 1 701 ? -31.731 33.063 18.603 1.00 91.44 701 ALA A C 1
ATOM 5501 O O . ALA A 1 701 ? -32.862 33.324 18.196 1.00 91.44 701 ALA A O 1
ATOM 5502 N N . SER A 1 702 ? -30.640 33.334 17.876 1.00 91.25 702 SER A N 1
ATOM 5503 C CA . SER A 1 702 ? -30.695 33.999 16.564 1.00 91.25 702 SER A CA 1
ATOM 5504 C C . SER A 1 702 ? -31.309 33.128 15.454 1.00 91.25 702 SER A C 1
ATOM 5506 O O . SER A 1 702 ? -31.726 33.635 14.410 1.00 91.25 702 SER A O 1
ATOM 5508 N N . VAL A 1 703 ? -31.411 31.812 15.675 1.00 90.44 703 VAL A N 1
ATOM 5509 C CA . VAL A 1 703 ? -31.933 30.843 14.699 1.00 90.44 703 VAL A CA 1
ATOM 5510 C C . VAL A 1 703 ? -33.452 30.698 14.834 1.00 90.44 703 VAL A C 1
ATOM 5512 O O . VAL A 1 703 ? -33.957 29.741 15.410 1.00 90.44 703 VAL A O 1
ATOM 5515 N N . SER A 1 704 ? -34.226 31.648 14.318 1.00 85.50 704 SER A N 1
ATOM 5516 C CA . SER A 1 704 ? -35.694 31.639 14.468 1.00 85.50 704 SER A CA 1
ATOM 5517 C C . SER A 1 704 ? -36.441 30.633 13.576 1.00 85.50 704 SER A C 1
ATOM 5519 O O . SER A 1 704 ? -37.606 30.342 13.836 1.00 85.50 704 SER A O 1
ATOM 5521 N N . ALA A 1 705 ? -35.791 30.087 12.547 1.00 87.31 705 ALA A N 1
ATOM 5522 C CA . ALA A 1 705 ? -36.362 29.127 11.603 1.00 87.31 705 ALA A CA 1
ATOM 5523 C C . ALA A 1 705 ? -35.320 28.056 11.233 1.00 87.31 705 ALA A C 1
ATOM 5525 O O . ALA A 1 705 ? -34.127 28.376 11.251 1.00 87.31 705 ALA A O 1
ATOM 5526 N N . PRO A 1 706 ? -35.746 26.822 10.894 1.00 87.75 706 PRO A N 1
ATOM 5527 C CA . PRO A 1 706 ? -34.828 25.769 10.476 1.00 87.75 706 PRO A CA 1
ATOM 5528 C C . PRO A 1 706 ? -34.077 26.155 9.196 1.00 87.75 706 PRO A C 1
ATOM 5530 O O . PRO A 1 706 ? -34.625 26.819 8.309 1.00 87.75 706 PRO A O 1
ATOM 5533 N N . TYR A 1 707 ? -32.822 25.728 9.098 1.00 89.19 707 TYR A N 1
ATOM 5534 C CA . TYR A 1 707 ? -32.001 25.855 7.898 1.00 89.19 707 TYR A CA 1
ATOM 5535 C C . TYR A 1 707 ? -32.505 24.934 6.783 1.00 89.19 707 TYR A C 1
ATOM 5537 O O . TYR A 1 707 ? -32.480 25.311 5.611 1.00 89.19 707 TYR A O 1
ATOM 5545 N N . THR A 1 708 ? -32.979 23.743 7.149 1.00 87.06 708 THR A N 1
ATOM 5546 C CA . THR A 1 708 ? -33.366 22.679 6.222 1.00 87.06 708 THR A CA 1
ATOM 5547 C C . THR A 1 708 ? -34.580 23.050 5.386 1.00 87.06 708 THR A C 1
ATOM 5549 O O . THR A 1 708 ? -35.634 23.406 5.911 1.00 87.06 708 THR A O 1
ATOM 5552 N N . ARG A 1 709 ? -34.461 22.869 4.066 1.00 82.81 709 ARG A N 1
ATOM 5553 C CA . ARG A 1 709 ? -35.558 23.099 3.108 1.00 82.81 709 ARG A CA 1
ATOM 5554 C C . ARG A 1 709 ? -36.056 21.849 2.389 1.00 82.81 709 ARG A C 1
ATOM 5556 O O . ARG A 1 709 ? -37.230 21.775 2.052 1.00 82.81 709 ARG A O 1
ATOM 5563 N N . PHE A 1 710 ? -35.173 20.880 2.150 1.00 84.00 710 PHE A N 1
ATOM 5564 C CA . PHE A 1 710 ? -35.433 19.766 1.224 1.00 84.00 710 PHE A CA 1
ATOM 5565 C C . PHE A 1 710 ? -35.472 18.391 1.897 1.00 84.00 710 PHE A C 1
ATOM 5567 O O . PHE A 1 710 ? -35.680 17.387 1.222 1.00 84.00 710 PHE A O 1
ATOM 5574 N N . ILE A 1 711 ? -35.241 18.328 3.211 1.00 87.81 711 ILE A N 1
ATOM 5575 C CA . ILE A 1 711 ? -35.153 17.077 3.967 1.00 87.81 711 ILE A CA 1
ATOM 5576 C C . ILE A 1 711 ? -36.247 17.076 5.030 1.00 87.81 711 ILE A C 1
ATOM 5578 O O . ILE A 1 711 ? -36.280 17.938 5.905 1.00 87.81 711 ILE A O 1
ATOM 5582 N N . THR A 1 712 ? -37.134 16.087 4.981 1.00 86.12 712 THR A N 1
ATOM 5583 C CA . THR A 1 712 ? -38.134 15.892 6.037 1.00 86.12 712 THR A CA 1
ATOM 5584 C C . THR A 1 712 ? -37.527 15.101 7.195 1.00 86.12 712 THR A C 1
ATOM 5586 O O . THR A 1 712 ? -36.949 14.035 6.971 1.00 86.12 712 THR A O 1
ATOM 5589 N N . SER A 1 713 ? -37.667 15.609 8.422 1.00 76.75 713 SER A N 1
ATOM 5590 C CA . SER A 1 713 ? -37.208 14.934 9.643 1.00 76.75 713 SER A CA 1
ATOM 5591 C C . SER A 1 713 ? -38.142 13.781 10.026 1.00 76.75 713 SER A C 1
ATOM 5593 O O . SER A 1 713 ? -39.366 13.924 9.990 1.00 76.75 713 SER A O 1
ATOM 5595 N N . HIS A 1 714 ? -37.576 12.641 10.418 1.00 66.56 714 HIS A N 1
ATOM 5596 C CA . HIS A 1 714 ? -38.297 11.570 11.109 1.00 66.56 714 HIS A CA 1
ATOM 5597 C C . HIS A 1 714 ? -37.618 11.312 12.457 1.00 66.56 714 HIS A C 1
ATOM 5599 O O . HIS A 1 714 ? -36.534 10.730 12.514 1.00 66.56 714 HIS A O 1
ATOM 5605 N N . SER A 1 715 ? -38.241 11.744 13.555 1.00 49.66 715 SER A N 1
ATOM 5606 C CA . SER A 1 715 ? -37.770 11.406 14.896 1.00 49.66 715 SER A CA 1
ATOM 5607 C C . SER A 1 715 ? -38.176 9.968 15.236 1.00 49.66 715 SER A C 1
ATOM 5609 O O . SER A 1 715 ? -39.357 9.630 15.306 1.00 49.66 715 SER A O 1
ATOM 5611 N N . ARG A 1 716 ? -37.193 9.091 15.466 1.00 40.34 716 ARG A N 1
ATOM 5612 C CA . ARG A 1 716 ? -37.418 7.845 16.208 1.00 40.34 716 ARG A CA 1
ATOM 5613 C C . ARG A 1 716 ? -37.107 8.106 17.677 1.00 40.34 716 ARG A C 1
ATOM 5615 O O . ARG A 1 716 ? -35.947 8.100 18.057 1.00 40.34 716 ARG A O 1
ATOM 5622 N N . GLY A 1 717 ? -38.157 8.266 18.478 1.00 32.31 717 GLY A N 1
ATOM 5623 C CA . GLY A 1 717 ? -38.116 7.997 19.916 1.00 32.31 717 GLY A CA 1
ATOM 5624 C C . GLY A 1 717 ? -37.574 9.124 20.795 1.00 32.31 717 GLY A C 1
ATOM 5625 O O . GLY A 1 717 ? -36.416 9.511 20.722 1.00 32.31 717 GLY A O 1
ATOM 5626 N N . SER A 1 718 ? -38.456 9.591 21.671 1.00 29.91 718 SER A N 1
ATOM 5627 C CA . SER A 1 718 ? -38.195 10.310 22.916 1.00 29.91 718 SER A CA 1
ATOM 5628 C C . SER A 1 718 ? -36.870 9.953 23.600 1.00 29.91 718 SER A C 1
ATOM 5630 O O . SER A 1 718 ? -36.600 8.778 23.858 1.00 29.91 718 SER A O 1
ATOM 5632 N N . LEU A 1 719 ? -36.125 10.990 23.991 1.00 35.34 719 LEU A N 1
ATOM 5633 C CA . LEU A 1 719 ? -35.111 10.951 25.043 1.00 35.34 719 LEU A CA 1
ATOM 5634 C C . LEU A 1 719 ? -35.722 10.319 26.305 1.00 35.34 719 LEU A C 1
ATOM 5636 O O . LEU A 1 719 ? -36.495 10.959 27.017 1.00 35.34 719 LEU A O 1
ATOM 5640 N N . VAL A 1 720 ? -35.407 9.052 26.569 1.00 27.42 720 VAL A N 1
ATOM 5641 C CA . VAL A 1 720 ? -35.644 8.444 27.879 1.00 27.42 720 VAL A CA 1
ATOM 5642 C C . VAL A 1 720 ? -34.416 8.756 28.721 1.00 27.42 720 VAL A C 1
ATOM 5644 O O . VAL A 1 720 ? -33.343 8.204 28.496 1.00 27.42 720 VAL A O 1
ATOM 5647 N N . HIS A 1 721 ? -34.585 9.687 29.657 1.00 29.80 721 HIS A N 1
ATOM 5648 C CA . HIS A 1 721 ? -33.679 9.872 30.781 1.00 29.80 721 HIS A CA 1
ATOM 5649 C C . HIS A 1 721 ? -33.546 8.562 31.569 1.00 29.80 721 HIS A C 1
ATOM 5651 O O . HIS A 1 721 ? -34.552 8.042 32.056 1.00 29.80 721 HIS A O 1
ATOM 5657 N N . ALA A 1 722 ? -32.312 8.087 31.733 1.00 29.34 722 ALA A N 1
ATOM 5658 C CA . ALA A 1 722 ? -31.833 7.358 32.906 1.00 29.34 722 ALA A CA 1
ATOM 5659 C C . ALA A 1 722 ? -30.315 7.539 33.010 1.00 29.34 722 ALA A C 1
ATOM 5661 O O . ALA A 1 722 ? -29.625 7.206 32.019 1.00 29.34 722 ALA A O 1
#

Radius of gyration: 29.29 Å; Cα contacts (8 Å, |Δi|>4): 1226; chains: 1; bounding box: 83×73×68 Å

Mean predicted aligned error: 11.24 Å

Secondary structure (DSSP, 8-state):
--PPPPPHHHHHHHHTTS-HHHHHHHHHHHHHHHHTT--HHHHHHHHHHT--SSHHHHHHHHHHHHHSPS-HHHHHHHHHHHHHHT-HHHHHHHHHHHHHH-----HHHHHHHHHHHHHTT-HHHHHHHHHHHHHT---HHHHHHHHHHHHHHHHHS---SEEEEEEEEESS--TTHHHHHHHHHHHTTEEEEEEEPPTT-HHHHHH-TTSHHHHH--SEEEEE--GGGG---SB-S-HHHHHHHHHHHHHHHHHHHHHHH-PEEEEEPP---S--SSGGGGGTSTTBHHHHHHHHHHHHHHH--TTEEEE-HHHHHHHH-HHHH--HHHHHHH---S-GGGHHHHHHHHHHHHHHHHT----EEEE--BTTTBBS-HHHHHHHHSB-SSSTHHHHHHHHHHHHHHHHHTTPEEEEEESS-HHHHHHHHHH-TT-S--GGGEEEEEESSS-HHHHHHHHHHHHT--GGGEEEE-S-HHHHHHHHHH-TTSEE----SSGGGHHHHHHTTTTT--SS--HHHHTHHHHHHHHHHHHHHHHHSS-HHHHHHHT-EEEEEEE--TTTHHHHHHHHHH--SSBSS-----HHHHHHHHTSTT-EEEEEEEEETTEEEEEEEEEEEEE-SSTTEEEEEEEEE-GGGTTTTHHHHHHHHHHHHHHHTT--EEEEE----TT-GGGTTHHHHTTPEEEETTEEEEEGGG--S-S-SSEEE---------

Solvent-accessible surface area (backbone atoms only — not comparable to full-atom values): 38907 Å² total; per-residue (Å²): 130,85,78,77,78,66,41,42,66,56,45,48,68,70,36,64,86,46,59,71,74,57,28,58,60,62,41,52,62,51,46,58,54,32,43,83,59,74,45,68,67,33,52,50,35,47,53,62,72,66,60,60,92,45,73,68,47,44,52,52,50,53,53,52,55,69,71,48,74,92,44,40,46,45,26,48,52,49,16,53,54,24,51,78,70,67,38,46,69,61,15,48,54,25,42,56,53,18,56,74,67,39,84,75,72,58,36,67,60,29,47,53,50,19,53,42,27,44,76,70,67,38,26,62,61,16,44,52,29,46,34,53,20,58,71,55,67,52,60,46,71,50,48,75,74,39,44,71,57,51,57,50,35,65,66,69,42,58,82,57,84,38,82,43,38,39,29,40,28,20,65,32,53,52,80,77,46,51,59,47,42,51,52,53,31,52,54,74,34,33,44,64,50,75,46,78,54,58,74,60,35,39,67,55,38,56,70,38,83,84,24,70,56,48,75,66,45,30,53,32,37,36,42,47,50,44,51,72,80,67,69,68,56,73,59,42,93,54,45,63,63,51,37,55,50,54,45,53,52,51,51,51,52,51,50,46,36,33,77,75,45,37,26,37,35,42,36,44,27,49,34,73,74,81,71,62,98,58,56,78,54,32,82,74,42,80,25,10,40,72,49,44,40,54,53,34,41,55,47,44,55,73,68,47,51,96,54,42,45,68,39,66,36,49,60,48,30,59,76,63,28,53,69,55,21,54,40,67,70,49,34,74,75,61,44,33,60,58,25,69,78,32,38,52,61,51,37,52,53,54,46,26,53,52,26,39,73,60,51,56,41,36,47,32,44,35,32,30,46,61,55,46,56,26,38,53,45,57,92,79,49,33,86,86,54,44,30,47,31,95,63,70,65,12,36,21,14,35,51,36,35,48,51,52,49,55,42,33,62,66,25,38,33,34,29,38,53,31,82,35,58,55,67,63,67,45,44,48,42,77,65,43,82,63,52,75,50,40,66,91,61,40,59,42,82,44,42,37,88,68,60,63,56,63,52,50,52,52,49,25,60,63,69,69,43,62,53,58,26,34,32,40,44,45,59,49,60,66,60,49,52,50,36,48,70,76,39,70,54,36,44,66,46,75,51,61,99,44,46,74,42,36,53,57,43,51,56,74,67,40,49,68,44,69,92,69,92,54,83,63,31,61,49,38,49,61,52,50,34,51,49,43,52,46,60,52,51,58,74,71,40,96,44,70,67,63,53,49,56,71,34,64,30,39,33,36,66,45,71,75,41,92,91,47,42,69,58,50,32,51,48,43,39,58,37,49,47,39,21,35,47,66,64,72,46,43,63,59,52,49,52,53,54,71,68,38,82,78,39,50,50,45,34,25,31,42,33,38,80,90,43,77,65,48,82,39,34,45,36,35,32,34,63,28,100,50,89,50,25,30,26,46,67,39,47,39,39,46,77,90,52,66,92,65,62,53,66,31,48,53,48,39,53,50,52,52,51,31,55,78,70,63,29,50,35,41,33,41,52,52,52,91,47,100,59,21,64,82,44,73,55,49,52,58,76,70,66,26,42,82,70,57,91,56,26,30,35,31,57,52,80,76,60,84,65,74,69,47,84,56,55,48,79,52,87,77,75,80,90,75,91,126

Nearest PDB structures (foldseek):
  3slr-assembly1_A  TM=9.085E-01  e=5.087E-28  Bacteroides fragilis
  1qst-assembly1_A  TM=6.391E-01  e=6.732E-03  Tetrahymena thermophila
  8qoy-assembly1_A  TM=1.519E-01  e=2.523E-02  Actinobacillus pleuropneumoniae
  5zyq-assembly1_A  TM=3.704E-01  e=3.749E+00  Homo sapiens
  6gmh-assembly1_Q  TM=1.509E-01  e=6.543E-01  Homo sapiens

pLDDT: mean 88.23, std 11.32, range [27.42, 98.44]